Protein 5KE1 (pdb70)

Nearest PDB structures (foldseek):
  5ke1-assembly2_B  TM=1.000E+00  e=8.499E-54  Shigella flexneri
  3ml3-assembly1_A  TM=9.482E-01  e=6.327E-22  Shigella flexneri
  3h09-assembly2_B  TM=4.670E-01  e=1.092E-01  Haemophilus influenzae
  5ke1-assembly2_B  TM=1.003E+00  e=2.029E-57  Shigella flexneri
  3ml3-assembly1_A  TM=9.476E-01  e=1.056E-21  Shigella flexneri

Radius of gyration: 32.43 Å; Cα contacts (8 Å, |Δi|>4): 1983; chains: 2; bounding box: 46×62×135 Å

InterPro domains:
  IPR005546 Autotransporter beta-domain [PF03797] (821-1080)
  IPR005546 Autotransporter beta-domain [PS51208] (814-1102)
  IPR005546 Autotransporter beta-domain [SM00869] (818-1091)
  IPR006315 Outer membrane autotransporter barrel domain [TIGR01414] (629-1102)
  IPR011050 Pectin lyase fold/virulence factor [SSF51126] (155-737)
  IPR012332 Autotransporter, pectate lyase C-like domain superfamily [G3DSA:2.160.20.20] (433-740)
  IPR013425 Autotransporter-associated beta strand repeat [PF12951] (527-554)
  IPR013425 Autotransporter-associated beta strand repeat [TIGR02601] (526-557)
  IPR036709 Autotransporter beta-domain superfamily [G3DSA:2.40.128.130] (777-1102)
  IPR036709 Autotransporter beta-domain superfamily [SSF103515] (784-1102)
  IPR043990 Autochaperone domain type 1 [PF18883] (619-720)
  IPR043990 Autochaperone domain type 1 [cd01344] (558-742)
  IPR050909 Bacterial Autotransporter Virulence Factors [PTHR12338] (643-1099)
  IPR054553 VirG, insertion domain [PF22364] (422-484)

Structure (mmCIF, N/CA/C/O backbone):
data_5KE1
#
_entry.id   5KE1
#
_cell.length_a   35.870
_cell.length_b   84.670
_cell.length_c   114.270
_cell.angle_alpha   90.000
_cell.angle_beta   98.460
_cell.angle_gamma   90.000
#
_symmetry.space_group_name_H-M   'P 1 21 1'
#
loop_
_entity.id
_entity.type
_entity.pdbx_description
1 polymer 'Outer membrane protein IcsA autotransporter'
2 non-polymer 'NICKEL (II) ION'
3 water water
#
loop_
_atom_site.group_PDB
_atom_site.id
_atom_site.type_symbol
_atom_site.label_atom_id
_atom_site.label_alt_id
_atom_site.label_comp_id
_atom_site.label_asym_id
_atom_site.label_entity_id
_atom_site.label_seq_id
_atom_site.pdbx_PDB_ins_code
_atom_site.Cartn_x
_atom_site.Cartn_y
_atom_site.Cartn_z
_atom_site.occupancy
_atom_site.B_iso_or_equiv
_atom_site.auth_seq_id
_atom_site.auth_comp_id
_atom_site.auth_asym_id
_atom_site.auth_atom_id
_atom_site.pdbx_PDB_model_num
ATOM 1 N N . PHE A 1 2 ? -16.524 22.315 -21.477 1.00 86.34 419 PHE A N 1
ATOM 2 C CA . PHE A 1 2 ? -16.688 23.548 -22.242 1.00 82.48 419 PHE A CA 1
ATOM 3 C C . PHE A 1 2 ? -17.101 24.719 -21.351 1.00 100.48 419 PHE A C 1
ATOM 4 O O . PHE A 1 2 ? -17.442 25.797 -21.848 1.00 113.85 419 PHE A O 1
ATOM 7 N N . GLY A 1 3 ? -17.083 24.504 -20.038 1.00 92.12 420 GLY A N 1
ATOM 8 C CA . GLY A 1 3 ? -17.366 25.580 -19.115 1.00 100.26 420 GLY A CA 1
ATOM 9 C C . GLY A 1 3 ? -16.299 26.656 -19.148 1.00 105.08 420 GLY A C 1
ATOM 10 O O . GLY A 1 3 ? -15.162 26.443 -19.574 1.00 104.51 420 GLY A O 1
ATOM 14 N N . ASN A 1 4 ? -16.685 27.847 -18.685 1.00 106.97 421 ASN A N 1
ATOM 15 C CA . ASN A 1 4 ? -15.737 28.955 -18.615 1.00 100.98 421 ASN A CA 1
ATOM 16 C C . ASN A 1 4 ? -14.583 28.619 -17.678 1.00 93.06 421 ASN A C 1
ATOM 17 O O . ASN A 1 4 ? -13.409 28.787 -18.031 1.00 91.36 421 ASN A O 1
ATOM 21 N N . ASN A 1 5 ? -14.898 28.126 -16.485 1.00 89.17 422 ASN A N 1
ATOM 22 C CA . ASN A 1 5 ? -13.896 27.747 -15.494 1.00 86.48 422 ASN A CA 1
ATOM 23 C C . ASN A 1 5 ? -14.033 26.239 -15.302 1.00 84.75 422 ASN A C 1
ATOM 24 O O . ASN A 1 5 ? -14.860 25.776 -14.513 1.00 91.41 422 ASN A O 1
ATOM 35 N N . VAL A 1 6 ? -13.233 25.477 -16.041 1.00 67.88 423 VAL A N 1
ATOM 36 C CA . VAL A 1 6 ? -13.269 24.021 -15.982 1.00 56.91 423 VAL A CA 1
ATOM 37 C C . VAL A 1 6 ? -12.359 23.578 -14.841 1.00 61.69 423 VAL A C 1
ATOM 38 O O . VAL A 1 6 ? -11.134 23.677 -14.937 1.00 68.83 423 VAL A O 1
ATOM 51 N N . LYS A 1 7 ? -12.959 23.095 -13.757 1.00 62.74 424 LYS A N 1
ATOM 52 C CA . LYS A 1 7 ? -12.216 22.610 -12.603 1.00 70.19 424 LYS A CA 1
ATOM 53 C C . LYS A 1 7 ? -12.196 21.090 -12.620 1.00 66.88 424 LYS A C 1
ATOM 54 O O . LYS A 1 7 ? -13.241 20.448 -12.773 1.00 73.35 424 LYS A O 1
ATOM 73 N N . VAL A 1 8 ? -11.007 20.524 -12.466 1.00 57.87 425 VAL A N 1
ATOM 74 C CA . VAL A 1 8 ? -10.797 19.085 -12.468 1.00 46.17 425 VAL A CA 1
ATOM 75 C C . VAL A 1 8 ? -10.150 18.708 -11.145 1.00 43.49 425 VAL A C 1
ATOM 76 O O . VAL A 1 8 ? -9.181 19.346 -10.724 1.00 42.54 425 VAL A O 1
ATOM 89 N N . GLU A 1 9 ? -10.698 17.692 -10.488 1.00 51.86 426 GLU A N 1
ATOM 90 C CA . GLU A 1 9 ? -10.089 17.108 -9.301 1.00 42.91 426 GLU A CA 1
ATOM 91 C C . GLU A 1 9 ? -9.146 16.002 -9.760 1.00 55.71 426 GLU A C 1
ATOM 92 O O . GLU A 1 9 ? -9.565 15.083 -10.474 1.00 61.24 426 GLU A O 1
ATOM 104 N N . ALA A 1 10 ? -7.873 16.107 -9.384 1.00 43.84 427 ALA A N 1
ATOM 105 C CA . ALA A 1 10 ? -6.862 15.126 -9.757 1.00 44.76 427 ALA A CA 1
ATOM 106 C C . ALA A 1 10 ? -6.475 14.315 -8.527 1.00 49.18 427 ALA A C 1
ATOM 107 O O . ALA A 1 10 ? -5.904 14.858 -7.571 1.00 44.19 427 ALA A O 1
ATOM 114 N N . ILE A 1 11 ? -6.769 13.021 -8.559 1.00 44.69 428 ILE A N 1
ATOM 115 C CA . ILE A 1 11 ? -6.497 12.131 -7.436 1.00 51.33 428 ILE A CA 1
ATOM 116 C C . ILE A 1 11 ? -5.251 11.315 -7.764 1.00 38.84 428 ILE A C 1
ATOM 117 O O . ILE A 1 11 ? -5.269 10.455 -8.654 1.00 45.76 428 ILE A O 1
ATOM 133 N N . ILE A 1 12 ? -4.163 11.599 -7.053 1.00 37.56 429 ILE A N 1
ATOM 134 C CA . ILE A 1 12 ? -2.924 10.830 -7.139 1.00 37.39 429 ILE A CA 1
ATOM 135 C C . ILE A 1 12 ? -2.502 10.521 -5.706 1.00 49.20 429 ILE A C 1
ATOM 136 O O . ILE A 1 12 ? -1.865 11.351 -5.047 1.00 36.43 429 ILE A O 1
ATOM 152 N N . ASN A 1 13 ? -2.851 9.329 -5.221 1.00 37.60 430 ASN A N 1
ATOM 153 C CA . ASN A 1 13 ? -2.466 8.902 -3.880 1.00 37.06 430 ASN A CA 1
ATOM 154 C C . ASN A 1 13 ? -1.054 8.339 -3.834 1.00 36.88 430 ASN A C 1
ATOM 155 O O . ASN A 1 13 ? -0.443 8.316 -2.758 1.00 38.43 430 ASN A O 1
ATOM 166 N N . ASN A 1 14 ? -0.518 7.888 -4.966 1.00 37.91 431 ASN A N 1
ATOM 167 C CA . ASN A 1 14 ? 0.854 7.394 -5.038 1.00 38.29 431 ASN A CA 1
ATOM 168 C C . ASN A 1 14 ? 1.537 8.046 -6.234 1.00 38.46 431 ASN A C 1
ATOM 169 O O . ASN A 1 14 ? 1.370 7.599 -7.376 1.00 40.55 431 ASN A O 1
ATOM 180 N N . TRP A 1 15 ? 2.310 9.096 -5.967 1.00 37.29 432 TRP A N 1
ATOM 181 C CA . TRP A 1 15 ? 3.007 9.836 -7.019 1.00 39.20 432 TRP A CA 1
ATOM 182 C C . TRP A 1 15 ? 4.218 9.017 -7.450 1.00 39.33 432 TRP A C 1
ATOM 183 O O . TRP A 1 15 ? 5.254 9.010 -6.780 1.00 42.54 432 TRP A O 1
ATOM 204 N N . ALA A 1 16 ? 4.091 8.319 -8.579 1.00 41.01 433 ALA A N 1
ATOM 205 C CA . ALA A 1 16 ? 5.071 7.321 -8.980 1.00 43.20 433 ALA A CA 1
ATOM 206 C C . ALA A 1 16 ? 5.788 7.653 -10.283 1.00 44.72 433 ALA A C 1
ATOM 207 O O . ALA A 1 16 ? 6.614 6.854 -10.736 1.00 61.76 433 ALA A O 1
ATOM 214 N N . GLN A 1 17 ? 5.488 8.793 -10.900 1.00 49.81 434 GLN A N 1
ATOM 215 C CA . GLN A 1 17 ? 6.173 9.287 -12.085 1.00 49.00 434 GLN A CA 1
ATOM 216 C C . GLN A 1 17 ? 6.650 10.696 -11.774 1.00 52.63 434 GLN A C 1
ATOM 217 O O . GLN A 1 17 ? 6.170 11.327 -10.831 1.00 53.58 434 GLN A O 1
ATOM 231 N N . LYS A 1 18 ? 7.582 11.207 -12.582 1.00 49.38 435 LYS A N 1
ATOM 232 C CA . LYS A 1 18 ? 7.967 12.610 -12.447 1.00 46.57 435 LYS A CA 1
ATOM 233 C C . LYS A 1 18 ? 6.760 13.523 -12.629 1.00 50.33 435 LYS A C 1
ATOM 234 O O . LYS A 1 18 ? 6.458 14.360 -11.773 1.00 48.78 435 LYS A O 1
ATOM 253 N N . ASP A 1 19 ? 6.067 13.395 -13.754 1.00 56.62 436 ASP A N 1
ATOM 254 C CA . ASP A 1 19 ? 4.855 14.171 -13.958 1.00 53.22 436 ASP A CA 1
ATOM 255 C C . ASP A 1 19 ? 3.864 13.338 -14.757 1.00 46.32 436 ASP A C 1
ATOM 256 O O . ASP A 1 19 ? 4.215 12.319 -15.359 1.00 45.94 436 ASP A O 1
ATOM 265 N N . TYR A 1 20 ? 2.610 13.786 -14.733 1.00 41.96 437 TYR A N 1
ATOM 266 C CA . TYR A 1 20 ? 1.484 13.076 -15.322 1.00 41.45 437 TYR A CA 1
ATOM 267 C C . TYR A 1 20 ? 0.800 13.948 -16.366 1.00 54.24 437 TYR A C 1
ATOM 268 O O . TYR A 1 20 ? 0.555 15.139 -16.136 1.00 40.80 437 TYR A O 1
ATOM 286 N N . LYS A 1 21 ? 0.472 13.343 -17.503 1.00 43.72 438 LYS A N 1
ATOM 287 C CA . LYS A 1 21 ? -0.361 13.994 -18.508 1.00 42.47 438 LYS A CA 1
ATOM 288 C C . LYS A 1 21 ? -1.822 13.796 -18.129 1.00 41.82 438 LYS A C 1
ATOM 289 O O . LYS A 1 21 ? -2.309 12.661 -18.096 1.00 49.24 438 LYS A O 1
ATOM 308 N N . LEU A 1 22 ? -2.520 14.895 -17.850 1.00 41.92 439 LEU A N 1
ATOM 309 C CA . LEU A 1 22 ? -3.900 14.835 -17.376 1.00 41.47 439 LEU A CA 1
ATOM 310 C C . LEU A 1 22 ? -4.937 15.069 -18.469 1.00 41.46 439 LEU A C 1
ATOM 311 O O . LEU A 1 22 ? -5.885 14.290 -18.584 1.00 45.28 439 LEU A O 1
ATOM 327 N N . LEU A 1 23 ? -4.789 16.148 -19.240 1.00 41.51 440 LEU A N 1
ATOM 328 C CA . LEU A 1 23 ? -5.772 16.584 -20.230 1.00 42.07 440 LEU A CA 1
ATOM 329 C C . LEU A 1 23 ? -5.054 17.033 -21.493 1.00 42.47 440 LEU A C 1
ATOM 330 O O . LEU A 1 23 ? -3.952 17.582 -21.429 1.00 42.43 440 LEU A O 1
ATOM 346 N N . SER A 1 24 ? -5.699 16.826 -22.642 1.00 47.08 441 SER A N 1
ATOM 347 C CA . SER A 1 24 ? -5.210 17.375 -23.902 1.00 48.80 441 SER A CA 1
ATOM 348 C C . SER A 1 24 ? -6.382 17.558 -24.860 1.00 44.05 441 SER A C 1
ATOM 349 O O . SER A 1 24 ? -7.422 16.907 -24.735 1.00 44.29 441 SER A O 1
ATOM 357 N N . ALA A 1 25 ? -6.194 18.444 -25.833 1.00 44.43 442 ALA A N 1
ATOM 358 C CA . ALA A 1 25 ? -7.248 18.716 -26.802 1.00 44.91 442 ALA A CA 1
ATOM 359 C C . ALA A 1 25 ? -6.678 19.523 -27.958 1.00 48.46 442 ALA A C 1
ATOM 360 O O . ALA A 1 25 ? -5.669 20.222 -27.816 1.00 45.60 442 ALA A O 1
ATOM 367 N N . ASP A 1 26 ? -7.344 19.420 -29.107 1.00 45.89 443 ASP A N 1
ATOM 368 C CA . ASP A 1 26 ? -7.016 20.248 -30.263 1.00 46.50 443 ASP A CA 1
ATOM 369 C C . ASP A 1 26 ? -7.789 21.553 -30.114 1.00 52.56 443 ASP A C 1
ATOM 370 O O . ASP A 1 26 ? -8.998 21.609 -30.359 1.00 47.00 443 ASP A O 1
ATOM 379 N N . LYS A 1 27 ? -7.083 22.609 -29.710 1.00 47.17 444 LYS A N 1
ATOM 380 C CA . LYS A 1 27 ? -7.737 23.880 -29.419 1.00 77.44 444 LYS A CA 1
ATOM 381 C C . LYS A 1 27 ? -8.376 24.480 -30.670 1.00 48.75 444 LYS A C 1
ATOM 382 O O . LYS A 1 27 ? -9.490 25.012 -30.610 1.00 49.34 444 LYS A O 1
ATOM 401 N N . GLY A 1 28 ? -7.690 24.413 -31.810 1.00 49.06 445 GLY A N 1
ATOM 402 C CA . GLY A 1 28 ? -8.231 25.019 -33.020 1.00 49.88 445 GLY A CA 1
ATOM 403 C C . GLY A 1 28 ? -9.559 24.415 -33.443 1.00 49.50 445 GLY A C 1
ATOM 404 O O . GLY A 1 28 ? -10.468 25.129 -33.878 1.00 50.29 445 GLY A O 1
ATOM 408 N N . ILE A 1 29 ? -9.692 23.096 -33.317 1.00 48.63 446 ILE A N 1
ATOM 409 C CA . ILE A 1 29 ? -10.899 22.419 -33.781 1.00 48.67 446 ILE A CA 1
ATOM 410 C C . ILE A 1 29 ? -12.028 22.580 -32.775 1.00 48.97 446 ILE A C 1
ATOM 411 O O . ILE A 1 29 ? -13.174 22.853 -33.149 1.00 49.80 446 ILE A O 1
ATOM 427 N N . THR A 1 30 ? -11.727 22.412 -31.491 1.00 48.53 447 THR A N 1
ATOM 428 C CA . THR A 1 30 ? -12.748 22.315 -30.457 1.00 62.23 447 THR A CA 1
ATOM 429 C C . THR A 1 30 ? -12.916 23.587 -29.637 1.00 53.16 447 THR A C 1
ATOM 430 O O . THR A 1 30 ? -13.915 23.709 -28.925 1.00 51.99 447 THR A O 1
ATOM 441 N N . GLY A 1 31 ? -11.983 24.53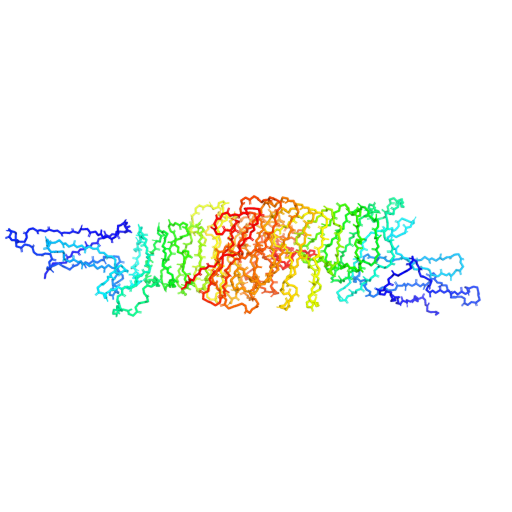1 -29.715 1.00 49.82 448 GLY A N 1
ATOM 442 C CA . GLY A 1 31 ? -12.032 25.679 -28.829 1.00 50.87 448 GLY A CA 1
ATOM 443 C C . GLY A 1 31 ? -11.914 25.325 -27.362 1.00 50.37 448 GLY A C 1
ATOM 444 O O . GLY A 1 31 ? -12.251 26.146 -26.507 1.00 51.50 448 GLY A O 1
ATOM 448 N N . PHE A 1 32 ? -11.446 24.118 -27.044 1.00 48.92 449 PHE A N 1
ATOM 449 C CA . PHE A 1 32 ? -11.265 23.678 -25.662 1.00 48.33 449 PHE A CA 1
ATOM 450 C C . PHE A 1 32 ? -9.799 23.876 -25.286 1.00 51.43 449 PHE A C 1
ATOM 451 O O . PHE A 1 32 ? -8.928 23.118 -25.725 1.00 47.01 449 PHE A O 1
ATOM 468 N N . SER A 1 33 ? -9.529 24.894 -24.475 1.00 54.95 450 SER A N 1
ATOM 469 C CA . SER A 1 33 ? -8.170 25.249 -24.083 1.00 54.62 450 SER A CA 1
ATOM 470 C C . SER A 1 33 ? -7.882 24.759 -22.668 1.00 50.12 450 SER A C 1
ATOM 471 O O . SER A 1 33 ? -8.664 25.018 -21.747 1.00 49.73 450 SER A O 1
ATOM 479 N N . VAL A 1 34 ? -6.758 24.056 -22.496 1.00 46.09 451 VAL A N 1
ATOM 480 C CA . VAL A 1 34 ? -6.368 23.604 -21.161 1.00 45.25 451 VAL A CA 1
ATOM 481 C C . VAL A 1 34 ? -5.871 24.751 -20.297 1.00 64.13 451 VAL A C 1
ATOM 482 O O . VAL A 1 34 ? -5.733 24.587 -19.080 1.00 50.96 451 VAL A O 1
ATOM 495 N N . SER A 1 35 ? -5.566 25.905 -20.892 1.00 54.11 452 SER A N 1
ATOM 496 C CA . SER A 1 35 ? -5.261 27.082 -20.087 1.00 69.67 452 SER A CA 1
ATOM 497 C C . SER A 1 35 ? -6.446 27.477 -19.215 1.00 59.36 452 SER A C 1
ATOM 498 O O . SER A 1 35 ? -6.261 28.061 -18.141 1.00 62.11 452 SER A O 1
ATOM 506 N N . ASN A 1 36 ? -7.669 27.162 -19.657 1.00 60.56 453 ASN A N 1
ATOM 507 C CA . ASN A 1 36 ? -8.887 27.482 -18.921 1.00 73.91 453 ASN A CA 1
ATOM 508 C C . ASN A 1 36 ? -9.251 26.415 -17.887 1.00 86.84 453 ASN A C 1
ATOM 509 O O . ASN A 1 36 ? -10.441 26.237 -17.583 1.00 85.11 453 ASN A O 1
ATOM 513 N N . ILE A 1 37 ? -8.261 25.711 -17.329 1.00 77.29 454 ILE A N 1
ATOM 514 C CA . ILE A 1 37 ? -8.491 24.589 -16.423 1.00 67.94 454 ILE A CA 1
ATOM 515 C C . ILE A 1 37 ? -7.753 24.844 -15.118 1.00 67.53 454 ILE A C 1
ATOM 516 O O . ILE A 1 37 ? -6.597 25.281 -15.123 1.00 63.22 454 ILE A O 1
ATOM 532 N N . SER A 1 38 ? -8.413 24.542 -14.001 1.00 54.36 455 SER A N 1
ATOM 533 C CA . SER A 1 38 ? -7.806 24.608 -12.679 1.00 49.37 455 SER A CA 1
ATOM 534 C C . SER A 1 38 ? -7.870 23.227 -12.042 1.00 44.27 455 SER A C 1
ATOM 535 O O . SER A 1 38 ? -8.933 22.601 -12.023 1.00 52.59 455 SER A O 1
ATOM 543 N N . ILE A 1 39 ? -6.740 22.747 -11.530 1.00 43.64 456 ILE A N 1
ATOM 544 C CA . ILE A 1 39 ? -6.648 21.397 -10.986 1.00 41.44 456 ILE A CA 1
ATOM 545 C C . ILE A 1 39 ? -6.781 21.470 -9.471 1.00 41.41 456 ILE A C 1
ATOM 546 O O . ILE A 1 39 ? -5.986 22.141 -8.801 1.00 41.30 456 ILE A O 1
ATOM 562 N N . ILE A 1 40 ? -7.766 20.752 -8.935 1.00 41.71 457 ILE A N 1
ATOM 563 C CA . ILE A 1 40 ? -8.053 20.729 -7.505 1.00 41.91 457 ILE A CA 1
ATOM 564 C C . ILE A 1 40 ? -7.384 19.509 -6.891 1.00 40.28 457 ILE A C 1
ATOM 565 O O . ILE A 1 40 ? -7.556 18.383 -7.375 1.00 39.96 457 ILE A O 1
ATOM 581 N N . ASN A 1 41 ? -6.653 19.728 -5.801 1.00 39.54 458 ASN A N 1
ATOM 582 C CA . ASN A 1 41 ? -5.914 18.672 -5.117 1.00 38.08 458 ASN A CA 1
ATOM 583 C C . ASN A 1 41 ? -6.631 18.308 -3.822 1.00 38.46 458 ASN A C 1
ATOM 584 O O . ASN A 1 41 ? -6.537 19.054 -2.835 1.00 38.67 458 ASN A O 1
ATOM 595 N N . PRO A 1 42 ? -7.346 17.176 -3.762 1.00 38.86 459 PRO A N 1
ATOM 596 C CA . PRO A 1 42 ? -8.169 16.886 -2.574 1.00 39.77 459 PRO A CA 1
ATOM 597 C C . PRO A 1 42 ? -7.362 16.488 -1.350 1.00 45.46 459 PRO A C 1
ATOM 598 O O . PRO A 1 42 ? -7.911 16.506 -0.242 1.00 39.59 459 PRO A O 1
ATOM 609 N N . LEU A 1 43 ? -6.095 16.107 -1.516 1.00 39.41 460 LEU A N 1
ATOM 610 C CA . LEU A 1 43 ? -5.242 15.742 -0.390 1.00 35.51 460 LEU A CA 1
ATOM 611 C C . LEU A 1 43 ? -4.639 16.955 0.301 1.00 40.83 460 LEU A C 1
ATOM 612 O O . LEU A 1 43 ? -4.069 16.816 1.395 1.00 35.85 460 LEU A O 1
ATOM 628 N N . LEU A 1 44 ? -4.766 18.131 -0.302 1.00 37.40 461 LEU A N 1
ATOM 629 C CA . LEU A 1 44 ? -4.122 19.335 0.192 1.00 41.81 461 LEU A CA 1
ATOM 630 C C . LEU A 1 44 ? -4.927 19.933 1.338 1.00 37.11 461 LEU A C 1
ATOM 631 O O . LEU A 1 44 ? -6.155 20.021 1.263 1.00 39.60 461 LEU A O 1
ATOM 647 N N . THR A 1 45 ? -4.239 20.312 2.415 1.00 37.99 462 THR A N 1
ATOM 648 C CA . THR A 1 45 ? -4.876 21.103 3.458 1.00 38.08 462 THR A CA 1
ATOM 649 C C . THR A 1 45 ? -5.472 22.362 2.844 1.00 40.33 462 THR A C 1
ATOM 650 O O . THR A 1 45 ? -4.801 23.074 2.091 1.00 40.49 462 THR A O 1
ATOM 661 N N . THR A 1 46 ? -6.735 22.632 3.165 1.00 50.37 463 THR A N 1
ATOM 662 C CA . THR A 1 46 ? -7.460 23.710 2.504 1.00 64.35 463 THR A CA 1
ATOM 663 C C . THR A 1 46 ? -6.719 25.030 2.674 1.00 49.18 463 THR A C 1
ATOM 664 O O . THR A 1 46 ? -6.374 25.426 3.792 1.00 58.57 463 THR A O 1
ATOM 675 N N . GLY A 1 47 ? -6.452 25.696 1.552 1.00 48.58 464 GLY A N 1
ATOM 676 C CA . GLY A 1 47 ? -5.797 26.988 1.561 1.00 57.86 464 GLY A CA 1
ATOM 677 C C . GLY A 1 47 ? -4.296 26.961 1.752 1.00 58.91 464 GLY A C 1
ATOM 678 O O . GLY A 1 47 ? -3.701 28.022 1.970 1.00 60.50 464 GLY A O 1
ATOM 682 N N . ALA A 1 48 ? -3.663 25.796 1.675 1.00 54.34 465 ALA A N 1
ATOM 683 C CA . ALA A 1 48 ? -2.225 25.692 1.867 1.00 47.22 465 ALA A CA 1
ATOM 684 C C . ALA A 1 48 ? -1.496 25.813 0.534 1.00 42.29 465 ALA A C 1
ATOM 685 O O . ALA A 1 48 ? -2.088 25.706 -0.543 1.00 45.12 465 ALA A O 1
ATOM 692 N N . ILE A 1 49 ? -0.188 26.055 0.621 1.00 44.63 466 ILE A N 1
ATOM 693 C CA . ILE A 1 49 ? 0.648 26.045 -0.573 1.00 45.03 466 ILE A CA 1
ATOM 694 C C . ILE A 1 49 ? 0.583 24.659 -1.189 1.00 39.98 466 ILE A C 1
ATOM 695 O O . ILE A 1 49 ? 0.686 23.648 -0.487 1.00 45.80 466 ILE A O 1
ATOM 711 N N . ASP A 1 50 ? 0.395 24.602 -2.501 1.00 40.43 467 ASP A N 1
ATOM 712 C CA . ASP A 1 50 ? 0.169 23.338 -3.186 1.00 45.35 467 ASP A CA 1
ATOM 713 C C . ASP A 1 50 ? 1.507 22.707 -3.549 1.00 40.93 467 ASP A C 1
ATOM 714 O O . ASP A 1 50 ? 2.397 23.385 -4.072 1.00 39.51 467 ASP A O 1
ATOM 723 N N . TYR A 1 51 ? 1.645 21.411 -3.274 1.00 37.85 468 TYR A N 1
ATOM 724 C CA . TYR A 1 51 ? 2.861 20.698 -3.642 1.00 45.43 468 TYR A CA 1
ATOM 725 C C . TYR A 1 51 ? 2.869 20.252 -5.097 1.00 36.40 468 TYR A C 1
ATOM 726 O O . TYR A 1 51 ? 3.841 19.619 -5.522 1.00 39.54 468 TYR A O 1
ATOM 744 N N . THR A 1 52 ? 1.829 20.566 -5.868 1.00 39.70 469 THR A N 1
ATOM 745 C CA . THR A 1 52 ? 1.783 20.261 -7.291 1.00 45.10 469 THR A CA 1
ATOM 746 C C . THR A 1 52 ? 1.802 21.545 -8.108 1.00 47.49 469 THR A C 1
ATOM 747 O O . THR A 1 52 ? 1.516 22.639 -7.613 1.00 44.96 469 THR A O 1
ATOM 758 N N . LYS A 1 53 ? 2.117 21.387 -9.386 1.00 43.85 470 LYS A N 1
ATOM 759 C CA . LYS A 1 53 ? 2.116 22.499 -10.321 1.00 45.91 470 LYS A CA 1
ATOM 760 C C . LYS A 1 53 ? 1.703 21.946 -11.673 1.00 46.65 470 LYS A C 1
ATOM 761 O O . LYS A 1 53 ? 2.181 20.883 -12.080 1.00 51.06 470 LYS A O 1
ATOM 769 N N . SER A 1 54 ? 0.812 22.653 -12.357 1.00 47.79 471 SER A N 1
ATOM 770 C CA . SER A 1 54 ? 0.352 22.246 -13.672 1.00 54.00 471 SER A CA 1
ATOM 771 C C . SER A 1 54 ? 0.979 23.156 -14.719 1.00 60.54 471 SER A C 1
ATOM 772 O O . SER A 1 54 ? 0.994 24.381 -14.556 1.00 69.02 471 SER A O 1
ATOM 780 N N . TYR A 1 55 ? 1.511 22.555 -15.779 1.00 59.90 472 TYR A N 1
ATOM 781 C CA . TYR A 1 55 ? 2.155 23.284 -16.862 1.00 59.09 472 TYR A CA 1
ATOM 782 C C . TYR A 1 55 ? 1.359 23.097 -18.147 1.00 55.50 472 TYR A C 1
ATOM 783 O O . TYR A 1 55 ? 0.790 22.027 -18.382 1.00 54.54 472 TYR A O 1
ATOM 801 N N . ILE A 1 56 ? 1.326 24.137 -18.975 1.00 57.69 473 ILE A N 1
ATOM 802 C CA . ILE A 1 56 ? 0.628 24.110 -20.259 1.00 59.07 473 ILE A CA 1
ATOM 803 C C . ILE A 1 56 ? 1.687 24.021 -21.345 1.00 61.12 473 ILE A C 1
ATOM 804 O O . ILE A 1 56 ? 2.463 24.962 -21.546 1.00 75.12 473 ILE A O 1
ATOM 820 N N . SER A 1 57 ? 1.722 22.891 -22.043 1.00 61.04 474 SER A N 1
ATOM 821 C CA . SER A 1 57 ? 2.698 22.688 -23.101 1.00 77.25 474 SER A CA 1
ATOM 822 C C . SER A 1 57 ? 2.355 23.554 -24.313 1.00 82.72 474 SER A C 1
ATOM 823 O O . SER A 1 57 ? 1.338 24.254 -24.353 1.00 67.54 474 SER A O 1
ATOM 831 N N . ASP A 1 58 ? 3.226 23.487 -25.323 1.00 81.15 475 ASP A N 1
ATOM 832 C CA . ASP A 1 58 ? 3.033 24.236 -26.560 1.00 92.24 475 ASP A CA 1
ATOM 833 C C . ASP A 1 58 ? 1.815 23.769 -27.347 1.00 87.68 475 ASP A C 1
ATOM 834 O O . ASP A 1 58 ? 1.299 24.532 -28.172 1.00 72.30 475 ASP A O 1
ATOM 843 N N . GLN A 1 59 ? 1.349 22.542 -27.116 1.00 68.64 476 GLN A N 1
ATOM 844 C CA . GLN A 1 59 ? 0.305 21.932 -27.929 1.00 68.88 476 GLN A CA 1
ATOM 845 C C . GLN A 1 59 ? -0.965 21.668 -27.128 1.00 66.67 476 GLN A C 1
ATOM 846 O O . GLN A 1 59 ? -1.656 20.674 -27.358 1.00 66.12 476 GLN A O 1
ATOM 860 N N . ASN A 1 60 ? -1.284 22.548 -26.183 1.00 65.66 477 ASN A N 1
ATOM 861 C CA . ASN A 1 60 ? -2.542 22.464 -25.446 1.00 64.01 477 ASN A CA 1
ATOM 862 C C . ASN A 1 60 ? -2.650 21.148 -24.675 1.00 62.17 477 ASN A C 1
ATOM 863 O O . ASN A 1 60 ? -3.701 20.503 -24.654 1.00 61.24 477 ASN A O 1
ATOM 874 N N . LYS A 1 61 ? -1.548 20.744 -24.046 1.00 60.88 478 LYS A N 1
ATOM 875 C CA . LYS A 1 61 ? -1.507 19.583 -23.166 1.00 58.87 478 LYS A CA 1
ATOM 876 C C . LYS A 1 61 ? -1.221 20.062 -21.749 1.00 64.82 478 LYS A C 1
ATOM 877 O O . LYS A 1 61 ? -0.350 20.915 -21.545 1.00 57.65 478 LYS A O 1
ATOM 896 N N . LEU A 1 62 ? -1.960 19.526 -20.780 1.00 55.25 479 LEU A N 1
ATOM 897 C CA . LEU A 1 62 ? -1.824 19.912 -19.380 1.00 53.56 479 LEU A CA 1
ATOM 898 C C . LEU A 1 62 ? -1.025 18.844 -18.644 1.00 55.74 479 LEU A C 1
ATOM 899 O O . LEU A 1 62 ? -1.484 17.705 -18.505 1.00 54.90 479 LEU A O 1
ATOM 915 N N . ILE A 1 63 ? 0.158 19.215 -18.162 1.00 53.64 480 ILE A N 1
ATOM 916 C CA . ILE A 1 63 ? 1.041 18.304 -17.445 1.00 50.83 480 ILE A CA 1
ATOM 917 C C . ILE A 1 63 ? 1.021 18.684 -15.970 1.00 49.07 480 ILE A C 1
ATOM 918 O O . ILE A 1 63 ? 0.945 19.869 -15.625 1.00 50.32 480 ILE A O 1
ATOM 934 N N . TYR A 1 64 ? 1.080 17.674 -15.104 1.00 47.48 481 TYR A N 1
ATOM 935 C CA . TYR A 1 64 ? 0.983 17.834 -13.654 1.00 45.73 481 TYR A CA 1
ATOM 936 C C . TYR A 1 64 ? 2.290 17.379 -13.024 1.00 45.20 481 TYR A C 1
ATOM 937 O O . TYR A 1 64 ? 2.666 16.209 -13.155 1.00 45.04 481 TYR A O 1
ATOM 955 N N . GLY A 1 65 ? 2.965 18.294 -12.316 1.00 46.59 482 GLY A N 1
ATOM 956 C CA . GLY A 1 65 ? 4.267 18.014 -11.749 1.00 44.95 482 GLY A CA 1
ATOM 957 C C . GLY A 1 65 ? 4.330 18.369 -10.276 1.00 43.48 482 GLY A C 1
ATOM 958 O O . GLY A 1 65 ? 3.399 18.952 -9.705 1.00 42.75 482 GLY A O 1
ATOM 962 N N . LEU A 1 66 ? 5.449 17.992 -9.657 1.00 43.22 483 LEU A N 1
ATOM 963 C CA . LEU A 1 66 ? 5.699 18.313 -8.259 1.00 42.03 483 LEU A CA 1
ATOM 964 C C . LEU A 1 66 ? 6.367 19.676 -8.158 1.00 46.08 483 LEU A C 1
ATOM 965 O O . LEU A 1 66 ? 7.333 19.962 -8.880 1.00 45.19 483 LEU A O 1
ATOM 981 N N . SER A 1 67 ? 5.848 20.512 -7.258 1.00 42.79 484 SER A N 1
ATOM 982 C CA . SER A 1 67 ? 6.496 21.786 -6.975 1.00 44.22 484 SER A CA 1
ATOM 983 C C . SER A 1 67 ? 7.964 21.586 -6.610 1.00 44.83 484 SER A C 1
ATOM 984 O O . SER A 1 67 ? 8.813 22.414 -6.964 1.00 46.92 484 SER A O 1
ATOM 992 N N . TRP A 1 68 ? 8.282 20.483 -5.928 1.00 43.30 485 TRP A N 1
ATOM 993 C CA . TRP A 1 68 ? 9.670 20.180 -5.590 1.00 43.98 485 TRP A CA 1
ATOM 994 C C . TRP A 1 68 ? 10.576 20.313 -6.807 1.00 48.19 485 TRP A C 1
ATOM 995 O O . TRP A 1 68 ? 11.707 20.805 -6.705 1.00 48.13 485 TRP A O 1
ATOM 1016 N N . ASN A 1 69 ? 10.092 19.891 -7.969 1.00 52.73 486 ASN A N 1
ATOM 1017 C CA . ASN A 1 69 ? 10.914 19.800 -9.164 1.00 57.25 486 ASN A CA 1
ATOM 1018 C C . ASN A 1 69 ? 10.779 20.995 -10.100 1.00 53.10 486 ASN A C 1
ATOM 1019 O O . ASN A 1 69 ? 11.404 20.997 -11.163 1.00 53.36 486 ASN A O 1
ATOM 1030 N N . ASP A 1 70 ? 10.015 22.017 -9.725 1.00 50.89 487 ASP A N 1
ATOM 1031 C CA . ASP A 1 70 ? 9.792 23.142 -10.622 1.00 60.50 487 ASP A CA 1
ATOM 1032 C C . ASP A 1 70 ? 11.100 23.875 -10.897 1.00 72.59 487 ASP A C 1
ATOM 1033 O O . ASP A 1 70 ? 11.908 24.108 -9.993 1.00 56.21 487 ASP A O 1
ATOM 1042 N N . THR A 1 71 ? 11.300 24.245 -12.160 1.00 63.23 488 THR A N 1
ATOM 1043 C CA . THR A 1 71 ? 12.492 24.965 -12.585 1.00 76.72 488 THR A CA 1
ATOM 1044 C C . THR A 1 71 ? 12.173 26.379 -13.058 1.00 82.86 488 THR A C 1
ATOM 1045 O O . THR A 1 71 ? 13.049 27.048 -13.618 1.00 67.05 488 THR A O 1
ATOM 1056 N N . ASP A 1 72 ? 10.945 26.853 -12.843 1.00 68.71 489 ASP A N 1
ATOM 1057 C CA . ASP A 1 72 ? 10.522 28.169 -13.308 1.00 64.69 489 ASP A CA 1
ATOM 1058 C C . ASP A 1 72 ? 10.336 29.159 -12.162 1.00 79.19 489 ASP A C 1
ATOM 1059 O O . ASP A 1 72 ? 9.626 30.158 -12.319 1.00 65.88 489 ASP A O 1
ATOM 1068 N N . GLY A 1 73 ? 10.956 28.899 -11.013 1.00 83.55 490 GLY A N 1
ATOM 1069 C CA . GLY A 1 73 ? 10.940 29.824 -9.897 1.00 75.07 490 GLY A CA 1
ATOM 1070 C C . GLY A 1 73 ? 9.798 29.654 -8.922 1.00 70.05 490 GLY A C 1
ATOM 1071 O O . GLY A 1 73 ? 9.614 30.519 -8.055 1.00 67.36 490 GLY A O 1
A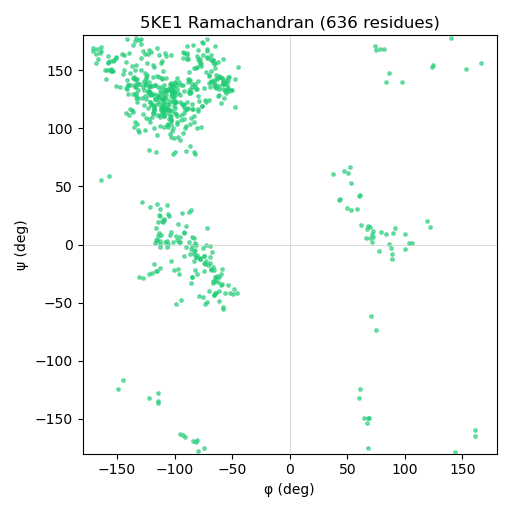TOM 1075 N N . ASP A 1 74 ? 9.025 28.572 -9.027 1.00 58.43 491 ASP A N 1
ATOM 1076 C CA . ASP A 1 74 ? 7.902 28.319 -8.131 1.00 55.82 491 ASP A CA 1
ATOM 1077 C C . ASP A 1 74 ? 8.122 27.089 -7.258 1.00 53.07 491 ASP A C 1
ATOM 1078 O O . ASP A 1 74 ? 7.161 26.546 -6.703 1.00 64.10 491 ASP A O 1
ATOM 1087 N N . SER A 1 75 ? 9.367 26.653 -7.097 1.00 53.51 492 SER A N 1
ATOM 1088 C CA . SER A 1 75 ? 9.617 25.426 -6.364 1.00 51.13 492 SER A CA 1
ATOM 1089 C C . SER A 1 75 ? 9.541 25.664 -4.856 1.00 51.20 492 SER A C 1
ATOM 1090 O O . SER A 1 75 ? 9.675 26.788 -4.364 1.00 51.40 492 SER A O 1
ATOM 1098 N N . HIS A 1 76 ? 9.303 24.576 -4.126 1.00 47.38 493 HIS A N 1
ATOM 1099 C CA . HIS A 1 76 ? 9.323 24.556 -2.670 1.00 46.06 493 HIS A CA 1
ATOM 1100 C C . HIS A 1 76 ? 9.291 23.097 -2.243 1.00 56.78 493 HIS A C 1
ATOM 1101 O O . HIS A 1 76 ? 8.974 22.211 -3.044 1.00 42.99 493 HIS A O 1
ATOM 1115 N N . GLY A 1 77 ? 9.637 22.851 -0.978 1.00 46.71 494 GLY A N 1
ATOM 1116 C CA . GLY A 1 77 ? 9.776 21.489 -0.501 1.00 42.59 494 GLY A CA 1
ATOM 1117 C C . GLY A 1 77 ? 8.712 21.050 0.484 1.00 42.61 494 GLY A C 1
ATOM 1118 O O . GLY A 1 77 ? 8.914 20.080 1.224 1.00 37.08 494 GLY A O 1
ATOM 1122 N N . GLU A 1 78 ? 7.576 21.742 0.506 1.00 38.41 495 GLU A N 1
ATOM 1123 C CA . GLU A 1 78 ? 6.564 21.523 1.529 1.00 38.91 495 GLU A CA 1
ATOM 1124 C C . GLU A 1 78 ? 5.427 20.656 1.003 1.00 40.09 495 GLU A C 1
ATOM 1125 O O . GLU A 1 78 ? 4.953 20.845 -0.121 1.00 38.04 495 GLU A O 1
ATOM 1137 N N . PHE A 1 79 ? 5.000 19.705 1.831 1.00 34.52 496 PHE A N 1
ATOM 1138 C CA . PHE A 1 79 ? 3.835 18.863 1.575 1.00 36.77 496 PHE A CA 1
ATOM 1139 C C . PHE A 1 79 ? 2.873 19.083 2.734 1.00 40.27 496 PHE A C 1
ATOM 1140 O O . PHE A 1 79 ? 3.111 18.596 3.845 1.00 31.45 496 PHE A O 1
ATOM 1157 N N . ASN A 1 80 ? 1.799 19.827 2.487 1.00 37.82 497 ASN A N 1
ATOM 1158 C CA . ASN A 1 80 ? 0.812 20.138 3.520 1.00 32.89 497 ASN A CA 1
ATOM 1159 C C . ASN A 1 80 ? -0.428 19.302 3.235 1.00 44.13 497 ASN A C 1
ATOM 1160 O O . ASN A 1 80 ? -1.217 19.627 2.342 1.00 40.33 497 ASN A O 1
ATOM 1171 N N . LEU A 1 81 ? -0.597 18.225 3.995 1.00 31.38 498 LEU A N 1
ATOM 1172 C CA . LEU A 1 81 ? -1.614 17.223 3.712 1.00 31.19 498 LEU A CA 1
ATOM 1173 C C . LEU A 1 81 ? -2.724 17.309 4.753 1.00 35.22 498 LEU A C 1
ATOM 1174 O O . LEU A 1 81 ? -2.450 17.412 5.954 1.00 30.80 498 LEU A O 1
ATOM 1190 N N . LYS A 1 82 ? -3.971 17.288 4.289 1.00 32.18 499 LYS A N 1
ATOM 1191 C CA . LYS A 1 82 ? -5.104 17.461 5.186 1.00 33.96 499 LYS A CA 1
ATOM 1192 C C . LYS A 1 82 ? -5.296 16.222 6.060 1.00 35.69 499 LYS A C 1
ATOM 1193 O O . LYS A 1 82 ? -4.746 15.147 5.806 1.00 32.18 499 LYS A O 1
ATOM 1212 N N 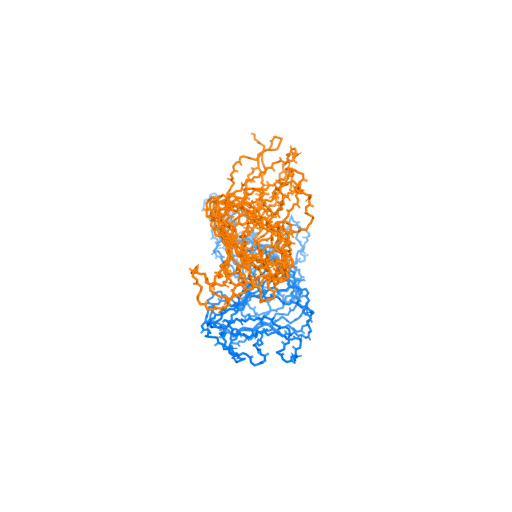. GLU A 1 83 ? -6.113 16.375 7.098 1.00 39.94 500 GLU A N 1
ATOM 1213 C CA . GLU A 1 83 ? -6.340 15.268 8.014 1.00 41.20 500 GLU A CA 1
ATOM 1214 C C . GLU A 1 83 ? -6.891 14.071 7.248 1.00 41.20 500 GLU A C 1
ATOM 1215 O O . GLU A 1 83 ? -7.691 14.218 6.321 1.00 37.55 500 GLU A O 1
ATOM 1227 N N . ASN A 1 84 ? -6.417 12.883 7.614 1.00 44.71 501 ASN A N 1
ATOM 1228 C CA . ASN A 1 84 ? -6.827 11.600 7.052 1.00 41.11 501 ASN A CA 1
ATOM 1229 C C . ASN A 1 84 ? -6.433 11.422 5.592 1.00 39.69 501 ASN A C 1
ATOM 1230 O O . ASN A 1 84 ? -6.808 10.407 4.988 1.00 48.94 501 ASN A O 1
ATOM 1241 N N . ALA A 1 85 ? -5.680 12.351 5.005 1.00 43.86 502 ALA A N 1
ATOM 1242 C CA . ALA A 1 85 ? -5.115 12.161 3.676 1.00 44.66 502 ALA A CA 1
ATOM 1243 C C . ALA A 1 85 ? -3.770 11.456 3.793 1.00 37.76 502 ALA A C 1
ATOM 1244 O O . ALA A 1 85 ? -3.043 11.628 4.776 1.00 36.70 502 ALA A O 1
ATOM 1251 N N . GLU A 1 86 ? -3.441 10.650 2.785 1.00 31.62 503 GLU A N 1
ATOM 1252 C CA . GLU A 1 86 ? -2.215 9.853 2.808 1.00 37.90 503 GLU A CA 1
ATOM 1253 C C . GLU A 1 86 ? -1.574 9.872 1.429 1.00 39.33 503 GLU A C 1
ATOM 1254 O O . GLU A 1 86 ? -2.107 9.270 0.492 1.00 36.11 503 GLU A O 1
ATOM 1266 N N . LEU A 1 87 ? -0.420 10.523 1.311 1.00 31.25 504 LEU A N 1
ATOM 1267 C CA . LEU A 1 87 ? 0.312 10.602 0.054 1.00 31.35 504 LEU A CA 1
ATOM 1268 C C . LEU A 1 87 ? 1.573 9.759 0.139 1.00 37.19 504 LEU A C 1
ATOM 1269 O O . LEU A 1 87 ? 2.383 9.931 1.060 1.00 30.51 504 LEU A O 1
ATOM 1285 N N . THR A 1 88 ? 1.737 8.865 -0.830 1.00 33.25 505 THR A N 1
ATOM 1286 C CA . THR A 1 88 ? 2.974 8.123 -1.017 1.00 32.66 505 THR A CA 1
ATOM 1287 C C . THR A 1 88 ? 3.748 8.724 -2.181 1.00 38.45 505 THR A C 1
ATOM 1288 O O . THR A 1 88 ? 3.200 8.893 -3.277 1.00 35.99 505 THR A O 1
ATOM 1299 N N . VAL A 1 89 ? 5.012 9.048 -1.941 1.00 34.87 506 VAL A N 1
ATOM 1300 C CA . VAL A 1 89 ? 5.896 9.585 -2.967 1.00 44.79 506 VAL A CA 1
ATOM 1301 C C . VAL A 1 89 ? 6.830 8.459 -3.377 1.00 54.57 506 VAL A C 1
ATOM 1302 O O . VAL A 1 89 ? 7.675 8.018 -2.590 1.00 42.63 506 VAL A O 1
ATOM 1315 N N . SER A 1 90 ? 6.642 7.973 -4.603 1.00 49.34 507 SER A N 1
ATOM 1316 C CA . SER A 1 90 ? 7.458 6.914 -5.180 1.00 42.98 507 SER A CA 1
ATOM 1317 C C . SER A 1 90 ? 8.299 7.440 -6.335 1.00 43.09 507 SER A C 1
ATOM 1318 O O . SER A 1 90 ? 8.578 6.717 -7.292 1.00 43.80 507 SER A O 1
ATOM 1326 N N . THR A 1 91 ? 8.680 8.711 -6.262 1.00 47.19 508 THR A N 1
ATOM 1327 C CA . THR A 1 91 ? 9.665 9.303 -7.152 1.00 56.02 508 THR A CA 1
ATOM 1328 C C . THR A 1 91 ? 10.760 9.930 -6.293 1.00 49.70 508 THR A C 1
ATOM 1329 O O . THR A 1 91 ? 10.516 10.375 -5.165 1.00 40.11 508 THR A O 1
ATOM 1340 N N . ILE A 1 92 ? 11.986 9.908 -6.809 1.00 53.91 509 ILE A N 1
ATOM 1341 C CA . ILE A 1 92 ? 13.146 10.321 -6.029 1.00 44.03 509 ILE A CA 1
ATOM 1342 C C . ILE A 1 92 ? 13.132 11.836 -5.871 1.00 51.64 509 ILE A C 1
ATOM 1343 O O . ILE A 1 92 ? 13.119 12.579 -6.860 1.00 47.55 509 ILE A O 1
ATOM 1359 N N . LEU A 1 93 ? 13.138 12.301 -4.620 1.00 44.18 510 LEU A N 1
ATOM 1360 C CA . LEU A 1 93 ? 13.262 13.724 -4.321 1.00 42.58 510 LEU A CA 1
ATOM 1361 C C . LEU A 1 93 ? 14.743 14.041 -4.147 1.00 47.12 510 LEU A C 1
ATOM 1362 O O . LEU A 1 93 ? 15.390 13.533 -3.224 1.00 44.14 510 LEU A O 1
ATOM 1378 N N . ALA A 1 94 ? 15.280 14.870 -5.038 1.00 46.66 511 ALA A N 1
ATOM 1379 C CA . ALA A 1 94 ? 16.684 15.245 -5.017 1.00 55.60 511 ALA A CA 1
ATOM 1380 C C . ALA A 1 94 ? 16.807 16.762 -4.936 1.00 53.16 511 ALA A C 1
ATOM 1381 O O . ALA A 1 94 ? 15.848 17.495 -5.185 1.00 49.32 511 ALA A O 1
ATOM 1388 N N . ASP A 1 95 ? 17.998 17.231 -4.571 1.00 52.02 512 ASP A N 1
ATOM 1389 C CA . ASP A 1 95 ? 18.231 18.667 -4.462 1.00 53.52 512 ASP A CA 1
ATOM 1390 C C . ASP A 1 95 ? 17.881 19.356 -5.777 1.00 55.14 512 ASP A C 1
ATOM 1391 O O . ASP A 1 95 ? 18.294 18.915 -6.853 1.00 56.87 512 ASP A O 1
ATOM 1400 N N . ASN A 1 96 ? 17.129 20.449 -5.679 1.00 54.78 513 ASN A N 1
ATOM 1401 C CA . ASN A 1 96 ? 16.700 21.229 -6.834 1.00 56.31 513 ASN A CA 1
ATOM 1402 C C . ASN A 1 96 ? 17.609 22.445 -6.963 1.00 83.02 513 ASN A C 1
ATOM 1403 O O . ASN A 1 96 ? 17.575 23.348 -6.121 1.00 71.50 513 ASN A O 1
ATOM 1414 N N . LEU A 1 97 ? 18.401 22.475 -8.028 1.00 87.59 514 LEU A N 1
ATOM 1415 C CA . LEU A 1 97 ? 19.327 23.570 -8.278 1.00 83.80 514 LEU A CA 1
ATOM 1416 C C . LEU A 1 97 ? 18.684 24.779 -8.956 1.00 96.08 514 LEU A C 1
ATOM 1417 O O . LEU A 1 97 ? 19.405 25.719 -9.303 1.00 96.33 514 LEU A O 1
ATOM 1421 N N . SER A 1 98 ? 17.366 24.796 -9.150 1.00 103.34 515 SER A N 1
ATOM 1422 C CA . SER A 1 98 ? 16.718 25.929 -9.806 1.00 108.20 515 SER A CA 1
ATOM 1423 C C . SER A 1 98 ? 16.997 27.227 -9.044 1.00 104.20 515 SER A C 1
ATOM 1424 O O . SER A 1 98 ? 17.342 27.225 -7.856 1.00 114.84 515 SER A O 1
ATOM 1428 N N . HIS A 1 99 ? 16.829 28.347 -9.744 1.00 84.70 516 HIS A N 1
ATOM 1429 C CA . HIS A 1 99 ? 17.203 29.649 -9.207 1.00 85.79 516 HIS A CA 1
ATOM 1430 C C . HIS A 1 99 ? 16.316 30.039 -8.024 1.00 106.86 516 HIS A C 1
ATOM 1431 O O . HIS A 1 99 ? 15.198 29.540 -7.855 1.00 110.12 516 HIS A O 1
ATOM 1435 N N . HIS A 1 100 ? 16.838 30.954 -7.201 1.00 117.34 517 HIS A N 1
ATOM 1436 C CA . HIS A 1 100 ? 16.099 31.458 -6.047 1.00 104.87 517 HIS A CA 1
ATOM 1437 C C . HIS A 1 100 ? 14.682 31.834 -6.460 1.00 99.94 517 HIS A C 1
ATOM 1438 O O . HIS A 1 100 ? 14.456 32.362 -7.552 1.00 114.92 517 HIS A O 1
ATOM 1442 N N . ASN A 1 101 ? 13.728 31.570 -5.574 1.00 90.37 518 ASN A N 1
ATOM 1443 C CA . ASN A 1 101 ? 12.331 31.477 -5.963 1.00 81.85 518 ASN A CA 1
ATOM 1444 C C . ASN A 1 101 ? 11.450 32.336 -5.066 1.00 96.51 518 ASN A C 1
ATOM 1445 O O . ASN A 1 101 ? 11.908 32.963 -4.105 1.00 111.35 518 ASN A O 1
ATOM 1456 N N . ILE A 1 102 ? 10.160 32.348 -5.412 1.00 93.14 519 ILE A N 1
ATOM 1457 C CA . ILE A 1 102 ? 9.163 33.139 -4.695 1.00 91.24 519 ILE A CA 1
ATOM 1458 C C . ILE A 1 102 ? 8.968 32.619 -3.276 1.00 96.22 519 ILE A C 1
ATOM 1459 O O . ILE A 1 102 ? 8.656 33.391 -2.360 1.00 109.89 519 ILE A O 1
ATOM 1475 N N . ASN A 1 103 ? 9.139 31.313 -3.066 1.00 99.66 520 ASN A N 1
ATOM 1476 C CA . ASN A 1 103 ? 8.946 30.695 -1.760 1.00 84.43 520 ASN A CA 1
ATOM 1477 C C . ASN A 1 103 ? 10.231 30.626 -0.936 1.00 92.75 520 ASN A C 1
ATOM 1478 O O . ASN A 1 103 ? 10.247 29.950 0.102 1.00 96.63 520 ASN A O 1
ATOM 1482 N N . SER A 1 104 ? 11.292 31.310 -1.370 1.00 89.91 521 SER A N 1
ATOM 1483 C CA . SER A 1 104 ? 12.589 31.342 -0.686 1.00 88.61 521 SER A CA 1
ATOM 1484 C C . SER A 1 104 ? 12.930 29.982 -0.077 1.00 83.75 521 SER A C 1
ATOM 1485 O O . SER A 1 104 ? 13.119 29.830 1.132 1.00 82.91 521 SER A O 1
ATOM 1493 N N . TRP A 1 105 ? 13.021 28.988 -0.956 1.00 63.13 522 TRP A N 1
ATOM 1494 C CA . TRP A 1 105 ? 13.320 27.619 -0.569 1.00 56.65 522 TRP A CA 1
ATOM 1495 C C . TRP A 1 105 ? 14.781 27.312 -0.864 1.00 55.82 522 TRP A C 1
ATOM 1496 O O . TRP A 1 105 ? 15.294 27.660 -1.932 1.00 59.30 522 TRP A O 1
ATOM 1517 N N . ASP A 1 106 ? 15.456 26.670 0.093 1.00 54.86 523 ASP A N 1
ATOM 1518 C CA . ASP A 1 106 ? 16.857 26.320 -0.116 1.00 56.72 523 ASP A CA 1
ATOM 1519 C C . ASP A 1 106 ? 17.036 25.269 -1.203 1.00 56.33 523 ASP A C 1
ATOM 1520 O O . ASP A 1 106 ? 18.176 24.983 -1.579 1.00 58.23 523 ASP A O 1
ATOM 1529 N N . GLY A 1 107 ? 15.951 24.708 -1.733 1.00 54.06 524 GLY A N 1
ATOM 1530 C CA . GLY A 1 107 ? 16.063 23.670 -2.734 1.00 60.05 524 GLY A CA 1
ATOM 1531 C C . GLY A 1 107 ? 16.529 22.335 -2.207 1.00 84.49 524 GLY A C 1
ATOM 1532 O O . GLY A 1 107 ? 16.752 21.416 -3.006 1.00 52.16 524 GLY A O 1
ATOM 1536 N N . LYS A 1 108 ? 16.658 22.200 -0.882 1.00 50.78 525 LYS A N 1
ATOM 1537 C CA . LYS A 1 108 ? 17.298 21.051 -0.256 1.00 49.78 525 LYS A CA 1
ATOM 1538 C C . LYS A 1 108 ? 16.425 20.395 0.809 1.00 46.57 525 LYS A C 1
ATOM 1539 O O . LYS A 1 108 ? 16.542 19.188 1.039 1.00 45.29 525 LYS A O 1
ATOM 1558 N N . SER A 1 109 ? 15.557 21.169 1.463 1.00 48.27 526 SER A N 1
ATOM 1559 C CA . SER A 1 109 ? 14.887 20.747 2.688 1.00 46.10 526 SER A CA 1
ATOM 1560 C C . SER A 1 109 ? 13.430 20.368 2.439 1.00 40.97 526 SER A C 1
ATOM 1561 O O . SER A 1 109 ? 12.702 21.073 1.731 1.00 41.47 526 SER A O 1
ATOM 1569 N N . LEU A 1 110 ? 12.999 19.277 3.072 1.00 38.81 527 LEU A N 1
ATOM 1570 C CA . LEU A 1 110 ? 11.624 18.797 2.986 1.00 39.37 527 LEU A CA 1
ATOM 1571 C C . LEU A 1 110 ? 10.863 19.208 4.238 1.00 39.17 527 LEU A C 1
ATOM 1572 O O . LEU A 1 110 ? 11.331 18.977 5.358 1.00 38.21 527 LEU A O 1
ATOM 1588 N N . THR A 1 111 ? 9.677 19.779 4.051 1.00 35.38 528 THR A N 1
ATOM 1589 C CA . THR A 1 111 ? 8.817 20.175 5.160 1.00 34.46 528 THR A CA 1
ATOM 1590 C C . THR A 1 111 ? 7.505 19.412 5.060 1.00 32.95 528 THR A C 1
ATOM 1591 O O . THR A 1 111 ? 6.792 19.518 4.054 1.00 33.26 528 THR A O 1
ATOM 1602 N N . LYS A 1 112 ? 7.192 18.649 6.099 1.00 31.52 529 LYS A N 1
ATOM 1603 C CA . LYS A 1 112 ? 5.917 17.956 6.214 1.00 31.20 529 LYS A CA 1
ATOM 1604 C C . LYS A 1 112 ? 5.003 18.758 7.131 1.00 30.32 529 LYS A C 1
ATOM 1605 O O . LYS A 1 112 ? 5.349 19.009 8.292 1.00 31.93 529 LYS A O 1
ATOM 1624 N N . SER A 1 113 ? 3.831 19.138 6.622 1.00 30.66 530 SER A N 1
ATOM 1625 C CA . SER A 1 113 ? 2.887 19.945 7.379 1.00 35.16 530 SER A CA 1
ATOM 1626 C C . SER A 1 113 ? 1.494 19.344 7.234 1.00 33.37 530 SER A C 1
ATOM 1627 O O . SER A 1 113 ? 1.294 18.344 6.537 1.00 33.17 530 SER A O 1
ATOM 1635 N N . GLY A 1 114 ? 0.525 19.954 7.912 1.00 33.45 531 GLY A N 1
ATOM 1636 C CA . GLY A 1 114 ? -0.827 19.439 7.894 1.00 34.36 531 GLY A CA 1
ATOM 1637 C C . GLY A 1 114 ? -0.969 18.189 8.737 1.00 36.27 531 GLY A C 1
ATOM 1638 O O . GLY A 1 114 ? 0.036 17.620 9.185 1.00 29.22 531 GLY A O 1
ATOM 1642 N N . GLU A 1 115 ? -2.212 17.745 8.948 1.00 31.53 532 GLU A N 1
ATOM 1643 C CA . GLU A 1 115 ? -2.499 16.631 9.844 1.00 36.79 532 GLU A CA 1
ATOM 1644 C C . GLU A 1 115 ? -2.412 15.269 9.170 1.00 36.07 532 GLU A C 1
ATOM 1645 O O . GLU A 1 115 ? -2.471 14.250 9.867 1.00 36.21 532 GLU A O 1
ATOM 1657 N N . GLY A 1 116 ? -2.261 15.225 7.848 1.00 29.49 533 GLY A N 1
ATOM 1658 C CA . GLY A 1 116 ? -2.223 13.973 7.123 1.00 35.01 533 GLY A CA 1
ATOM 1659 C C . GLY A 1 116 ? -0.859 13.299 7.163 1.00 29.50 533 GLY A C 1
ATOM 1660 O O . GLY A 1 116 ? 0.057 13.703 7.878 1.00 30.44 533 GLY A O 1
ATOM 1664 N N . THR A 1 117 ? -0.732 12.258 6.339 1.00 30.52 534 THR A N 1
ATOM 1665 C CA . THR A 1 117 ? 0.407 11.348 6.348 1.00 31.32 534 THR A CA 1
ATOM 1666 C C . THR A 1 117 ? 1.142 11.415 5.018 1.00 29.47 534 THR A C 1
ATOM 1667 O O . THR A 1 117 ? 0.524 11.289 3.956 1.00 31.54 534 THR A O 1
ATOM 1678 N N . LEU A 1 118 ? 2.457 11.591 5.078 1.00 27.85 535 LEU A N 1
ATOM 1679 C CA . LEU A 1 118 ? 3.318 11.530 3.902 1.00 28.51 535 LEU A CA 1
ATOM 1680 C C . LEU A 1 118 ? 4.188 10.287 4.007 1.00 34.82 535 LEU A C 1
ATOM 1681 O O . LEU A 1 118 ? 4.885 10.104 5.009 1.00 28.18 535 LEU A O 1
ATOM 1697 N N . ILE A 1 119 ? 4.156 9.443 2.980 1.00 34.14 536 ILE A N 1
ATOM 1698 C CA . ILE A 1 119 ? 4.950 8.219 2.947 1.00 31.79 536 ILE A CA 1
ATOM 1699 C C . ILE A 1 119 ? 6.053 8.372 1.907 1.00 35.13 536 ILE A C 1
ATOM 1700 O O . ILE A 1 119 ? 5.771 8.534 0.709 1.00 33.42 536 ILE A O 1
ATOM 1716 N N . LEU A 1 120 ? 7.305 8.279 2.359 1.00 31.64 537 LEU A N 1
ATOM 1717 C CA . LEU A 1 120 ? 8.467 8.322 1.473 1.00 37.90 537 LEU A CA 1
ATOM 1718 C C . LEU A 1 120 ? 8.827 6.897 1.063 1.00 37.77 537 LEU A C 1
ATOM 1719 O O . LEU A 1 120 ? 9.348 6.120 1.870 1.00 33.18 537 LEU A O 1
ATOM 1735 N N . ALA A 1 121 ? 8.560 6.558 -0.196 1.00 39.33 538 ALA A N 1
ATOM 1736 C CA . ALA A 1 121 ? 8.766 5.209 -0.705 1.00 42.88 538 ALA A CA 1
ATOM 1737 C C . ALA A 1 121 ? 9.950 5.094 -1.655 1.00 48.90 538 ALA A C 1
ATOM 1738 O O . ALA A 1 121 ? 10.185 4.008 -2.195 1.00 44.70 538 ALA A O 1
ATOM 1745 N N . GLU A 1 122 ? 10.689 6.168 -1.891 1.00 37.82 539 GLU A N 1
ATOM 1746 C CA . GLU A 1 122 ? 11.896 6.095 -2.697 1.00 45.28 539 GLU A CA 1
ATOM 1747 C C . GLU A 1 122 ? 13.118 6.420 -1.851 1.00 46.78 539 GLU A C 1
ATOM 1748 O O . GLU A 1 122 ? 13.025 6.875 -0.707 1.00 39.51 539 GLU A O 1
ATOM 1760 N N . LYS A 1 123 ? 14.282 6.162 -2.440 1.00 45.69 540 LYS A N 1
ATOM 1761 C CA . LYS A 1 123 ? 15.554 6.458 -1.796 1.00 53.04 540 LYS A CA 1
ATOM 1762 C C . LYS A 1 123 ? 15.964 7.876 -2.181 1.00 47.28 540 LYS A C 1
ATOM 1763 O O . LYS A 1 123 ? 16.796 8.115 -3.059 1.00 45.65 540 LYS A O 1
ATOM 1782 N N . ASN A 1 124 ? 15.364 8.837 -1.485 1.00 41.62 541 ASN A N 1
ATOM 1783 C CA . ASN A 1 124 ? 15.575 10.241 -1.797 1.00 50.07 541 ASN A CA 1
ATOM 1784 C C . ASN A 1 124 ? 17.004 10.665 -1.475 1.00 60.89 541 ASN A C 1
ATOM 1785 O O . ASN A 1 124 ? 17.646 10.134 -0.560 1.00 48.59 541 ASN A O 1
ATOM 1796 N N . THR A 1 125 ? 17.501 11.637 -2.242 1.00 45.72 542 THR A N 1
ATOM 1797 C CA . THR A 1 125 ? 18.875 12.106 -2.123 1.00 48.00 542 THR A CA 1
ATOM 1798 C C . THR A 1 125 ? 18.976 13.549 -1.646 1.00 48.10 542 THR A C 1
ATOM 1799 O O . THR A 1 125 ? 20.081 14.109 -1.642 1.00 50.38 542 THR A O 1
ATOM 1810 N N . TYR A 1 126 ? 17.870 14.174 -1.248 1.00 46.02 543 TYR A N 1
ATOM 1811 C CA . TYR A 1 126 ? 17.954 15.567 -0.834 1.00 46.47 543 TYR A CA 1
ATOM 1812 C C . TYR A 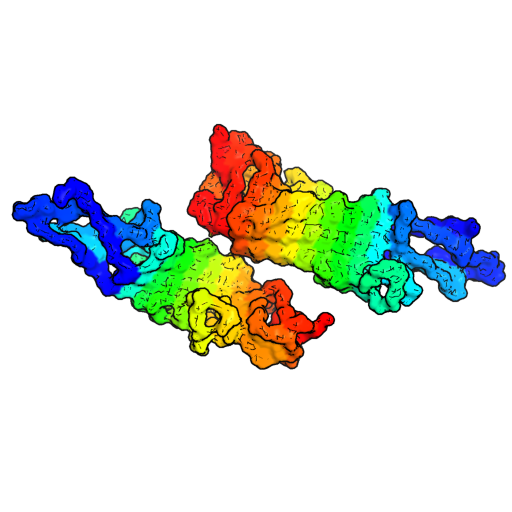1 126 ? 18.832 15.679 0.407 1.00 47.09 543 TYR A C 1
ATOM 1813 O O . TYR A 1 126 ? 18.876 14.773 1.244 1.00 45.80 543 TYR A O 1
ATOM 1831 N N . SER A 1 127 ? 19.561 16.790 0.506 1.00 49.54 544 SER A N 1
ATOM 1832 C CA . SER A 1 127 ? 20.608 16.944 1.506 1.00 49.76 544 SER A CA 1
ATOM 1833 C C . SER A 1 127 ? 20.282 17.995 2.554 1.00 51.80 544 SER A C 1
ATOM 1834 O O . SER A 1 127 ? 21.098 18.227 3.453 1.00 49.95 544 SER A O 1
ATOM 1842 N N . GLY A 1 128 ? 19.122 18.636 2.467 1.00 48.82 545 GLY A N 1
ATOM 1843 C CA . GLY A 1 128 ? 18.692 19.563 3.488 1.00 46.92 545 GLY A CA 1
ATOM 1844 C C . GLY A 1 128 ? 18.012 18.848 4.640 1.00 44.03 545 GLY A C 1
ATOM 1845 O O . GLY A 1 128 ? 18.011 17.621 4.746 1.00 42.75 545 GLY A O 1
ATOM 1849 N N . PHE A 1 129 ? 17.386 19.647 5.498 1.00 43.21 546 PHE A N 1
ATOM 1850 C CA . PHE A 1 129 ? 16.712 19.129 6.678 1.00 41.90 546 PHE A CA 1
ATOM 1851 C C . PHE A 1 129 ? 15.363 18.505 6.329 1.00 38.52 546 PHE A C 1
ATOM 1852 O O . PHE A 1 129 ? 14.731 18.825 5.319 1.00 38.75 546 PHE A O 1
ATOM 1869 N N . THR A 1 130 ? 14.921 17.614 7.198 1.00 35.27 547 THR A N 1
ATOM 1870 C CA . THR A 1 130 ? 13.581 17.037 7.130 1.00 30.89 547 THR A CA 1
ATOM 1871 C C . THR A 1 130 ? 12.782 17.601 8.293 1.00 28.67 547 THR A C 1
ATOM 1872 O O . THR A 1 130 ? 12.912 17.139 9.429 1.00 28.56 547 THR A O 1
ATOM 1883 N N . ASN A 1 131 ? 11.947 18.586 7.995 1.00 29.87 548 ASN A N 1
ATOM 1884 C CA . ASN A 1 131 ? 11.154 19.286 8.997 1.00 30.02 548 ASN A CA 1
ATOM 1885 C C . ASN A 1 131 ? 9.781 18.630 9.084 1.00 35.78 548 ASN A C 1
ATOM 1886 O O . ASN A 1 131 ? 8.955 18.775 8.175 1.00 34.78 548 ASN A O 1
ATOM 1897 N N . ILE A 1 132 ? 9.542 17.894 10.159 1.00 33.80 549 ILE A N 1
ATOM 1898 C CA . ILE A 1 132 ? 8.254 17.242 10.382 1.00 29.66 549 ILE A CA 1
ATOM 1899 C C . ILE A 1 132 ? 7.505 18.124 11.379 1.00 30.14 549 ILE A C 1
ATOM 1900 O O . ILE A 1 132 ? 7.614 17.965 12.597 1.00 26.11 549 ILE A O 1
ATOM 1916 N N . ASN A 1 133 ? 6.728 19.066 10.848 1.00 33.67 550 ASN A N 1
ATOM 1917 C CA . ASN A 1 133 ? 6.035 20.067 11.653 1.00 34.48 550 ASN A CA 1
ATOM 1918 C C . ASN A 1 133 ? 4.686 19.589 12.174 1.00 34.77 550 ASN A C 1
ATOM 1919 O O . ASN A 1 133 ? 4.274 19.989 13.268 1.00 34.45 550 ASN A O 1
ATOM 1930 N N . ALA A 1 134 ? 3.984 18.752 11.421 1.00 33.44 551 ALA A N 1
ATOM 1931 C CA . ALA A 1 134 ? 2.672 18.279 11.835 1.00 31.41 551 ALA A CA 1
ATOM 1932 C C . ALA A 1 134 ? 2.369 16.979 11.111 1.00 28.98 551 ALA A C 1
ATOM 1933 O O . ALA A 1 134 ? 2.976 16.661 10.086 1.00 30.29 551 ALA A O 1
ATOM 1940 N N . GLY A 1 135 ? 1.403 16.242 11.648 1.00 30.05 552 GLY A N 1
ATOM 1941 C CA . GLY A 1 135 ? 1.024 14.993 11.032 1.00 34.74 552 GLY A CA 1
ATOM 1942 C C . GLY A 1 135 ? 2.121 13.950 11.138 1.00 30.99 552 GLY A C 1
ATOM 1943 O O . GLY A 1 135 ? 2.920 13.931 12.078 1.00 31.01 552 GLY A O 1
ATOM 1947 N N . ILE A 1 136 ? 2.171 13.075 10.138 1.00 31.94 553 ILE A N 1
ATOM 1948 C CA . ILE A 1 136 ? 2.994 11.876 10.197 1.00 31.91 553 ILE A CA 1
ATOM 1949 C C . ILE A 1 136 ? 3.862 11.809 8.951 1.00 23.72 553 ILE A C 1
ATOM 1950 O O . ILE A 1 136 ? 3.355 11.889 7.827 1.00 26.70 553 ILE A O 1
ATOM 1966 N N . LEU A 1 137 ? 5.169 11.682 9.154 1.00 26.81 554 LEU A N 1
ATOM 1967 C CA . LEU A 1 137 ? 6.085 11.258 8.106 1.00 27.81 554 LEU A CA 1
ATOM 1968 C C . LEU A 1 137 ? 6.361 9.778 8.325 1.00 26.95 554 LEU A C 1
ATOM 1969 O O . LEU A 1 137 ? 6.919 9.392 9.358 1.00 30.60 554 LEU A O 1
ATOM 1985 N N . LYS A 1 138 ? 5.975 8.962 7.357 1.00 30.54 555 LYS A N 1
ATOM 1986 C CA . LYS A 1 138 ? 6.021 7.513 7.470 1.00 31.06 555 LYS A CA 1
ATOM 1987 C C . LYS A 1 138 ? 6.989 6.959 6.431 1.00 30.64 555 LYS A C 1
ATOM 1988 O O . LYS A 1 138 ? 7.008 7.413 5.283 1.00 31.05 555 LYS A O 1
ATOM 2007 N N . MET A 1 139 ? 7.809 5.993 6.836 1.00 30.63 556 MET A N 1
ATOM 2008 C CA . MET A 1 139 ? 8.800 5.422 5.933 1.00 29.33 556 MET A CA 1
ATOM 2009 C C . MET A 1 139 ? 8.165 4.301 5.115 1.00 36.32 556 MET A C 1
ATOM 2010 O O . MET A 1 139 ? 7.491 3.427 5.664 1.00 35.72 556 MET A O 1
ATOM 2024 N N . GLY A 1 140 ? 8.371 4.335 3.797 1.00 32.80 557 GLY A N 1
ATOM 2025 C CA . GLY A 1 140 ? 7.849 3.305 2.915 1.00 34.75 557 GLY A CA 1
ATOM 2026 C C . GLY A 1 140 ? 8.946 2.473 2.288 1.00 40.80 557 GLY A C 1
ATOM 2027 O O . GLY A 1 140 ? 8.679 1.536 1.530 1.00 48.23 557 GLY A O 1
ATOM 2031 N N . THR A 1 141 ? 10.193 2.822 2.593 1.00 38.63 558 THR A N 1
ATOM 2032 C CA . THR A 1 141 ? 11.342 2.062 2.138 1.00 38.13 558 THR A CA 1
ATOM 2033 C C . THR A 1 141 ? 12.454 2.225 3.160 1.00 42.00 558 THR A C 1
ATOM 2034 O O . THR A 1 141 ? 12.444 3.147 3.978 1.00 40.97 558 THR A O 1
ATOM 2045 N N . VAL A 1 142 ? 13.416 1.308 3.103 1.00 45.69 559 VAL A N 1
ATOM 2046 C CA . VAL A 1 142 ? 14.632 1.451 3.887 1.00 42.95 559 VAL A CA 1
ATOM 2047 C C . VAL A 1 142 ? 15.490 2.548 3.269 1.00 42.18 559 VAL A C 1
ATOM 2048 O O . VAL A 1 142 ? 15.465 2.779 2.052 1.00 46.59 559 VAL A O 1
ATOM 2061 N N . GLU A 1 143 ? 16.235 3.253 4.119 1.00 37.65 560 GLU A N 1
ATOM 2062 C CA . GLU A 1 143 ? 17.136 4.321 3.688 1.00 38.90 560 GLU A CA 1
ATOM 2063 C C . GLU A 1 143 ? 16.432 5.255 2.702 1.00 37.93 560 GLU A C 1
ATOM 2064 O O . GLU A 1 143 ? 16.805 5.385 1.533 1.00 46.71 560 GLU A O 1
ATOM 2076 N N . ALA A 1 144 ? 15.389 5.909 3.207 1.00 35.26 561 ALA A N 1
ATOM 2077 C CA . ALA A 1 144 ? 14.599 6.832 2.407 1.00 41.48 561 ALA A CA 1
ATOM 2078 C C . ALA A 1 144 ? 15.203 8.228 2.322 1.00 39.82 561 ALA A C 1
ATOM 2079 O O . ALA A 1 144 ? 14.771 9.014 1.477 1.00 37.06 561 ALA A O 1
ATOM 2086 N N . MET A 1 145 ? 16.180 8.567 3.165 1.00 35.80 562 MET A N 1
ATOM 2087 C CA . MET A 1 145 ? 16.704 9.925 3.154 1.00 34.52 562 MET A CA 1
ATOM 2088 C C . MET A 1 145 ? 18.114 9.985 3.733 1.00 36.37 562 MET A C 1
ATOM 2089 O O . MET A 1 145 ? 18.359 10.700 4.711 1.00 36.18 562 MET A O 1
ATOM 2103 N N . THR A 1 146 ? 19.051 9.244 3.132 1.00 38.09 563 THR A N 1
ATOM 2104 C CA . THR A 1 146 ? 20.354 9.044 3.761 1.00 41.04 563 THR A CA 1
ATOM 2105 C C . THR A 1 146 ? 21.185 10.317 3.808 1.00 43.81 563 THR A C 1
ATOM 2106 O O . THR A 1 146 ? 22.121 10.403 4.610 1.00 42.29 563 THR A O 1
ATOM 2117 N N . ARG A 1 147 ? 20.897 11.292 2.951 1.00 39.68 564 ARG A N 1
ATOM 2118 C CA . ARG A 1 147 ? 21.715 12.495 2.868 1.00 44.82 564 ARG A CA 1
ATOM 2119 C C . ARG A 1 147 ? 21.150 13.649 3.683 1.00 39.00 564 ARG A C 1
ATOM 2120 O O . ARG A 1 147 ? 21.737 14.736 3.670 1.00 40.24 564 ARG A O 1
ATOM 2141 N N . THR A 1 148 ? 20.044 13.443 4.395 1.00 36.20 565 THR A N 1
ATOM 2142 C CA . THR A 1 148 ? 19.402 14.551 5.091 1.00 35.19 565 THR A CA 1
ATOM 2143 C C . THR A 1 148 ? 20.363 15.202 6.078 1.00 34.51 565 THR A C 1
ATOM 2144 O O . THR A 1 148 ? 21.116 14.526 6.782 1.00 34.09 565 THR A O 1
ATOM 2155 N N . ALA A 1 149 ? 20.337 16.536 6.110 1.00 47.65 566 ALA A N 1
ATOM 2156 C CA . ALA A 1 149 ? 21.134 17.274 7.081 1.00 48.71 566 ALA A CA 1
ATOM 2157 C C . ALA A 1 149 ? 20.695 16.964 8.502 1.00 46.63 566 ALA A C 1
ATOM 2158 O O . ALA A 1 149 ? 21.498 17.058 9.437 1.00 39.41 566 ALA A O 1
ATOM 2165 N N . GLY A 1 150 ? 19.436 16.586 8.684 1.00 30.57 567 GLY A N 1
ATOM 2166 C CA . GLY A 1 150 ? 18.934 16.266 9.998 1.00 34.64 567 GLY A CA 1
ATOM 2167 C C . GLY A 1 150 ? 17.427 16.206 9.982 1.00 32.57 567 GLY A C 1
ATOM 2168 O O . GLY A 1 150 ? 16.789 16.811 9.113 1.00 34.09 567 GLY A O 1
ATOM 2172 N N . VAL A 1 151 ? 16.850 15.467 10.924 1.00 30.44 568 VAL A N 1
ATOM 2173 C CA . VAL A 1 151 ? 15.407 15.292 11.032 1.00 30.60 568 VAL A CA 1
ATOM 2174 C C . VAL A 1 151 ? 14.941 16.009 12.292 1.00 34.86 568 VAL A C 1
ATOM 2175 O O . VAL A 1 151 ? 15.493 15.790 13.379 1.00 28.31 568 VAL A O 1
ATOM 2188 N N . ILE A 1 152 ? 13.944 16.878 12.144 1.00 31.00 569 ILE A N 1
ATOM 2189 C CA . ILE A 1 152 ? 13.375 17.637 13.254 1.00 27.36 569 ILE A CA 1
ATOM 2190 C C . ILE A 1 152 ? 11.917 17.222 13.395 1.00 24.32 569 ILE A C 1
ATOM 2191 O O . ILE A 1 152 ? 11.160 17.278 12.421 1.00 29.58 569 ILE A O 1
ATOM 2207 N N . VAL A 1 153 ? 11.527 16.794 14.594 1.00 26.69 570 VAL A N 1
ATOM 2208 C CA . VAL A 1 153 ? 10.162 16.344 14.870 1.00 27.90 570 VAL A CA 1
ATOM 2209 C C . VAL A 1 153 ? 9.541 17.308 15.876 1.00 33.65 570 VAL A C 1
ATOM 2210 O O . VAL A 1 153 ? 9.933 17.322 17.051 1.00 26.70 570 VAL A O 1
ATOM 2223 N N . ASN A 1 154 ? 8.549 18.081 15.437 1.00 29.97 571 ASN A N 1
ATOM 2224 C CA . ASN A 1 154 ? 7.866 19.003 16.337 1.00 28.60 571 ASN A CA 1
ATOM 2225 C C . ASN A 1 154 ? 6.886 18.256 17.231 1.00 32.05 571 ASN A C 1
ATOM 2226 O O . ASN A 1 154 ? 6.362 17.198 16.872 1.00 25.89 571 ASN A O 1
ATOM 2237 N N . LYS A 1 155 ? 6.631 18.829 18.404 1.00 33.14 572 LYS A N 1
ATOM 2238 C CA . LYS A 1 155 ? 5.591 18.301 19.274 1.00 29.76 572 LYS A CA 1
ATOM 2239 C C . LYS A 1 155 ? 4.284 18.206 18.501 1.00 25.13 572 LYS A C 1
ATOM 2240 O O . LYS A 1 155 ? 3.907 19.130 17.774 1.00 36.05 572 LYS A O 1
ATOM 2259 N N . GLY A 1 156 ? 3.598 17.071 18.645 1.00 26.77 573 GLY A N 1
ATOM 2260 C CA . GLY A 1 156 ? 2.351 16.836 17.943 1.00 27.37 573 GLY A CA 1
ATOM 2261 C C . GLY A 1 156 ? 2.514 16.197 16.577 1.00 27.26 573 GLY A C 1
ATOM 2262 O O . GLY A 1 156 ? 1.507 15.829 15.959 1.00 36.47 573 GLY A O 1
ATOM 2266 N N . ALA A 1 157 ? 3.743 16.073 16.083 1.00 28.41 574 ALA A N 1
ATOM 2267 C CA . ALA A 1 157 ? 4.058 15.396 14.833 1.00 31.88 574 ALA A CA 1
ATOM 2268 C C . ALA A 1 157 ? 4.735 14.057 15.111 1.00 29.44 574 ALA A C 1
ATOM 2269 O O . ALA A 1 157 ? 5.273 13.825 16.196 1.00 24.33 574 ALA A O 1
ATOM 2276 N N . THR A 1 158 ? 4.734 13.182 14.100 1.00 28.81 575 THR A N 1
ATOM 2277 C CA . THR A 1 158 ? 5.216 11.815 14.260 1.00 24.65 575 THR A CA 1
ATOM 2278 C C . THR A 1 158 ? 6.151 11.409 13.126 1.00 28.62 575 THR A C 1
ATOM 2279 O O . THR A 1 158 ? 5.859 11.635 11.946 1.00 29.77 575 THR A O 1
ATOM 2290 N N . LEU A 1 159 ? 7.256 10.764 13.495 1.00 24.97 576 LEU A N 1
ATOM 2291 C CA . LEU A 1 159 ? 8.109 10.048 12.554 1.00 27.90 576 LEU A CA 1
ATOM 2292 C C . LEU A 1 159 ? 7.898 8.564 12.798 1.00 25.84 576 LEU A C 1
ATOM 2293 O O . LEU A 1 159 ? 8.181 8.067 13.892 1.00 28.48 576 LEU A O 1
ATOM 2309 N N . ASN A 1 160 ? 7.378 7.865 11.798 1.00 29.18 577 ASN A N 1
ATOM 2310 C CA . ASN A 1 160 ? 7.066 6.448 11.912 1.00 28.91 577 ASN A CA 1
ATOM 2311 C C . ASN A 1 160 ? 8.038 5.688 11.017 1.00 29.40 577 ASN A C 1
ATOM 2312 O O . ASN A 1 160 ? 7.984 5.815 9.790 1.00 28.35 577 ASN A O 1
ATOM 2323 N N . PHE A 1 161 ? 8.925 4.902 11.627 1.00 26.64 578 PHE A N 1
ATOM 2324 C CA . PHE A 1 161 ? 9.902 4.146 10.849 1.00 32.23 578 PHE A CA 1
ATOM 2325 C C . PHE A 1 161 ? 9.305 2.936 10.137 1.00 32.31 578 PHE A C 1
ATOM 2326 O O . PHE A 1 161 ? 9.995 2.323 9.315 1.00 34.64 578 PHE A O 1
ATOM 2343 N N . SER A 1 162 ? 8.060 2.571 10.440 1.00 31.17 579 SER A N 1
ATOM 2344 C CA . SER A 1 162 ? 7.400 1.428 9.815 1.00 31.40 579 SER A CA 1
ATOM 2345 C C . SER A 1 162 ? 8.234 0.156 9.934 1.00 35.25 579 SER A C 1
ATOM 2346 O O . SER A 1 162 ? 8.171 -0.723 9.071 1.00 37.15 579 SER A O 1
ATOM 2354 N N . GLY A 1 163 ? 9.025 0.051 10.999 1.00 36.62 580 GLY A N 1
ATOM 2355 C CA . GLY A 1 163 ? 9.874 -1.107 11.203 1.00 32.21 580 GLY A CA 1
ATOM 2356 C C . GLY A 1 163 ? 11.081 -1.207 10.290 1.00 39.53 580 GLY A C 1
ATOM 2357 O O . GLY A 1 163 ? 11.729 -2.257 10.268 1.00 43.62 580 GLY A O 1
ATOM 2361 N N . MET A 1 164 ? 11.414 -0.152 9.544 1.00 40.43 581 MET A N 1
ATOM 2362 C CA . MET A 1 164 ? 12.429 -0.208 8.497 1.00 44.01 581 MET A CA 1
ATOM 2363 C C . MET A 1 164 ? 13.646 0.620 8.889 1.00 39.40 581 MET A C 1
ATOM 2364 O O . MET A 1 164 ? 13.509 1.755 9.358 1.00 36.30 581 MET A O 1
ATOM 2378 N N . ASN A 1 165 ? 14.835 0.059 8.669 1.00 38.36 582 ASN A N 1
ATOM 2379 C CA . ASN A 1 165 ? 16.063 0.764 9.016 1.00 35.37 582 ASN A CA 1
ATOM 2380 C C . ASN A 1 165 ? 16.159 2.075 8.250 1.00 33.51 582 ASN A C 1
ATOM 2381 O O . ASN A 1 165 ? 15.745 2.168 7.096 1.00 37.10 582 ASN A O 1
ATOM 2392 N N . GLN A 1 166 ? 16.714 3.093 8.903 1.00 34.73 583 GLN A N 1
ATOM 2393 C CA . GLN A 1 166 ? 16.843 4.417 8.312 1.00 34.54 583 GLN A CA 1
ATOM 2394 C C . GLN A 1 166 ? 18.140 5.065 8.763 1.00 41.18 583 GLN A C 1
ATOM 2395 O O . GLN A 1 166 ? 18.613 4.833 9.876 1.00 40.84 583 GLN A O 1
ATOM 2409 N N . THR A 1 167 ? 18.682 5.916 7.905 1.00 35.82 584 THR A N 1
ATOM 2410 C CA . THR A 1 167 ? 19.737 6.845 8.287 1.00 34.17 584 THR A CA 1
ATOM 24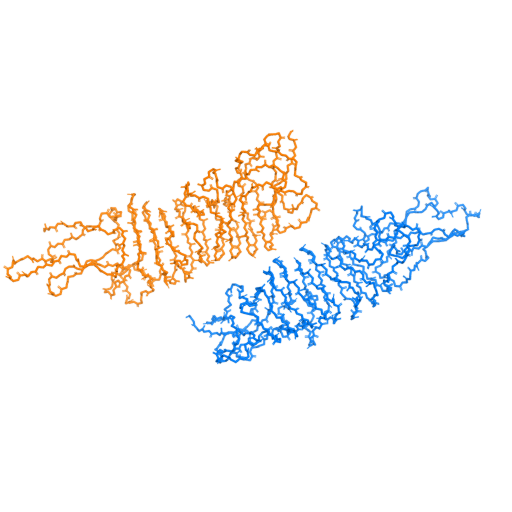11 C C . THR A 1 167 ? 19.091 8.209 8.497 1.00 40.06 584 THR A C 1
ATOM 2412 O O . THR A 1 167 ? 18.424 8.731 7.595 1.00 39.45 584 THR A O 1
ATOM 2423 N N . VAL A 1 168 ? 19.252 8.765 9.693 1.00 34.38 585 VAL A N 1
ATOM 2424 C CA . VAL A 1 168 ? 18.722 10.086 10.000 1.00 34.16 585 VAL A CA 1
ATOM 2425 C C . VAL A 1 168 ? 19.827 11.109 10.232 1.00 34.83 585 VAL A C 1
ATOM 2426 O O . VAL A 1 168 ? 19.556 12.316 10.133 1.00 33.47 585 VAL A O 1
ATOM 2439 N N . ASN A 1 169 ? 21.052 10.668 10.540 1.00 36.17 586 ASN A N 1
ATOM 2440 C CA . ASN A 1 169 ? 22.217 11.524 10.760 1.00 49.24 586 ASN A CA 1
ATOM 2441 C C . ASN A 1 169 ? 22.110 12.310 12.061 1.00 42.51 586 ASN A C 1
ATOM 2442 O O . ASN A 1 169 ? 22.943 12.148 12.964 1.00 35.76 586 ASN A O 1
ATOM 2453 N N . THR A 1 170 ? 21.094 13.161 12.163 1.00 30.08 587 THR A N 1
ATOM 2454 C CA . THR A 1 170 ? 20.767 13.858 13.399 1.00 29.45 587 THR A CA 1
ATOM 2455 C C . THR A 1 170 ? 19.257 13.887 13.533 1.00 26.95 587 THR A C 1
ATOM 2456 O O . THR A 1 170 ? 18.564 14.275 12.590 1.00 32.52 587 THR A O 1
ATOM 2467 N N . LEU A 1 171 ? 18.754 13.484 14.694 1.00 24.79 588 LEU A N 1
ATOM 2468 C CA . LEU A 1 171 ? 17.321 13.413 14.948 1.00 28.37 588 LEU A CA 1
ATOM 2469 C C . LEU A 1 171 ? 17.008 14.230 16.196 1.00 27.24 588 LEU A C 1
ATOM 2470 O O . LEU A 1 171 ? 17.355 13.828 17.314 1.00 29.53 588 LEU A O 1
ATOM 2486 N N . LEU A 1 172 ? 16.355 15.375 16.004 1.00 25.78 589 LEU A N 1
ATOM 2487 C CA . LEU A 1 172 ? 15.951 16.270 17.090 1.00 23.34 589 LEU A CA 1
ATOM 2488 C C . LEU A 1 172 ? 14.462 16.072 17.359 1.00 20.12 589 LEU A C 1
ATOM 2489 O O . LEU A 1 172 ? 13.616 16.662 16.681 1.00 33.07 589 LEU A O 1
ATOM 2505 N N . ASN A 1 173 ? 14.140 15.269 18.374 1.00 24.18 590 ASN A N 1
ATOM 2506 C CA . ASN A 1 173 ? 12.780 14.791 18.592 1.00 23.26 590 ASN A CA 1
ATOM 2507 C C . ASN A 1 173 ? 12.099 15.544 19.729 1.00 21.56 590 ASN A C 1
ATOM 2508 O O . ASN A 1 173 ? 12.422 15.339 20.907 1.00 30.42 590 ASN A O 1
ATOM 2519 N N . SER A 1 174 ? 11.156 16.413 19.369 1.00 25.00 591 SER A N 1
ATOM 2520 C CA . SER A 1 174 ? 10.224 17.023 20.306 1.00 24.76 591 SER A CA 1
ATOM 2521 C C . SER A 1 174 ? 8.822 16.436 20.200 1.00 28.38 591 SER A C 1
ATOM 2522 O O . SER A 1 174 ? 7.924 16.872 20.929 1.00 29.25 591 SER A O 1
ATOM 2530 N N . GLY A 1 175 ? 8.613 15.464 19.311 1.00 28.21 592 GLY A N 1
ATOM 2531 C CA . GLY A 1 175 ? 7.314 14.848 19.105 1.00 31.45 592 GLY A CA 1
ATOM 2532 C C . GLY A 1 175 ? 7.370 13.351 19.333 1.00 24.86 592 GLY A C 1
ATOM 2533 O O . GLY A 1 175 ? 7.929 12.899 20.328 1.00 25.88 592 GLY A O 1
ATOM 2537 N N . THR A 1 176 ? 6.815 12.559 18.422 1.00 28.15 593 THR A N 1
ATOM 2538 C CA . THR A 1 176 ? 6.778 11.116 18.600 1.00 22.66 593 THR A CA 1
ATOM 2539 C C . THR A 1 176 ? 7.600 10.417 17.529 1.00 25.00 593 THR A C 1
ATOM 2540 O O . THR A 1 176 ? 7.411 10.655 16.332 1.00 29.31 593 THR A O 1
ATOM 2551 N N . VAL A 1 177 ? 8.488 9.539 17.975 1.00 25.92 594 VAL A N 1
ATOM 2552 C CA . VAL A 1 177 ? 9.220 8.615 17.121 1.00 26.16 594 VAL A CA 1
ATOM 2553 C C . VAL A 1 177 ? 8.646 7.237 17.402 1.00 21.10 594 VAL A C 1
ATOM 2554 O O . VAL A 1 177 ? 8.714 6.748 18.535 1.00 29.67 594 VAL A O 1
ATOM 2567 N N . LEU A 1 178 ? 8.048 6.634 16.384 1.00 21.66 595 LEU A N 1
ATOM 2568 C CA . LEU A 1 178 ? 7.369 5.355 16.501 1.00 23.66 595 LEU A CA 1
ATOM 2569 C C . LEU A 1 178 ? 8.192 4.285 15.810 1.00 26.34 595 LEU A C 1
ATOM 2570 O O . LEU A 1 178 ? 8.611 4.470 14.663 1.00 31.87 595 LEU A O 1
ATOM 2586 N N . ILE A 1 179 ? 8.399 3.156 16.489 1.00 24.75 596 ILE A N 1
ATOM 2587 C CA . ILE A 1 179 ? 9.180 2.082 15.884 1.00 26.98 596 ILE A CA 1
ATOM 2588 C C . ILE A 1 179 ? 8.460 1.525 14.656 1.00 28.33 596 ILE A C 1
ATOM 2589 O O . ILE A 1 179 ? 9.106 1.108 13.686 1.00 27.29 596 ILE A O 1
ATOM 2605 N N . ASN A 1 180 ? 7.127 1.539 14.663 1.00 30.47 597 ASN A N 1
ATOM 2606 C CA . ASN A 1 180 ? 6.293 0.947 13.622 1.00 29.65 597 ASN A CA 1
ATOM 2607 C C . ASN A 1 180 ? 4.856 1.377 13.904 1.00 33.12 597 ASN A C 1
ATOM 2608 O O . ASN A 1 180 ? 4.559 1.924 14.969 1.00 31.59 597 ASN A O 1
ATOM 2619 N N . ASN A 1 181 ? 3.964 1.126 12.939 1.00 29.26 598 ASN A N 1
ATOM 2620 C CA . ASN A 1 181 ? 2.569 1.542 13.070 1.00 40.55 598 ASN A CA 1
ATOM 2621 C C . ASN A 1 181 ? 1.935 1.001 14.344 1.00 38.30 598 ASN A C 1
ATOM 2622 O O . ASN A 1 181 ? 2.161 -0.148 14.730 1.00 34.99 598 ASN A O 1
ATOM 2633 N N . ILE A 1 182 ? 1.103 1.833 14.976 1.00 36.87 599 ILE A N 1
ATOM 2634 C CA . ILE A 1 182 ? 0.314 1.369 16.109 1.00 39.92 599 ILE A CA 1
ATOM 2635 C C . ILE A 1 182 ? -0.441 0.123 15.694 1.00 45.11 599 ILE A C 1
ATOM 2636 O O . ILE A 1 182 ? -1.051 0.075 14.621 1.00 39.37 599 ILE A O 1
ATOM 2652 N N . ASN A 1 183 ? -0.376 -0.906 16.535 1.00 37.38 600 ASN A N 1
ATOM 2653 C CA . ASN A 1 183 ? -1.091 -2.166 16.361 1.00 49.25 600 ASN A CA 1
ATOM 2654 C C . ASN A 1 183 ? -0.616 -2.978 15.163 1.00 49.14 600 ASN A C 1
ATOM 2655 O O . ASN A 1 183 ? -1.295 -3.932 14.768 1.00 46.71 600 ASN A O 1
ATOM 2666 N N . ALA A 1 184 ? 0.522 -2.637 14.570 1.00 45.62 601 ALA A N 1
ATOM 2667 C CA . ALA A 1 184 ? 1.094 -3.484 13.540 1.00 49.34 601 ALA A CA 1
ATOM 2668 C C . ALA A 1 184 ? 1.610 -4.783 14.155 1.00 55.81 601 ALA A C 1
ATOM 2669 O O . ALA A 1 184 ? 1.878 -4.851 15.359 1.00 50.97 601 ALA A O 1
ATOM 2676 N N . PRO A 1 185 ? 1.780 -5.826 13.343 1.00 51.73 602 PRO A N 1
ATOM 2677 C CA . PRO A 1 185 ? 2.307 -7.090 13.873 1.00 51.07 602 PRO A CA 1
ATOM 2678 C C . PRO A 1 185 ? 3.715 -6.938 14.433 1.00 43.15 602 PRO A C 1
ATOM 2679 O O . PRO A 1 185 ? 4.474 -6.042 14.059 1.00 40.85 602 PRO A O 1
ATOM 2690 N N . PHE A 1 186 ? 4.055 -7.860 15.335 1.00 46.89 603 PHE A N 1
ATOM 2691 C CA . PHE A 1 186 ? 5.353 -7.878 16.006 1.00 47.69 603 PHE A CA 1
ATOM 2692 C C . PHE A 1 186 ? 6.508 -7.845 15.010 1.00 52.06 603 PHE A C 1
ATOM 2693 O O . PHE A 1 186 ? 6.436 -8.432 13.928 1.00 54.67 603 PHE A O 1
ATOM 2710 N N . LEU A 1 187 ? 7.583 -7.145 15.386 1.00 45.69 604 LEU A N 1
ATOM 2711 C CA . LEU A 1 187 ? 8.778 -7.034 14.554 1.00 36.84 604 LEU A CA 1
ATOM 2712 C C . LEU A 1 187 ? 9.880 -7.919 15.108 1.00 52.06 604 LEU A C 1
ATOM 2713 O O . LEU A 1 187 ? 10.377 -7.638 16.208 1.00 43.06 604 LEU A O 1
ATOM 2729 N N . PRO A 1 188 ? 10.333 -8.951 14.391 1.00 64.43 605 PRO A N 1
ATOM 2730 C CA . PRO A 1 188 ? 11.385 -9.808 14.951 1.00 61.55 605 PRO A CA 1
ATOM 2731 C C . PRO A 1 188 ? 12.775 -9.211 14.801 1.00 59.14 605 PRO A C 1
ATOM 2732 O O . PRO A 1 188 ? 13.686 -9.535 15.569 1.00 70.56 605 PRO A O 1
ATOM 2743 N N . ASP A 1 189 ? 12.950 -8.344 13.809 1.00 54.11 606 ASP A N 1
ATOM 2744 C CA . ASP A 1 189 ? 14.269 -7.802 13.518 1.00 49.19 606 ASP A CA 1
ATOM 2745 C C . ASP A 1 189 ? 14.447 -6.449 14.192 1.00 39.75 606 ASP A C 1
ATOM 2746 O O . ASP A 1 189 ? 13.514 -5.645 14.225 1.00 38.01 606 ASP A O 1
ATOM 2755 N N . PRO A 1 190 ? 15.621 -6.161 14.745 1.00 40.23 607 PRO A N 1
ATOM 2756 C CA . PRO A 1 190 ? 15.846 -4.824 15.298 1.00 32.66 607 PRO A CA 1
ATOM 2757 C C . PRO A 1 190 ? 15.737 -3.756 14.219 1.00 30.68 607 PRO A C 1
ATOM 2758 O O . PRO A 1 190 ? 16.111 -3.975 13.066 1.00 36.35 607 PRO A O 1
ATOM 2769 N N . VAL A 1 191 ? 15.208 -2.599 14.607 1.00 30.99 608 VAL A N 1
ATOM 2770 C CA . VAL A 1 191 ? 15.163 -1.427 13.739 1.00 32.34 608 VAL A CA 1
ATOM 2771 C C . VAL A 1 191 ? 16.396 -0.579 14.028 1.00 30.61 608 VAL A C 1
ATOM 2772 O O . VAL A 1 191 ? 16.607 -0.138 15.165 1.00 30.84 608 VAL A O 1
ATOM 2785 N N . ILE A 1 192 ? 17.217 -0.362 13.003 1.00 31.68 609 ILE A N 1
ATOM 2786 C CA . ILE A 1 192 ? 18.503 0.311 13.142 1.00 28.77 609 ILE A CA 1
ATOM 2787 C C . ILE A 1 192 ? 18.374 1.721 12.592 1.00 31.35 609 ILE A C 1
ATOM 2788 O O . ILE A 1 192 ? 18.160 1.910 11.387 1.00 30.28 609 ILE A O 1
ATOM 2804 N N . VAL A 1 193 ? 18.530 2.705 13.469 1.00 25.05 610 VAL A N 1
ATOM 2805 C CA . VAL A 1 193 ? 18.452 4.115 13.115 1.00 28.02 610 VAL A CA 1
ATOM 2806 C C . VAL A 1 193 ? 19.858 4.685 13.217 1.00 30.43 610 VAL A C 1
ATOM 2807 O O . VAL A 1 193 ? 20.407 4.806 14.319 1.00 29.58 610 VAL A O 1
ATOM 2820 N N . THR A 1 194 ? 20.450 5.035 12.077 1.00 34.29 611 THR A N 1
ATOM 2821 C CA . THR A 1 194 ? 21.823 5.525 12.044 1.00 38.56 611 THR A CA 1
ATOM 2822 C C . THR A 1 194 ? 21.828 7.045 12.143 1.00 33.76 611 THR A C 1
ATOM 2823 O O . THR A 1 194 ? 21.260 7.732 11.286 1.00 33.41 611 THR A O 1
ATOM 2834 N N . GLY A 1 195 ? 22.495 7.559 13.175 1.00 30.53 612 GLY A N 1
ATOM 2835 C CA . GLY A 1 195 ? 22.497 8.973 13.479 1.00 32.17 612 GLY A CA 1
ATOM 2836 C C . GLY A 1 195 ? 22.422 9.218 14.972 1.00 32.80 612 GLY A C 1
ATOM 2837 O O . GLY A 1 195 ? 22.283 8.276 15.760 1.00 28.81 612 GLY A O 1
ATOM 2841 N N . ASN A 1 196 ? 22.467 10.488 15.365 1.00 27.67 613 ASN A N 1
ATOM 2842 C CA . ASN A 1 196 ? 22.479 10.888 16.764 1.00 27.16 613 ASN A CA 1
ATOM 2843 C C . ASN A 1 196 ? 21.090 11.368 17.187 1.00 26.67 613 ASN A C 1
ATOM 2844 O O . ASN A 1 196 ? 20.449 12.142 16.466 1.00 29.99 613 ASN A O 1
ATOM 2855 N N . MET A 1 197 ? 20.636 10.900 18.350 1.00 25.37 614 MET A N 1
ATOM 2856 C CA . MET A 1 197 ? 19.336 11.245 18.911 1.00 22.23 614 MET A CA 1
ATOM 2857 C C . MET A 1 197 ? 19.488 12.358 19.942 1.00 24.88 614 MET A C 1
ATOM 2858 O O . MET A 1 197 ? 20.376 12.303 20.798 1.00 20.99 614 MET A O 1
ATOM 2872 N N . THR A 1 198 ? 18.616 13.362 19.855 1.00 24.38 615 THR A N 1
ATOM 2873 C CA . THR A 1 198 ? 18.381 14.311 20.934 1.00 22.99 615 THR A CA 1
ATOM 2874 C C . THR A 1 198 ? 16.897 14.252 21.259 1.00 24.00 615 THR A C 1
ATOM 2875 O O . THR A 1 198 ? 16.059 14.552 20.400 1.00 25.97 615 THR A O 1
ATOM 2886 N N . LEU A 1 199 ? 16.579 13.849 22.488 1.00 22.43 616 LEU A N 1
ATOM 2887 C CA . LEU A 1 199 ? 15.208 13.618 22.940 1.00 24.70 616 LEU A CA 1
ATOM 2888 C C . LEU A 1 199 ? 14.774 14.757 23.864 1.00 23.66 616 LEU A C 1
ATOM 2889 O O . LEU A 1 199 ? 15.137 14.788 25.046 1.00 26.92 616 LEU A O 1
ATOM 2905 N N . GLU A 1 200 ? 13.992 15.688 23.325 1.00 25.68 617 GLU A N 1
ATOM 2906 C CA . GLU A 1 200 ? 13.592 16.884 24.054 1.00 27.74 617 GLU A CA 1
ATOM 2907 C C . GLU A 1 200 ? 12.428 16.590 25.003 1.00 30.36 617 GLU A C 1
ATOM 2908 O O . GLU A 1 200 ? 11.717 15.588 24.878 1.00 25.21 617 GLU A O 1
ATOM 2920 N N . LYS A 1 201 ? 12.239 17.490 25.968 1.00 28.03 618 LYS A N 1
ATOM 2921 C CA . LYS A 1 201 ? 11.162 17.310 26.926 1.00 29.21 618 LYS A CA 1
ATOM 2922 C C . LYS A 1 201 ? 9.823 17.230 26.199 1.00 22.98 618 LYS A C 1
ATOM 2923 O O . LYS A 1 201 ? 9.576 17.953 25.229 1.00 27.47 618 LYS A O 1
ATOM 2942 N N . ASN A 1 202 ? 8.959 16.335 26.674 1.00 27.25 619 ASN A N 1
ATOM 2943 C CA . ASN A 1 202 ? 7.653 16.044 26.084 1.00 26.13 619 ASN A CA 1
ATOM 2944 C C . ASN A 1 202 ? 7.763 15.323 24.744 1.00 31.08 619 ASN A C 1
ATOM 2945 O O . ASN A 1 202 ? 6.738 15.078 24.090 1.00 28.93 619 ASN A O 1
ATOM 2956 N N . GLY A 1 203 ? 8.975 14.952 24.328 1.00 26.21 620 GLY A N 1
ATOM 2957 C CA . GLY A 1 203 ? 9.157 14.071 23.199 1.00 24.96 620 GLY A CA 1
ATOM 2958 C C . GLY A 1 203 ? 9.144 12.618 23.617 1.00 25.68 620 GLY A C 1
ATOM 2959 O O . GLY A 1 203 ? 9.359 12.276 24.775 1.00 27.45 620 GLY A O 1
ATOM 2963 N N . HIS A 1 204 ? 8.880 11.750 22.649 1.00 26.49 621 HIS A N 1
ATOM 2964 C CA . HIS A 1 204 ? 8.637 10.345 22.924 1.00 19.68 621 HIS A CA 1
ATOM 2965 C C . HIS A 1 204 ? 9.296 9.476 21.872 1.00 24.50 621 HIS A C 1
ATOM 2966 O O . HIS A 1 204 ? 9.189 9.749 20.673 1.00 26.19 621 HIS A O 1
ATOM 2980 N N . VAL A 1 205 ? 9.922 8.403 22.339 1.00 23.02 622 VAL A N 1
ATOM 2981 C CA . VAL A 1 205 ? 10.374 7.302 21.502 1.00 22.05 622 VAL A CA 1
ATOM 2982 C C . VAL A 1 205 ? 9.610 6.070 21.967 1.00 25.60 622 VAL A C 1
ATOM 2983 O O . VAL A 1 205 ? 9.732 5.658 23.131 1.00 26.73 622 VAL A O 1
ATOM 2996 N N . ILE A 1 206 ? 8.799 5.509 21.080 1.00 23.16 623 ILE A N 1
ATOM 2997 C CA . ILE A 1 206 ? 7.854 4.450 21.423 1.00 23.31 623 ILE A CA 1
ATOM 2998 C C . ILE A 1 206 ? 8.341 3.150 20.804 1.00 22.22 623 ILE A C 1
ATOM 2999 O O . ILE A 1 206 ? 8.411 3.027 19.576 1.00 27.65 623 ILE A O 1
ATOM 3015 N N . LEU A 1 207 ? 8.650 2.171 21.650 1.00 24.67 624 LEU A N 1
ATOM 3016 C CA . LEU A 1 207 ? 8.941 0.825 21.183 1.00 26.82 624 LEU A CA 1
ATOM 3017 C C . LEU A 1 207 ? 7.760 -0.121 21.337 1.00 31.38 624 LEU A C 1
ATOM 3018 O O . LEU A 1 207 ? 7.707 -1.138 20.632 1.00 24.60 624 LEU A O 1
ATOM 3034 N N . ASN A 1 208 ? 6.813 0.189 22.229 1.00 27.42 625 ASN A N 1
ATOM 3035 C CA . ASN A 1 208 ? 5.651 -0.669 22.457 1.00 31.70 625 ASN A CA 1
ATOM 3036 C C . ASN A 1 208 ? 4.460 -0.101 21.686 1.00 30.48 625 ASN A C 1
ATOM 3037 O O . ASN A 1 208 ? 3.566 0.553 22.237 1.00 27.41 625 ASN A O 1
ATOM 3048 N N . ASN A 1 209 ? 4.447 -0.396 20.383 1.00 31.18 626 ASN A N 1
ATOM 3049 C CA . ASN A 1 209 ? 3.407 0.086 19.477 1.00 35.38 626 ASN A CA 1
ATOM 3050 C C . ASN A 1 209 ? 2.139 -0.753 19.534 1.00 31.59 626 ASN A C 1
ATOM 3051 O O . ASN A 1 209 ? 1.193 -0.453 18.800 1.00 36.83 626 ASN A O 1
ATOM 3062 N N . SER A 1 210 ? 2.111 -1.802 20.355 1.00 35.24 627 SER A N 1
ATOM 3063 C CA . SER A 1 210 ? 0.885 -2.509 20.706 1.00 41.58 627 SER A CA 1
ATOM 3064 C C . SER A 1 210 ? 1.175 -3.348 21.941 1.00 37.44 627 SER A C 1
ATOM 3065 O O . SER A 1 210 ? 2.331 -3.548 22.319 1.00 44.66 627 SER A O 1
ATOM 3073 N N . SER A 1 211 ? 0.108 -3.851 22.566 1.00 41.37 628 SER A N 1
ATOM 3074 C CA . SER A 1 211 ? 0.262 -4.601 23.806 1.00 48.44 628 SER A CA 1
ATOM 3075 C C . SER A 1 211 ? 0.740 -6.032 23.583 1.00 55.10 628 SER A C 1
ATOM 3076 O O . SER A 1 211 ? 1.149 -6.682 24.553 1.00 48.08 628 SER A O 1
ATOM 3084 N N . SER A 1 212 ? 0.723 -6.527 22.343 1.00 43.52 629 SER A N 1
ATOM 3085 C CA . SER A 1 212 ? 1.128 -7.896 22.047 1.00 42.96 629 SER A CA 1
ATOM 3086 C C . SER A 1 212 ? 2.520 -7.986 21.426 1.00 41.57 629 SER A C 1
ATOM 3087 O O . SER A 1 212 ? 2.906 -9.064 20.963 1.00 52.95 629 SER A O 1
ATOM 3095 N N . ASN A 1 213 ? 3.292 -6.895 21.429 1.00 41.11 630 ASN A N 1
ATOM 3096 C CA . ASN A 1 213 ? 4.543 -6.819 20.681 1.00 36.54 630 ASN A CA 1
ATOM 3097 C C . ASN A 1 213 ? 5.775 -6.726 21.579 1.00 35.95 630 ASN A C 1
ATOM 3098 O O . ASN A 1 213 ? 6.816 -6.224 21.149 1.00 33.99 630 ASN A O 1
ATOM 3109 N N . VAL A 1 214 ? 5.684 -7.221 22.816 1.00 35.85 631 VAL A N 1
ATOM 3110 C CA . VAL A 1 214 ? 6.827 -7.159 23.721 1.00 34.53 631 VAL A CA 1
ATOM 3111 C C . VAL A 1 214 ? 7.982 -7.953 23.130 1.00 37.96 631 VAL A C 1
ATOM 3112 O O . VAL A 1 214 ? 7.825 -9.119 22.744 1.00 42.06 631 VAL A O 1
ATOM 3125 N N . GLY A 1 215 ? 9.152 -7.326 23.055 1.00 39.86 632 GLY A N 1
ATOM 3126 C CA . GLY A 1 215 ? 10.353 -8.013 22.621 1.00 33.54 632 GLY A CA 1
ATOM 3127 C C . GLY A 1 215 ? 10.972 -7.415 21.376 1.00 37.10 632 GLY A C 1
ATOM 3128 O O . GLY A 1 215 ? 11.752 -8.078 20.685 1.00 36.31 632 GLY A O 1
ATOM 3132 N N . GLN A 1 216 ? 10.642 -6.162 21.085 1.00 30.39 633 GLN A N 1
ATOM 3133 C CA . GLN A 1 216 ? 11.202 -5.469 19.939 1.00 29.84 633 GLN A CA 1
ATOM 3134 C C . GLN A 1 216 ? 12.449 -4.696 20.358 1.00 31.51 633 GLN A C 1
ATOM 3135 O O . GLN A 1 216 ? 12.678 -4.428 21.540 1.00 30.14 633 GLN A O 1
ATOM 3149 N N . THR A 1 217 ? 13.274 -4.362 19.372 1.00 30.83 634 THR A N 1
ATOM 3150 C CA . 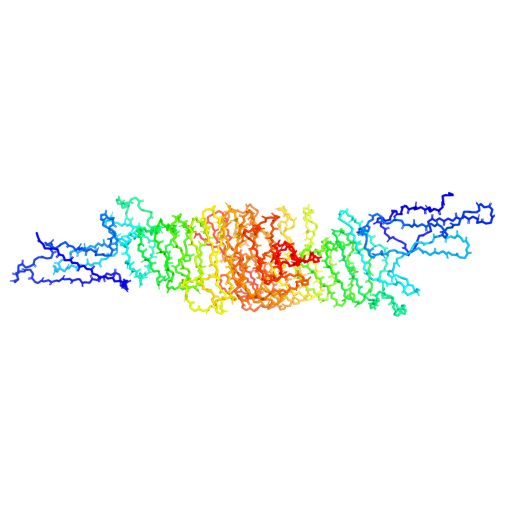THR A 1 217 ? 14.566 -3.736 19.623 1.00 32.85 634 THR A CA 1
ATOM 3151 C C . THR A 1 217 ? 14.728 -2.530 18.718 1.00 30.76 634 THR A C 1
ATOM 3152 O O . THR A 1 217 ? 14.571 -2.635 17.496 1.00 31.40 634 THR A O 1
ATOM 3163 N N . TYR A 1 218 ? 15.027 -1.393 19.328 1.00 26.81 635 TYR A N 1
ATOM 3164 C CA . TYR A 1 218 ? 15.380 -0.168 18.629 1.00 26.87 635 TYR A CA 1
ATOM 3165 C C . TYR A 1 218 ? 16.864 0.077 18.857 1.00 32.18 635 TYR A C 1
ATOM 3166 O O . TYR A 1 218 ? 17.320 0.079 20.006 1.00 27.42 635 TYR A O 1
ATOM 3184 N N . VAL A 1 219 ? 17.612 0.253 17.771 1.00 29.66 636 VAL A N 1
ATOM 3185 C CA . VAL A 1 219 ? 19.045 0.524 17.819 1.00 28.31 636 VAL A CA 1
ATOM 3186 C C . VAL A 1 219 ? 19.271 1.947 17.339 1.00 28.10 636 VAL A C 1
ATOM 3187 O O . VAL A 1 219 ? 18.990 2.270 16.176 1.00 30.49 636 VAL A O 1
ATOM 3200 N N . GLN A 1 220 ? 19.766 2.804 18.224 1.00 24.12 637 GLN A N 1
ATOM 3201 C CA . GLN A 1 220 ? 20.277 4.108 17.806 1.00 24.85 637 GLN A CA 1
ATOM 3202 C C . GLN A 1 220 ? 21.759 3.920 17.510 1.00 33.08 637 GLN A C 1
ATOM 3203 O O . GLN A 1 220 ? 22.583 3.827 18.426 1.00 29.76 637 GLN A O 1
ATOM 3217 N N . LYS A 1 221 ? 22.100 3.823 16.221 1.00 30.87 638 LYS A N 1
ATOM 3218 C CA . LYS A 1 221 ? 23.489 3.659 15.794 1.00 29.13 638 LYS A CA 1
ATOM 3219 C C . LYS A 1 221 ? 24.125 5.048 15.761 1.00 28.87 638 LYS A C 1
ATOM 3220 O O . LYS A 1 221 ? 24.288 5.684 14.716 1.00 30.22 638 LYS A O 1
ATOM 3239 N N . GLY A 1 222 ? 24.490 5.506 16.952 1.00 31.51 639 GLY A N 1
ATOM 3240 C CA . GLY A 1 222 ? 24.980 6.852 17.186 1.00 26.70 639 GLY A CA 1
ATOM 3241 C C . GLY A 1 222 ? 24.841 7.171 18.671 1.00 28.10 639 GLY A C 1
ATOM 3242 O O . GLY A 1 222 ? 24.646 6.277 19.489 1.00 29.72 639 GLY A O 1
ATOM 3246 N N . ASN A 1 223 ? 24.948 8.453 18.995 1.00 28.45 640 ASN A N 1
ATOM 3247 C CA . ASN A 1 223 ? 24.857 8.868 20.387 1.00 28.05 640 ASN A CA 1
ATOM 3248 C C . ASN A 1 223 ? 23.402 9.156 20.745 1.00 25.36 640 ASN A C 1
ATOM 3249 O O . ASN A 1 223 ? 22.511 9.162 19.891 1.00 25.96 640 ASN A O 1
ATOM 3260 N N . TRP A 1 224 ? 23.160 9.357 22.042 1.00 20.25 641 TRP A N 1
ATOM 3261 C CA . TRP A 1 224 ? 21.815 9.565 22.574 1.00 21.05 641 TRP A CA 1
ATOM 3262 C C . TRP A 1 224 ? 21.926 10.608 23.677 1.00 22.13 641 TRP A C 1
ATOM 3263 O O . TRP A 1 224 ? 22.572 10.362 24.702 1.00 24.84 641 TRP A O 1
ATOM 3284 N N . HIS A 1 225 ? 21.343 11.783 23.445 1.00 25.51 642 HIS A N 1
ATOM 3285 C CA . HIS A 1 225 ? 21.381 12.887 24.395 1.00 22.27 642 HIS A CA 1
ATOM 3286 C C . HIS A 1 225 ? 19.960 13.213 24.824 1.00 23.80 642 HIS A C 1
ATOM 3287 O O . HIS A 1 225 ? 19.135 13.631 24.004 1.00 27.68 642 HIS A O 1
ATOM 3301 N N . GLY A 1 226 ? 19.682 13.026 26.108 1.00 26.28 643 GLY A N 1
ATOM 3302 C CA . GLY A 1 226 ? 18.356 13.235 26.653 1.00 21.68 643 GLY A CA 1
ATOM 3303 C C . GLY A 1 226 ? 18.225 14.643 27.231 1.00 21.21 643 GLY A C 1
ATOM 3304 O O . GLY A 1 226 ? 19.128 15.132 27.907 1.00 24.04 643 GLY A O 1
ATOM 3308 N N . LYS A 1 227 ? 17.090 15.263 26.951 1.00 24.02 644 LYS A N 1
ATOM 3309 C CA . LYS A 1 227 ? 16.765 16.557 27.521 1.00 25.52 644 LYS A CA 1
ATOM 3310 C C . LYS A 1 227 ? 15.380 16.519 28.155 1.00 25.04 644 LYS A C 1
ATOM 3311 O O . LYS A 1 227 ? 14.629 17.491 28.109 1.00 29.25 644 LYS A O 1
ATOM 3330 N N . GLY A 1 228 ? 15.033 15.388 28.772 1.00 26.04 645 GLY A N 1
ATOM 3331 C CA . GLY A 1 228 ? 13.815 15.259 29.542 1.00 30.10 645 GLY A CA 1
ATOM 3332 C C . GLY A 1 228 ? 12.683 14.507 28.866 1.00 27.77 645 GLY A C 1
ATOM 3333 O O . GLY A 1 228 ? 11.609 14.381 29.466 1.00 24.84 645 GLY A O 1
ATOM 3337 N N . GLY A 1 229 ? 12.883 14.000 27.651 1.00 23.30 646 GLY A N 1
ATOM 3338 C CA . GLY A 1 229 ? 11.841 13.271 26.956 1.00 25.48 646 GLY A CA 1
ATOM 3339 C C . GLY A 1 229 ? 11.734 11.840 27.445 1.00 26.16 646 GLY A C 1
ATOM 3340 O O . GLY A 1 229 ? 12.463 11.401 28.335 1.00 26.82 646 GLY A O 1
ATOM 3344 N N . ILE A 1 230 ? 10.831 11.084 26.819 1.00 24.67 647 ILE A N 1
ATOM 3345 C CA . ILE A 1 230 ? 10.366 9.818 27.375 1.00 18.88 647 ILE A CA 1
ATOM 3346 C C . ILE A 1 230 ? 10.632 8.670 26.409 1.00 23.75 647 ILE A C 1
ATOM 3347 O O . ILE A 1 230 ? 10.291 8.746 25.222 1.00 26.90 647 ILE A O 1
ATOM 3363 N N . LEU A 1 231 ? 11.217 7.599 26.936 1.00 22.53 648 LEU A N 1
ATOM 3364 C CA . LEU A 1 231 ? 11.359 6.328 26.237 1.00 23.43 648 LEU A CA 1
ATOM 3365 C C . LEU A 1 231 ? 10.305 5.374 26.773 1.00 22.15 648 LEU A C 1
ATOM 3366 O O . LEU A 1 231 ? 10.258 5.128 27.981 1.00 26.26 648 LEU A O 1
ATOM 3382 N N . SER A 1 232 ? 9.462 4.837 25.889 1.00 27.05 649 SER A N 1
ATOM 3383 C CA A SER A 1 232 ? 8.379 3.951 26.290 0.52 25.08 649 SER A CA 1
ATOM 3384 C CA B SER A 1 232 ? 8.377 3.948 26.293 0.48 25.16 649 SER A CA 1
ATOM 3385 C C . SER A 1 232 ? 8.706 2.521 25.876 1.00 27.73 649 SER A C 1
ATOM 3386 O O . SER A 1 232 ? 8.976 2.258 24.698 1.00 26.92 649 SER A O 1
ATOM 3401 N N . LEU A 1 233 ? 8.668 1.602 26.847 1.00 27.93 650 LEU A N 1
ATOM 3402 C CA . LEU A 1 233 ? 8.984 0.196 26.647 1.00 28.66 650 LEU A CA 1
ATOM 3403 C C . LEU A 1 233 ? 7.872 -0.666 27.218 1.00 25.23 650 LEU A C 1
ATOM 3404 O O . LEU A 1 233 ? 7.225 -0.300 28.203 1.00 27.45 650 LEU A O 1
ATOM 3420 N N . GLY A 1 234 ? 7.690 -1.839 26.616 1.00 27.94 651 GLY A N 1
ATOM 3421 C CA . GLY A 1 234 ? 6.796 -2.860 27.134 1.00 32.75 651 GLY A CA 1
ATOM 3422 C C . GLY A 1 234 ? 7.597 -4.042 27.652 1.00 37.43 651 GLY A C 1
ATOM 3423 O O . GLY A 1 234 ? 8.692 -4.330 27.158 1.00 30.30 651 GLY A O 1
ATOM 3427 N N . ALA A 1 235 ? 7.058 -4.718 28.666 1.00 32.08 652 ALA A N 1
ATOM 3428 C CA . ALA A 1 235 ? 7.754 -5.841 29.272 1.00 32.22 652 ALA A CA 1
ATOM 3429 C C . ALA A 1 235 ? 6.753 -6.776 29.930 1.00 39.77 652 ALA A C 1
ATOM 3430 O O . ALA A 1 235 ? 5.683 -6.353 30.374 1.00 44.35 652 ALA A O 1
ATOM 3437 N N . VAL A 1 236 ? 7.116 -8.053 29.988 1.00 32.89 653 VAL A N 1
ATOM 3438 C CA . VAL A 1 236 ? 6.357 -9.055 30.736 1.00 42.40 653 VAL A CA 1
ATOM 3439 C C . VAL A 1 236 ? 7.169 -9.268 32.008 1.00 35.86 653 VAL A C 1
ATOM 3440 O O . VAL A 1 236 ? 8.106 -10.071 32.057 1.00 39.87 653 VAL A O 1
ATOM 3453 N N . LEU A 1 237 ? 6.827 -8.510 33.047 1.00 35.80 654 LEU A N 1
ATOM 3454 C CA . LEU A 1 237 ? 7.720 -8.362 34.194 1.00 34.49 654 LEU A CA 1
ATOM 3455 C C . LEU A 1 237 ? 7.694 -9.601 35.075 1.00 36.56 654 LEU A C 1
ATOM 3456 O O . LEU A 1 237 ? 6.649 -9.967 35.629 1.00 38.46 654 LEU A O 1
ATOM 3472 N N . GLY A 1 238 ? 8.864 -10.228 35.210 1.00 32.94 655 GLY A N 1
ATOM 3473 C CA . GLY A 1 238 ? 9.072 -11.392 36.041 1.00 34.21 655 GLY A CA 1
ATOM 3474 C C . GLY A 1 238 ? 10.495 -11.395 36.575 1.00 35.71 655 GLY A C 1
ATOM 3475 O O . GLY A 1 238 ? 10.929 -10.415 37.187 1.00 30.84 655 GLY A O 1
ATOM 3479 N N . ASN A 1 239 ? 11.239 -12.471 36.325 1.00 31.23 656 ASN A N 1
ATOM 3480 C CA . ASN A 1 239 ? 12.606 -12.607 36.813 1.00 35.60 656 ASN A CA 1
ATOM 3481 C C . ASN A 1 239 ? 13.567 -12.084 35.741 1.00 32.76 656 ASN A C 1
ATOM 3482 O O . ASN A 1 239 ? 13.150 -11.387 34.812 1.00 34.51 656 ASN A O 1
ATOM 3493 N N . ASP A 1 240 ? 14.859 -12.412 35.849 1.00 29.16 657 ASP A N 1
ATOM 3494 C CA . ASP A 1 240 ? 15.841 -11.904 34.893 1.00 29.62 657 ASP A CA 1
ATOM 3495 C C . ASP A 1 240 ? 15.529 -12.311 33.452 1.00 34.34 657 ASP A C 1
ATOM 3496 O O . ASP A 1 240 ? 16.037 -11.672 32.524 1.00 34.04 657 ASP A O 1
ATOM 3505 N N . ASN A 1 241 ? 14.737 -13.372 33.244 1.00 34.57 658 ASN A N 1
ATOM 3506 C CA . ASN A 1 241 ? 14.401 -13.856 31.906 1.00 38.63 658 ASN A CA 1
ATOM 3507 C C . ASN A 1 241 ? 13.211 -13.129 31.295 1.00 33.22 658 ASN A C 1
ATOM 3508 O O . ASN A 1 241 ? 12.751 -13.523 30.216 1.00 36.91 658 ASN A O 1
ATOM 3519 N N . SER A 1 242 ? 12.716 -12.087 31.959 1.00 31.95 659 SER A N 1
ATOM 3520 C CA . SER A 1 242 ? 11.536 -11.365 31.505 1.00 34.98 659 SER A CA 1
ATOM 3521 C C . SER A 1 242 ? 11.674 -10.952 30.045 1.00 31.97 659 SER A C 1
ATOM 3522 O O . SER A 1 242 ? 12.703 -10.411 29.631 1.00 31.91 659 SER A O 1
ATOM 3530 N N . LYS A 1 243 ? 10.628 -11.195 29.266 1.00 33.27 660 LYS A N 1
ATOM 3531 C CA . LYS A 1 243 ? 10.574 -10.632 27.925 1.00 36.46 660 LYS A CA 1
ATOM 3532 C C . LYS A 1 243 ? 10.386 -9.123 28.007 1.00 31.34 660 LYS A C 1
ATOM 3533 O O . LYS A 1 243 ? 9.573 -8.622 28.789 1.00 33.32 660 LYS A O 1
ATOM 3552 N N . THR A 1 244 ? 11.150 -8.394 27.197 1.00 34.50 661 THR A N 1
ATOM 3553 C CA . THR A 1 244 ? 11.130 -6.940 27.253 1.00 31.19 661 THR A CA 1
ATOM 3554 C C . THR A 1 244 ? 11.555 -6.356 25.914 1.00 30.57 661 THR A C 1
ATOM 3555 O O . THR A 1 244 ? 12.364 -6.941 25.190 1.00 31.68 661 THR A O 1
ATOM 3566 N N . ASP A 1 245 ? 11.007 -5.185 25.609 1.00 32.84 662 ASP A N 1
ATOM 3567 C CA . ASP A 1 245 ? 11.598 -4.331 24.591 1.00 32.79 662 ASP A CA 1
ATOM 3568 C C . ASP A 1 245 ? 12.970 -3.853 25.065 1.00 29.30 662 ASP A C 1
ATOM 3569 O O . ASP A 1 245 ? 13.245 -3.766 26.268 1.00 31.01 662 ASP A O 1
ATOM 3578 N N . ARG A 1 246 ? 13.825 -3.507 24.106 1.00 29.63 663 ARG A N 1
ATOM 3579 C CA . ARG A 1 246 ? 15.193 -3.113 24.409 1.00 32.82 663 ARG A CA 1
ATOM 3580 C C . ARG A 1 246 ? 15.628 -1.957 23.525 1.00 32.59 663 ARG A C 1
ATOM 3581 O O . ARG A 1 246 ? 15.360 -1.947 22.320 1.00 28.05 663 ARG A O 1
ATOM 3602 N N . LEU A 1 247 ? 16.303 -0.990 24.145 1.00 31.26 664 LEU A N 1
ATOM 3603 C CA 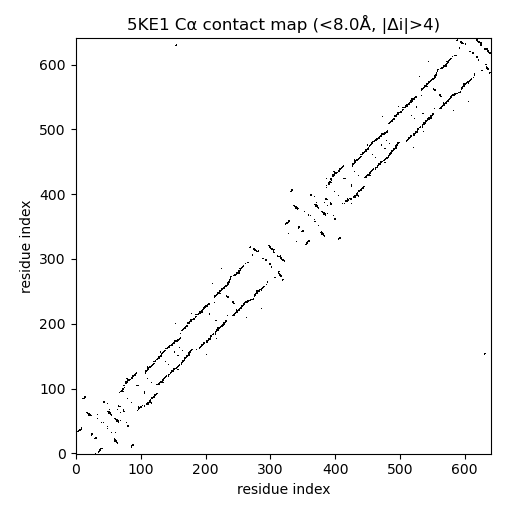. LEU A 1 247 ? 16.999 0.080 23.446 1.00 25.17 664 LEU A CA 1
ATOM 3604 C C . LEU A 1 247 ? 18.485 -0.243 23.427 1.00 30.60 664 LEU A C 1
ATOM 3605 O O . LEU A 1 247 ? 19.061 -0.601 24.461 1.00 24.89 664 LEU A O 1
ATOM 3621 N N . GLU A 1 248 ? 19.095 -0.134 22.254 1.00 23.50 665 GLU A N 1
ATOM 3622 C CA . GLU A 1 248 ? 20.530 -0.336 22.095 1.00 31.92 665 GLU A CA 1
ATOM 3623 C C . GLU A 1 248 ? 21.115 0.942 21.507 1.00 28.55 665 GLU A C 1
ATOM 3624 O O . GLU A 1 248 ? 20.662 1.413 20.457 1.00 28.02 665 GLU A O 1
ATOM 3635 N N . ILE A 1 249 ? 22.073 1.532 22.214 1.00 27.29 666 ILE A N 1
ATOM 3636 C CA . ILE A 1 249 ? 22.752 2.749 21.781 1.00 20.47 666 ILE A CA 1
ATOM 3637 C C . ILE A 1 249 ? 24.203 2.389 21.493 1.00 27.90 666 ILE A C 1
ATOM 3638 O O . ILE A 1 249 ? 24.925 1.929 22.387 1.00 25.65 666 ILE A O 1
ATOM 3654 N N . ALA A 1 250 ? 24.638 2.614 20.253 1.00 25.17 667 ALA A N 1
ATOM 3655 C CA . ALA A 1 250 ? 25.993 2.251 19.858 1.00 29.84 667 ALA A CA 1
ATOM 3656 C C . ALA A 1 250 ? 27.038 3.200 20.423 1.00 28.84 667 ALA A C 1
ATOM 3657 O O . ALA A 1 250 ? 28.206 2.809 20.554 1.00 34.09 667 ALA A O 1
ATOM 3664 N N . GLY A 1 251 ? 26.648 4.423 20.771 1.00 29.81 668 GLY A N 1
ATOM 3665 C CA . GLY A 1 251 ? 27.581 5.408 21.280 1.00 27.24 668 GLY A CA 1
ATOM 3666 C C . GLY A 1 251 ? 27.333 5.794 22.724 1.00 27.33 668 GLY A C 1
ATOM 3667 O O . GLY A 1 251 ? 27.058 4.941 23.573 1.00 27.51 668 GLY A O 1
ATOM 3671 N N . HIS A 1 252 ? 27.406 7.090 23.005 1.00 26.17 669 HIS A N 1
ATOM 3672 C CA . HIS A 1 252 ? 27.388 7.603 24.367 1.00 20.27 669 HIS A CA 1
ATOM 3673 C C . HIS A 1 252 ? 25.991 8.113 24.708 1.00 19.19 669 HIS A C 1
ATOM 3674 O O . HIS A 1 252 ? 25.386 8.860 23.927 1.00 24.34 669 HIS A O 1
ATOM 3689 N N . ALA A 1 253 ? 25.491 7.701 25.872 1.00 28.06 670 ALA A N 1
ATOM 3690 C CA . ALA A 1 253 ? 24.218 8.163 26.417 1.00 25.01 670 ALA A CA 1
ATOM 3691 C C . ALA A 1 253 ? 24.484 9.234 27.474 1.00 21.88 670 ALA A C 1
ATOM 3692 O O . ALA A 1 253 ? 25.142 8.963 28.491 1.00 24.24 670 ALA A O 1
ATOM 3699 N N . SER A 1 254 ? 23.971 10.446 27.235 1.00 24.39 671 SER A N 1
ATOM 3700 C CA . SER A 1 254 ? 24.195 11.610 28.090 1.00 23.44 671 SER A CA 1
ATOM 3701 C C . SER A 1 254 ? 22.857 12.278 28.399 1.00 22.99 671 SER A C 1
ATOM 3702 O O . SER A 1 254 ? 21.817 11.891 27.870 1.00 25.32 671 SER A O 1
ATOM 3710 N N . GLY A 1 255 ? 22.887 13.313 29.239 1.00 24.77 672 GLY A N 1
ATOM 3711 C CA . GLY A 1 255 ? 21.667 14.008 29.621 1.00 23.57 672 GLY A CA 1
ATOM 3712 C C . GLY A 1 255 ? 20.721 13.111 30.398 1.00 23.32 672 GLY A C 1
ATOM 3713 O O . GLY A 1 255 ? 21.139 12.199 31.114 1.00 25.98 672 GLY A O 1
ATOM 3717 N N . ILE A 1 256 ? 19.416 13.367 30.252 1.00 22.64 673 ILE A N 1
ATOM 3718 C CA . ILE A 1 256 ? 18.386 12.666 31.014 1.00 20.36 673 ILE A CA 1
ATOM 3719 C C . ILE A 1 256 ? 17.276 12.233 30.066 1.00 24.28 673 ILE A C 1
ATOM 3720 O O . ILE A 1 256 ? 16.770 13.044 29.282 1.00 26.64 673 ILE A O 1
ATOM 3736 N N . THR A 1 257 ? 16.927 10.950 30.126 1.00 21.68 674 THR A N 1
ATOM 3737 C CA . THR A 1 257 ? 15.797 10.363 29.422 1.00 20.49 674 THR A CA 1
ATOM 3738 C C . THR A 1 257 ? 14.948 9.652 30.462 1.00 24.72 674 THR A C 1
ATOM 3739 O O . THR A 1 257 ? 15.474 8.843 31.233 1.00 24.59 674 THR A O 1
ATOM 3750 N N . TYR A 1 258 ? 13.654 9.945 30.494 1.00 25.49 675 TYR A N 1
ATOM 3751 C CA . TYR A 1 258 ? 12.747 9.219 31.373 1.00 22.16 675 TYR A CA 1
ATOM 3752 C C . TYR A 1 258 ? 12.241 7.959 30.680 1.00 22.22 675 TYR A C 1
ATOM 3753 O O . TYR A 1 258 ? 11.999 7.947 29.467 1.00 27.11 675 TYR A O 1
ATOM 3771 N N . VAL A 1 259 ? 12.110 6.890 31.458 1.00 25.63 676 VAL A N 1
ATOM 3772 C CA . VAL A 1 259 ? 11.796 5.562 30.948 1.00 22.56 676 VAL A CA 1
ATOM 3773 C C . VAL A 1 259 ? 10.462 5.127 31.535 1.00 25.53 676 VAL A C 1
ATOM 3774 O O . VAL A 1 259 ? 10.334 4.959 32.758 1.00 25.74 676 VAL A O 1
ATOM 3787 N N . ALA A 1 260 ? 9.477 4.941 30.662 1.00 27.71 677 ALA A N 1
ATOM 3788 C CA . ALA A 1 260 ? 8.144 4.488 31.031 1.00 25.81 677 ALA A CA 1
ATOM 3789 C C . ALA A 1 260 ? 7.990 3.036 30.604 1.00 29.28 677 ALA A C 1
ATOM 3790 O O . ALA A 1 260 ? 8.040 2.730 29.409 1.00 32.19 677 ALA A O 1
ATOM 3797 N N . VAL A 1 261 ? 7.780 2.150 31.568 1.00 26.14 678 VAL A N 1
ATOM 3798 C CA . VAL A 1 261 ? 7.664 0.721 31.308 1.00 29.30 678 VAL A CA 1
ATOM 3799 C C . VAL A 1 261 ? 6.215 0.305 31.516 1.00 34.86 678 VAL A C 1
ATOM 3800 O O . VAL A 1 261 ? 5.610 0.629 32.546 1.00 35.19 678 VAL A O 1
ATOM 3813 N N . THR A 1 262 ? 5.665 -0.423 30.550 1.00 31.56 679 THR A N 1
ATOM 3814 C CA . THR A 1 262 ? 4.319 -0.970 30.649 1.00 31.27 679 THR A CA 1
ATOM 3815 C C . THR A 1 262 ? 4.426 -2.478 30.828 1.00 37.52 679 THR A C 1
ATOM 3816 O O . THR A 1 262 ? 5.029 -3.163 29.995 1.00 36.65 679 THR A O 1
ATOM 3827 N N . ASN A 1 263 ? 3.853 -2.986 31.917 1.00 32.31 680 ASN A N 1
ATOM 3828 C CA . ASN A 1 263 ? 3.788 -4.421 32.138 1.00 39.97 680 ASN A CA 1
ATOM 3829 C C . ASN A 1 263 ? 2.647 -5.017 31.325 1.00 50.50 680 ASN A C 1
ATOM 3830 O O . ASN A 1 263 ? 1.507 -4.544 31.406 1.00 43.60 680 ASN A O 1
ATOM 3841 N N . GLU A 1 264 ? 2.951 -6.055 30.541 1.00 35.42 681 GLU A N 1
ATOM 3842 C CA . GLU A 1 264 ? 1.958 -6.761 29.724 1.00 39.15 681 GLU A CA 1
ATOM 3843 C C . GLU A 1 264 ? 1.845 -8.198 30.225 1.00 41.40 681 GLU A C 1
ATOM 3844 O O . GLU A 1 264 ? 2.423 -9.115 29.642 1.00 46.40 681 GLU A O 1
ATOM 3856 N N . GLY A 1 265 ? 1.112 -8.393 31.318 1.00 47.23 682 GLY A N 1
ATOM 3857 C CA . GLY A 1 265 ? 0.809 -9.725 31.805 1.00 56.89 682 GLY A CA 1
ATOM 3858 C C . GLY A 1 265 ? 1.841 -10.361 32.720 1.00 53.67 682 GLY A C 1
ATOM 3859 O O . GLY A 1 265 ? 1.630 -11.501 33.152 1.00 47.42 682 GLY A O 1
ATOM 3863 N N . GLY A 1 266 ? 2.942 -9.680 33.027 1.00 41.14 683 GLY A N 1
ATOM 3864 C CA . GLY A 1 266 ? 3.895 -10.222 33.985 1.00 39.97 683 GLY A CA 1
ATOM 3865 C C . GLY A 1 266 ? 3.280 -10.316 35.374 1.00 37.81 683 GLY A C 1
ATOM 3866 O O . GLY A 1 266 ? 2.517 -9.447 35.800 1.00 38.13 683 GLY A O 1
ATOM 3870 N N . SER A 1 267 ? 3.611 -11.393 36.085 1.00 38.27 684 SER A N 1
ATOM 3871 C CA . SER A 1 267 ? 3.069 -11.627 37.418 1.00 46.67 684 SER A CA 1
ATOM 3872 C C . SER A 1 267 ? 4.051 -11.277 38.528 1.00 47.88 684 SER A C 1
ATOM 3873 O O . SER A 1 267 ? 3.731 -11.483 39.703 1.00 40.44 684 SER A O 1
ATOM 3881 N N . GLY A 1 268 ? 5.231 -10.767 38.189 1.00 38.52 685 GLY A N 1
ATOM 3882 C CA . GLY A 1 268 ? 6.203 -10.362 39.189 1.00 42.83 685 GLY A CA 1
ATOM 3883 C C . GLY A 1 268 ? 7.061 -11.497 39.718 1.00 36.25 685 GLY A C 1
ATOM 3884 O O . GLY A 1 268 ? 6.571 -12.604 39.954 1.00 42.29 685 GLY A O 1
ATOM 3888 N N . ASP A 1 269 ? 8.347 -11.233 39.913 1.00 37.20 686 ASP A N 1
ATOM 3889 C CA . ASP A 1 269 ? 9.272 -12.244 40.406 1.00 35.42 686 ASP A CA 1
ATOM 3890 C C . ASP A 1 269 ? 10.525 -11.526 40.880 1.00 34.19 686 ASP A C 1
ATOM 3891 O O . ASP A 1 269 ? 10.707 -10.330 40.640 1.00 32.76 686 ASP A O 1
ATOM 3900 N N . LYS A 1 270 ? 11.391 -12.269 41.559 1.00 34.91 687 LYS A N 1
ATOM 3901 C CA . LYS A 1 270 ? 12.658 -11.708 42.004 1.00 36.67 687 LYS A CA 1
ATOM 3902 C C . LYS A 1 270 ? 13.684 -11.740 40.875 1.00 36.43 687 LYS A C 1
ATOM 3903 O O . LYS A 1 270 ? 13.812 -12.736 40.157 1.00 41.63 687 LYS A O 1
ATOM 3922 N N . THR A 1 271 ? 14.397 -10.629 40.709 1.00 33.78 688 THR A N 1
ATOM 3923 C CA . THR A 1 271 ? 15.488 -10.513 39.749 1.00 29.56 688 THR A CA 1
ATOM 3924 C C . THR A 1 271 ? 16.809 -10.785 40.457 1.00 41.89 688 THR A C 1
ATOM 3925 O O . THR A 1 271 ? 17.147 -10.093 41.422 1.00 43.78 688 THR A O 1
ATOM 3936 N N . LEU A 1 272 ? 17.566 -11.770 39.973 1.00 35.84 689 LEU A N 1
ATOM 3937 C CA . LEU A 1 272 ? 18.852 -12.058 40.602 1.00 39.81 689 LEU A CA 1
ATOM 3938 C C . LEU A 1 272 ? 19.872 -10.972 40.286 1.00 37.90 689 LEU A C 1
ATOM 3939 O O . LEU A 1 272 ? 20.548 -10.461 41.186 1.00 32.52 689 LEU A O 1
ATOM 3955 N N . GLU A 1 273 ? 20.013 -10.625 39.007 1.00 32.14 690 GLU A N 1
ATOM 3956 C CA . GLU A 1 273 ? 20.914 -9.567 38.575 1.00 31.22 690 GLU A CA 1
ATOM 3957 C C . GLU A 1 273 ? 20.204 -8.379 37.936 1.00 35.26 690 GLU A C 1
ATOM 3958 O O . GLU A 1 273 ? 20.769 -7.280 37.924 1.00 31.32 690 GLU A O 1
ATOM 3970 N N . GLY A 1 274 ? 18.989 -8.563 37.418 1.00 34.51 691 GLY A N 1
ATOM 3971 C CA . GLY A 1 274 ? 18.255 -7.487 36.776 1.00 33.63 691 GLY A CA 1
ATOM 3972 C C . GLY A 1 274 ? 17.818 -7.808 35.358 1.00 29.32 691 GLY A C 1
ATOM 3973 O O . GLY A 1 274 ? 18.436 -8.637 34.686 1.00 31.22 691 GLY A O 1
ATOM 3977 N N . VAL A 1 275 ? 16.746 -7.163 34.900 1.00 31.91 692 VAL A N 1
ATOM 3978 C CA . VAL A 1 275 ? 16.250 -7.319 33.533 1.00 33.88 692 VAL A CA 1
ATOM 3979 C C . VAL A 1 275 ? 16.893 -6.239 32.669 1.00 33.28 692 VAL A C 1
ATOM 3980 O O . VAL A 1 275 ? 16.605 -5.052 32.835 1.00 30.38 692 VAL A O 1
ATOM 3993 N N . GLN A 1 276 ? 17.741 -6.646 31.726 1.00 30.95 693 GLN A N 1
ATOM 3994 C CA . GLN A 1 276 ? 18.396 -5.678 30.855 1.00 26.52 693 GLN A CA 1
ATOM 3995 C C . GLN A 1 276 ? 17.392 -5.052 29.899 1.00 26.50 693 GLN A C 1
ATOM 3996 O O . GLN A 1 276 ? 16.725 -5.757 29.136 1.00 29.67 693 GLN A O 1
ATOM 4010 N N . ILE A 1 277 ? 17.311 -3.723 29.918 1.00 23.27 694 ILE A N 1
ATOM 4011 C CA . ILE A 1 277 ? 16.426 -2.998 29.017 1.00 25.96 694 ILE A CA 1
ATOM 4012 C C . ILE A 1 277 ? 17.163 -2.028 28.104 1.00 23.18 694 ILE A C 1
ATOM 4013 O O . ILE A 1 277 ? 16.633 -1.700 27.032 1.00 24.72 694 ILE A O 1
ATOM 4029 N N . ILE A 1 278 ? 18.345 -1.540 28.468 1.00 28.85 695 ILE A N 1
ATOM 4030 C CA . ILE A 1 278 ? 19.074 -0.586 27.637 1.00 26.98 695 ILE A CA 1
ATOM 4031 C C . ILE A 1 278 ? 20.548 -0.949 27.644 1.00 18.78 695 ILE A C 1
ATOM 4032 O O . ILE A 1 278 ? 21.117 -1.252 28.696 1.00 25.91 695 ILE A O 1
ATOM 4048 N N . SER A 1 279 ? 21.178 -0.881 26.474 1.00 22.62 696 SER A N 1
ATOM 4049 C CA . SER A 1 279 ? 22.618 -1.047 26.369 1.00 24.93 696 SER A CA 1
ATOM 4050 C C . SER A 1 279 ? 23.217 0.177 25.691 1.00 26.20 696 SER A C 1
ATOM 4051 O O . SER A 1 279 ? 22.599 0.792 24.818 1.00 23.90 696 SER A O 1
ATOM 4059 N N . THR A 1 280 ? 24.429 0.529 26.107 1.00 23.38 697 THR A N 1
ATOM 4060 C CA . THR A 1 280 ? 25.136 1.686 25.577 1.00 21.45 697 THR A CA 1
ATOM 4061 C C . THR A 1 280 ? 26.609 1.328 25.470 1.00 28.80 697 THR A C 1
ATOM 4062 O O . THR A 1 280 ? 27.090 0.439 26.169 1.00 25.40 697 THR A O 1
ATOM 4073 N N . ASP A 1 281 ? 27.345 2.031 24.606 1.00 29.38 698 ASP A N 1
ATOM 4074 C CA . ASP A 1 281 ? 28.797 1.922 24.709 1.00 29.47 698 ASP A CA 1
ATOM 4075 C C . ASP A 1 281 ? 29.271 2.509 26.032 1.00 23.19 698 ASP A C 1
ATOM 4076 O O . ASP A 1 281 ? 30.121 1.926 26.711 1.00 28.80 698 ASP A O 1
ATOM 4085 N N . SER A 1 282 ? 28.724 3.658 26.409 1.00 27.07 699 SER A N 1
ATOM 4086 C CA . SER A 1 282 ? 28.986 4.264 27.704 1.00 33.37 699 SER A CA 1
ATOM 4087 C C . SER A 1 282 ? 27.792 5.130 28.069 1.00 26.56 699 SER A C 1
ATOM 4088 O O . SER A 1 282 ? 27.110 5.665 27.190 1.00 26.94 699 SER A O 1
ATOM 4096 N N . SER A 1 283 ? 27.537 5.243 29.378 1.00 25.54 700 SER A N 1
ATOM 4097 C CA . SER A 1 283 ? 26.444 6.052 29.909 1.00 19.93 700 SER A CA 1
ATOM 4098 C C . SER A 1 283 ? 26.922 6.939 31.051 1.00 22.58 700 SER A C 1
ATOM 4099 O O . SER A 1 283 ? 27.658 6.490 31.932 1.00 22.57 700 SER A O 1
ATOM 4107 N N . ASP A 1 284 ? 26.452 8.182 31.064 1.00 22.82 701 ASP A N 1
ATOM 4108 C CA . ASP A 1 284 ? 26.669 9.056 32.198 1.00 22.35 701 ASP A CA 1
ATOM 4109 C C . ASP A 1 284 ? 25.745 8.662 33.344 1.00 24.16 701 ASP A C 1
ATOM 4110 O O . ASP A 1 284 ? 24.745 7.954 33.156 1.00 23.67 701 ASP A O 1
ATOM 4119 N N . LYS A 1 285 ? 26.092 9.142 34.538 1.00 24.60 702 LYS A N 1
ATOM 4120 C CA . LYS A 1 285 ? 25.238 8.953 35.701 1.00 23.87 702 LYS A CA 1
ATOM 4121 C C . LYS A 1 285 ? 23.845 9.512 35.432 1.00 25.60 702 LYS A C 1
ATOM 4122 O O . LYS A 1 285 ? 23.688 10.581 34.837 1.00 24.74 702 LYS A O 1
ATOM 4141 N N . ASN A 1 286 ? 22.834 8.779 35.902 1.00 27.96 703 ASN A N 1
ATOM 4142 C CA . ASN A 1 286 ? 21.417 9.081 35.691 1.00 25.98 703 ASN A CA 1
ATOM 4143 C C . ASN A 1 286 ? 21.089 9.494 34.251 1.00 22.86 703 ASN A C 1
ATOM 4144 O O . ASN A 1 286 ? 20.224 10.350 34.032 1.00 23.13 703 ASN A O 1
ATOM 4155 N N . ALA A 1 287 ? 21.717 8.849 33.254 1.00 17.57 704 ALA A N 1
ATOM 4156 C CA . ALA A 1 287 ? 21.338 9.110 31.868 1.00 20.98 704 ALA A CA 1
ATOM 4157 C C . ALA A 1 287 ? 19.910 8.664 31.603 1.00 24.76 704 ALA A C 1
ATOM 4158 O O . ALA A 1 287 ? 19.235 9.220 30.725 1.00 23.33 704 ALA A O 1
ATOM 4165 N N . PHE A 1 288 ? 19.445 7.661 32.346 1.00 23.23 705 PHE A N 1
ATOM 4166 C CA . PHE A 1 288 ? 18.065 7.213 32.317 1.00 21.49 705 PHE A CA 1
ATOM 4167 C C . PHE A 1 288 ? 17.509 7.232 33.734 1.00 27.76 705 PHE A C 1
ATOM 4168 O O . PHE A 1 288 ? 18.206 6.882 34.694 1.00 26.12 705 PHE A O 1
ATOM 4185 N N . ILE A 1 289 ? 16.264 7.686 33.850 1.00 27.01 706 ILE A N 1
ATOM 4186 C CA . ILE A 1 289 ? 15.566 7.820 35.122 1.00 25.18 706 ILE A CA 1
ATOM 4187 C C . ILE A 1 289 ? 14.170 7.249 34.937 1.00 24.88 706 ILE A C 1
ATOM 4188 O O . ILE A 1 289 ? 13.502 7.541 33.941 1.00 25.06 706 ILE A O 1
ATOM 4204 N N . GLN A 1 290 ? 13.722 6.465 35.908 1.00 28.56 707 GLN A N 1
ATOM 4205 C CA . GLN A 1 290 ? 12.384 5.889 35.875 1.00 33.63 707 GLN A CA 1
ATOM 4206 C C . GLN A 1 290 ? 11.312 6.977 35.860 1.00 28.72 707 GLN A C 1
ATOM 4207 O O . GLN A 1 290 ? 11.394 7.952 36.608 1.00 28.45 707 GLN A O 1
ATOM 4221 N N . LYS A 1 291 ? 10.286 6.811 35.012 1.00 26.50 708 LYS A N 1
ATOM 4222 C CA . LYS A 1 291 ? 9.083 7.636 35.078 1.00 37.03 708 LYS A CA 1
ATOM 4223 C C . LYS A 1 291 ? 8.019 6.861 35.850 1.00 47.94 708 LYS A C 1
ATOM 4224 O O . LYS A 1 291 ? 7.488 5.861 35.356 1.00 70.83 708 LYS A O 1
ATOM 4243 N N . GLY A 1 292 ? 7.702 7.319 37.048 1.00 50.09 709 GLY A N 1
ATOM 4244 C CA . GLY A 1 292 ? 6.652 6.683 37.822 1.00 49.37 709 GLY A CA 1
ATOM 4245 C C . GLY A 1 292 ? 7.007 5.278 38.303 1.00 45.26 709 GLY A C 1
ATOM 4246 O O . GLY A 1 292 ? 8.111 4.765 38.108 1.00 44.36 709 GLY A O 1
ATOM 4250 N N . ARG A 1 293 ? 6.010 4.647 38.921 1.00 43.68 710 ARG A N 1
ATOM 4251 C CA . ARG A 1 293 ? 6.174 3.364 39.594 1.00 46.18 710 ARG A CA 1
ATOM 4252 C C . ARG A 1 293 ? 5.956 2.192 38.638 1.00 38.24 710 ARG A C 1
ATOM 4253 O O . ARG A 1 293 ? 5.071 2.234 37.779 1.00 41.13 710 ARG A O 1
ATOM 4274 N N . ILE A 1 294 ? 6.753 1.136 38.814 1.00 38.70 711 ILE A N 1
ATOM 4275 C CA . ILE A 1 294 ? 6.660 -0.090 38.017 1.00 46.70 711 ILE A CA 1
ATOM 4276 C C . ILE A 1 294 ? 6.339 -1.240 38.963 1.00 47.94 711 ILE A C 1
ATOM 4277 O O . ILE A 1 294 ? 7.180 -1.627 39.784 1.00 43.53 711 ILE A O 1
ATOM 4293 N N . VAL A 1 295 ? 5.148 -1.819 38.827 1.00 42.64 712 VAL A N 1
ATOM 4294 C CA . VAL A 1 295 ? 4.700 -2.889 39.708 1.00 43.07 712 VAL A CA 1
ATOM 4295 C C . VAL A 1 295 ? 4.142 -4.034 38.874 1.00 50.38 712 VAL A C 1
ATOM 4296 O O . VAL A 1 295 ? 3.429 -3.816 37.888 1.00 45.86 712 VAL A O 1
ATOM 4309 N N . ALA A 1 296 ? 4.482 -5.257 39.273 1.00 38.47 713 ALA A N 1
ATOM 4310 C CA . ALA A 1 296 ? 3.881 -6.469 38.731 1.00 39.20 713 ALA A CA 1
ATOM 4311 C C . ALA A 1 296 ? 3.602 -7.400 39.897 1.00 43.29 713 ALA A C 1
ATOM 4312 O O . ALA A 1 296 ? 4.537 -7.856 40.565 1.00 40.63 713 ALA A O 1
ATOM 4319 N N . GLY A 1 297 ? 2.332 -7.674 40.140 1.00 48.81 714 GLY A N 1
ATOM 4320 C CA . GLY A 1 297 ? 1.969 -8.525 41.257 1.00 52.82 714 GLY A CA 1
ATOM 4321 C C . GLY A 1 297 ? 2.419 -7.905 42.563 1.00 55.89 714 GLY A C 1
ATOM 4322 O O . GLY A 1 297 ? 2.077 -6.762 42.886 1.00 58.16 714 GLY A O 1
ATOM 4326 N N . SER A 1 298 ? 3.204 -8.659 43.331 1.00 46.85 715 SER A N 1
ATOM 4327 C CA . SER A 1 298 ? 3.678 -8.217 44.633 1.00 53.91 715 SER A CA 1
ATOM 4328 C C . SER A 1 298 ? 5.079 -7.617 44.577 1.00 47.87 715 SER A C 1
ATOM 4329 O O . SER A 1 298 ? 5.733 -7.494 45.617 1.00 56.79 715 SER A O 1
ATOM 4337 N N . TYR A 1 299 ? 5.553 -7.235 43.393 1.00 46.65 716 TYR A N 1
ATOM 4338 C CA . TYR A 1 299 ? 6.930 -6.793 43.212 1.00 43.77 716 TYR A CA 1
ATOM 4339 C C . TYR A 1 299 ? 6.970 -5.389 42.626 1.00 58.33 716 TYR A C 1
ATOM 4340 O O . TYR A 1 299 ? 6.280 -5.102 41.638 1.00 47.89 716 TYR A O 1
ATOM 4358 N N . ASP A 1 300 ? 7.786 -4.525 43.234 1.00 43.38 717 ASP A N 1
ATOM 4359 C CA . ASP A 1 300 ? 8.121 -3.218 42.686 1.00 42.38 717 ASP A CA 1
ATOM 4360 C C . ASP A 1 300 ? 9.464 -3.301 41.978 1.00 42.80 717 ASP A C 1
ATOM 4361 O O . ASP A 1 300 ? 10.414 -3.897 42.498 1.00 49.23 717 ASP A O 1
ATOM 4370 N N . TYR A 1 301 ? 9.537 -2.680 40.804 1.00 40.98 718 TYR A N 1
ATOM 4371 C CA . TYR A 1 301 ? 10.724 -2.682 39.964 1.00 32.95 718 TYR A CA 1
ATOM 4372 C C . TYR A 1 301 ? 11.326 -1.286 39.932 1.00 32.92 718 TYR A C 1
ATOM 4373 O O . TYR A 1 301 ? 10.600 -0.287 39.920 1.00 36.13 718 TYR A O 1
ATOM 4391 N N . ARG A 1 302 ? 12.656 -1.216 39.927 1.00 31.30 719 ARG A N 1
ATOM 4392 C CA . ARG A 1 302 ? 13.354 0.058 39.890 1.00 31.35 719 ARG A CA 1
ATOM 4393 C C . ARG A 1 302 ? 14.452 0.007 38.842 1.00 34.06 719 ARG A C 1
ATOM 4394 O O . ARG A 1 302 ? 15.112 -1.020 38.657 1.00 28.72 719 ARG A O 1
ATOM 4415 N N . LEU A 1 303 ? 14.625 1.122 38.151 1.00 28.19 720 LEU A N 1
ATOM 4416 C CA . LEU A 1 303 ? 15.668 1.234 37.150 1.00 26.13 720 LEU A CA 1
ATOM 4417 C C . LEU A 1 303 ? 17.033 1.376 37.823 1.00 29.25 720 LEU A C 1
ATOM 4418 O O . LEU A 1 303 ? 17.189 2.141 38.775 1.00 35.07 720 LEU A O 1
ATOM 4434 N N . LYS A 1 304 ? 18.023 0.631 37.334 1.00 26.46 721 LYS A N 1
ATOM 4435 C CA . LYS A 1 304 ? 19.366 0.692 37.896 1.00 34.23 721 LYS A CA 1
ATOM 4436 C C . LYS A 1 304 ? 20.405 0.737 36.785 1.00 27.72 721 LYS A C 1
ATOM 4437 O O . LYS A 1 304 ? 20.241 0.092 35.743 1.00 29.65 721 LYS A O 1
ATOM 4456 N N . GLN A 1 305 ? 21.475 1.497 37.022 1.00 23.56 722 GLN A N 1
ATOM 4457 C CA . GLN A 1 305 ? 22.654 1.463 36.161 1.00 23.45 722 GLN A CA 1
ATOM 4458 C C . GLN A 1 305 ? 23.555 0.316 36.602 1.00 24.18 722 GLN A C 1
ATOM 4459 O O . GLN A 1 305 ? 24.075 0.325 37.726 1.00 32.93 722 GLN A O 1
ATOM 4473 N N . GLY A 1 306 ? 23.745 -0.666 35.727 1.00 25.20 723 GLY A N 1
ATOM 4474 C CA . GLY A 1 306 ? 24.472 -1.869 36.076 1.00 30.47 723 GLY A CA 1
ATOM 4475 C C . GLY A 1 306 ? 23.590 -2.863 36.816 1.00 29.45 723 GLY A C 1
ATOM 4476 O O . GLY A 1 306 ? 22.479 -2.558 37.251 1.00 31.24 723 GLY A O 1
ATOM 4480 N N . THR A 1 307 ? 24.104 -4.090 36.952 1.00 28.84 724 THR A N 1
ATOM 4481 C CA . THR A 1 307 ? 23.360 -5.179 37.575 1.00 31.12 724 THR A CA 1
ATOM 4482 C C . THR A 1 307 ? 23.340 -5.024 39.097 1.00 33.77 724 THR A C 1
ATOM 4483 O O . THR A 1 307 ? 23.998 -4.151 39.669 1.00 35.38 724 THR A O 1
ATOM 4494 N N . VAL A 1 308 ? 22.581 -5.908 39.757 1.00 32.64 725 VAL A N 1
ATOM 4495 C CA . VAL A 1 308 ? 22.523 -5.912 41.223 1.00 37.46 725 VAL A CA 1
ATOM 4496 C C . VAL A 1 308 ? 23.921 -5.944 41.832 1.00 38.67 725 VAL A C 1
ATOM 4497 O O . VAL A 1 308 ? 24.187 -5.283 42.847 1.00 39.02 725 VAL A O 1
ATOM 4510 N N . SER A 1 309 ? 24.819 -6.753 41.269 1.00 41.42 726 SER A N 1
ATOM 4511 C CA . SER A 1 309 ? 26.167 -6.893 41.815 1.00 36.07 726 SER A CA 1
ATOM 4512 C C . SER A 1 309 ? 27.159 -5.924 41.187 1.00 38.81 726 SER A C 1
ATOM 4513 O O . SER A 1 309 ? 28.363 -6.059 41.418 1.00 42.96 726 SER A O 1
ATOM 4521 N N . GLY A 1 310 ? 26.688 -4.962 40.401 1.00 32.67 727 GLY A N 1
ATOM 4522 C CA . GLY A 1 310 ? 27.538 -3.898 39.907 1.00 39.86 727 GLY A CA 1
ATOM 4523 C C . GLY A 1 310 ? 28.202 -4.129 38.568 1.00 39.34 727 GLY A C 1
ATOM 4524 O O . GLY A 1 310 ? 29.132 -3.391 38.229 1.00 39.27 727 GLY A O 1
ATOM 4528 N N . LEU A 1 311 ? 27.765 -5.116 37.794 1.00 35.08 728 LEU A N 1
ATOM 4529 C CA . LEU A 1 311 ? 28.392 -5.411 36.517 1.00 33.49 728 LEU A CA 1
ATOM 4530 C C . LEU A 1 311 ? 27.734 -4.597 35.404 1.00 29.76 728 LEU A C 1
ATOM 4531 O O . LEU A 1 311 ? 26.615 -4.100 35.547 1.00 33.17 728 LEU A O 1
ATOM 4547 N N . ASN A 1 312 ? 28.461 -4.441 34.297 1.00 31.16 729 ASN A N 1
ATOM 4548 C CA . ASN A 1 312 ? 27.942 -3.814 33.075 1.00 34.61 729 ASN A CA 1
ATOM 4549 C C . ASN A 1 312 ? 27.273 -2.468 33.364 1.00 36.84 729 ASN A C 1
ATOM 4550 O O . ASN A 1 312 ? 26.084 -2.265 33.105 1.00 26.79 729 ASN A O 1
ATOM 4561 N N . THR A 1 313 ? 28.059 -1.531 33.895 1.00 29.90 730 THR A N 1
ATOM 4562 C CA . THR A 1 313 ? 27.513 -0.207 34.185 1.00 28.97 730 THR A CA 1
ATOM 4563 C C . THR A 1 313 ? 27.258 0.619 32.934 1.00 28.72 730 THR A C 1
ATOM 4564 O O . THR A 1 313 ? 26.796 1.762 33.059 1.00 32.29 730 THR A O 1
ATOM 4575 N N . ASN A 1 314 ? 27.551 0.087 31.749 1.00 23.98 731 ASN A N 1
ATOM 4576 C CA . ASN A 1 314 ? 27.117 0.690 30.495 1.00 27.23 731 ASN A CA 1
ATOM 4577 C C . ASN A 1 314 ? 25.734 0.211 30.069 1.00 24.53 731 ASN A C 1
ATOM 4578 O O . ASN A 1 314 ? 25.261 0.598 28.996 1.00 22.22 731 ASN A O 1
ATOM 4589 N N . LYS A 1 315 ? 25.088 -0.631 30.873 1.00 28.61 732 LYS A N 1
ATOM 4590 C CA . LYS A 1 315 ? 23.762 -1.159 30.592 1.00 23.61 732 LYS A CA 1
ATOM 4591 C C . LYS A 1 315 ? 22.833 -0.840 31.758 1.00 24.12 732 LYS A C 1
ATOM 4592 O O . LYS A 1 315 ? 23.277 -0.630 32.893 1.00 26.34 732 LYS A O 1
ATOM 4611 N N . TRP A 1 316 ? 21.534 -0.807 31.464 1.00 23.98 733 TRP A N 1
ATOM 4612 C CA . TRP A 1 316 ? 20.524 -0.395 32.428 1.00 26.82 733 TRP A CA 1
ATOM 4613 C C . TRP A 1 316 ? 19.507 -1.509 32.620 1.00 21.84 733 TRP A C 1
ATOM 4614 O O . TRP A 1 316 ? 19.091 -2.165 31.660 1.00 26.99 733 TRP A O 1
ATOM 4635 N N . TYR A 1 317 ? 19.105 -1.700 33.873 1.00 25.03 734 TYR A N 1
ATOM 4636 C CA . TYR A 1 317 ? 18.369 -2.879 34.292 1.00 22.63 734 TYR A CA 1
ATOM 4637 C C . TYR A 1 317 ? 17.175 -2.488 35.150 1.00 29.00 734 TYR A C 1
ATOM 4638 O O . TYR A 1 317 ? 17.173 -1.446 35.814 1.00 32.54 734 TYR A O 1
ATOM 4656 N N . LEU A 1 318 ? 16.170 -3.361 35.154 1.00 27.01 735 LEU A N 1
ATOM 4657 C CA . LEU A 1 318 ? 15.095 -3.322 36.138 1.00 32.82 735 LEU A CA 1
ATOM 4658 C C . LEU A 1 318 ? 15.346 -4.393 37.193 1.00 26.79 735 LEU A C 1
ATOM 4659 O O . LEU A 1 318 ? 15.553 -5.563 36.856 1.00 30.29 735 LEU A O 1
ATOM 4675 N N . THR A 1 319 ? 15.347 -3.991 38.461 1.00 31.40 736 THR A N 1
ATOM 4676 C CA . THR A 1 319 ? 15.488 -4.914 39.578 1.00 31.15 736 THR A CA 1
ATOM 4677 C C . THR A 1 319 ? 14.247 -4.831 40.450 1.00 31.84 736 THR A C 1
ATOM 4678 O O . THR A 1 319 ? 13.674 -3.752 40.630 1.00 31.30 736 THR A O 1
ATOM 4689 N N . SER A 1 320 ? 13.848 -5.970 41.003 1.00 36.70 737 SER A N 1
ATOM 4690 C CA . SER A 1 320 ? 12.617 -6.070 41.763 1.00 35.85 737 SER A CA 1
ATOM 4691 C C . SER A 1 320 ? 12.890 -6.300 43.242 1.00 37.81 737 SER A C 1
ATOM 4692 O O . SER A 1 320 ? 13.945 -6.800 43.647 1.00 41.04 737 SER A O 1
ATOM 4700 N N . GLN A 1 321 ? 11.894 -5.947 44.043 1.00 38.85 738 GLN A N 1
ATOM 4701 C CA . GLN A 1 321 ? 11.875 -6.319 45.447 1.00 42.40 738 GLN A CA 1
ATOM 4702 C C . GLN A 1 321 ? 10.423 -6.357 45.898 1.00 59.25 738 GLN A C 1
ATOM 4703 O O . GLN A 1 321 ? 9.572 -5.637 45.364 1.00 49.41 738 GLN A O 1
ATOM 4717 N N . MET A 1 322 ? 10.146 -7.227 46.862 1.00 63.79 739 MET A N 1
ATOM 4718 C CA . MET A 1 322 ? 8.795 -7.396 47.369 1.00 68.58 739 MET A CA 1
ATOM 4719 C C . MET A 1 322 ? 8.468 -6.296 48.373 1.00 88.91 739 MET A C 1
ATOM 4720 O O . MET A 1 322 ? 9.352 -5.743 49.034 1.00 90.37 739 MET A O 1
ATOM 4734 N N . ASP A 1 323 ? 7.180 -5.978 48.479 1.00 104.37 740 ASP A N 1
ATOM 4735 C CA . ASP A 1 323 ? 6.719 -4.934 49.392 1.00 96.08 740 ASP A CA 1
ATOM 4736 C C . ASP A 1 323 ? 5.277 -5.191 49.812 1.00 81.17 740 ASP A C 1
ATOM 4737 O O . ASP A 1 323 ? 5.021 -5.919 50.770 1.00 96.25 740 ASP A O 1
ATOM 4746 N N . ASN B 1 5 ? -6.032 15.536 92.673 1.00 112.17 422 ASN B N 1
ATOM 4747 C CA . ASN B 1 5 ? -4.593 15.488 92.426 1.00 108.58 422 ASN B CA 1
ATOM 4748 C C . ASN B 1 5 ? -4.100 16.843 91.891 1.00 105.30 422 ASN B C 1
ATOM 4749 O O . ASN B 1 5 ? -4.643 17.883 92.264 1.00 117.42 422 ASN B O 1
ATOM 4759 N N . VAL B 1 6 ? -3.089 16.840 91.020 1.00 95.92 423 VAL B N 1
ATOM 4760 C CA . VAL B 1 6 ? -2.439 18.068 90.570 1.00 83.43 423 VAL B CA 1
ATOM 4761 C C . VAL B 1 6 ? -2.281 18.043 89.052 1.00 70.99 423 VAL B C 1
ATOM 4762 O O . VAL B 1 6 ? -1.687 17.111 88.497 1.00 60.84 423 VAL B O 1
ATOM 4775 N N . LYS B 1 7 ? -2.782 19.084 88.393 1.00 58.26 424 LYS B N 1
ATOM 4776 C CA . LYS B 1 7 ? -2.656 19.235 86.951 1.00 61.13 424 LYS B CA 1
ATOM 4777 C C . LYS B 1 7 ? -1.364 19.962 86.601 1.00 54.23 424 LYS B C 1
ATOM 4778 O O . LYS B 1 7 ? -0.966 20.916 87.276 1.00 65.32 424 LYS B O 1
ATOM 4797 N N . VAL B 1 8 ? -0.707 19.499 85.546 1.00 46.03 425 VAL B N 1
ATOM 4798 C CA . VAL B 1 8 ? 0.515 20.116 85.050 1.00 47.16 425 VAL B CA 1
ATOM 4799 C C . VAL B 1 8 ? 0.391 20.252 83.539 1.00 48.28 425 VAL B C 1
ATOM 4800 O O . VAL B 1 8 ? 0.017 19.294 82.853 1.00 45.50 425 VAL B O 1
ATOM 4813 N N . GLU B 1 9 ? 0.681 21.447 83.028 1.00 52.31 426 GLU B N 1
ATOM 4814 C CA . GLU B 1 9 ? 0.677 21.698 81.594 1.00 47.74 426 GLU B CA 1
ATOM 4815 C C . GLU B 1 9 ? 2.073 21.462 81.037 1.00 44.16 426 GLU B C 1
ATOM 4816 O O . GLU B 1 9 ? 3.067 21.939 81.602 1.00 40.86 426 GLU B O 1
ATOM 4828 N N . ALA B 1 10 ? 2.146 20.710 79.941 1.00 35.61 427 ALA B N 1
ATOM 4829 C CA . ALA B 1 10 ? 3.410 20.383 79.287 1.00 45.76 427 ALA B CA 1
ATOM 4830 C C . ALA B 1 10 ? 3.353 20.946 77.877 1.00 31.41 427 ALA B C 1
ATOM 4831 O O . ALA B 1 10 ? 2.557 20.482 77.061 1.00 33.38 427 ALA B O 1
ATOM 4838 N N . ILE B 1 11 ? 4.191 21.936 77.597 1.00 35.76 428 ILE B N 1
ATOM 4839 C CA . ILE B 1 11 ? 4.193 22.653 76.326 1.00 38.41 428 ILE B CA 1
ATOM 4840 C C . ILE B 1 11 ? 5.430 22.225 75.548 1.00 35.99 428 ILE B C 1
ATOM 4841 O O . ILE B 1 11 ? 6.557 22.454 75.999 1.00 31.82 428 ILE B O 1
ATOM 4857 N N . ILE B 1 12 ? 5.229 21.612 74.381 1.00 33.33 429 ILE B N 1
ATOM 4858 C CA . ILE B 1 12 ? 6.326 21.227 73.498 1.00 32.98 429 ILE B CA 1
ATOM 4859 C C . ILE B 1 12 ? 5.914 21.638 72.088 1.00 30.27 429 ILE B C 1
ATOM 4860 O O . ILE B 1 12 ? 5.113 20.950 71.444 1.00 30.64 429 ILE B O 1
ATOM 4876 N N . ASN B 1 13 ? 6.455 22.765 71.608 1.00 30.39 430 ASN B N 1
ATOM 4877 C CA . ASN B 1 13 ? 6.077 23.308 70.305 1.00 33.38 430 ASN B CA 1
ATOM 4878 C C . ASN B 1 13 ? 6.870 22.664 69.176 1.00 31.87 430 ASN B C 1
ATOM 4879 O O . ASN B 1 13 ? 6.381 22.596 68.044 1.00 33.28 430 ASN B O 1
ATOM 4890 N N . ASN B 1 14 ? 8.087 22.204 69.462 1.00 38.60 431 ASN B N 1
ATOM 4891 C CA . ASN B 1 14 ? 8.935 21.514 68.492 1.00 35.07 431 ASN B CA 1
ATOM 4892 C C . ASN B 1 14 ? 9.346 20.183 69.109 1.00 35.74 431 ASN B C 1
ATOM 4893 O O . ASN B 1 14 ? 10.278 20.122 69.921 1.00 36.37 431 ASN B O 1
ATOM 4904 N N . TRP B 1 15 ? 8.647 19.118 68.731 1.00 35.18 432 TRP B N 1
ATOM 4905 C CA . TRP B 1 15 ? 8.917 17.790 69.276 1.00 44.67 432 TRP B CA 1
ATOM 4906 C C . TRP B 1 15 ? 10.119 17.190 68.553 1.00 38.40 432 TRP B C 1
ATOM 4907 O O . TRP B 1 15 ? 9.985 16.637 67.462 1.00 40.45 432 TRP B O 1
ATOM 4928 N N . ALA B 1 16 ? 11.299 17.241 69.183 1.00 38.67 433 ALA B N 1
ATOM 4929 C CA . ALA B 1 16 ? 12.545 16.913 68.496 1.00 48.65 433 ALA B CA 1
ATOM 4930 C C . ALA B 1 16 ? 13.258 15.690 69.071 1.00 48.69 433 ALA B C 1
ATOM 4931 O O . ALA B 1 16 ? 14.357 15.361 68.613 1.00 50.21 433 ALA B O 1
ATOM 4938 N N . GLN B 1 17 ? 12.667 15.008 70.050 1.00 45.42 434 GLN B N 1
ATOM 4939 C CA . GLN B 1 17 ? 13.181 13.753 70.580 1.00 49.85 434 GLN B CA 1
ATOM 4940 C C . GLN B 1 17 ? 12.062 12.722 70.545 1.00 46.44 434 GLN B C 1
ATOM 4941 O O . GLN B 1 17 ? 10.891 13.060 70.366 1.00 53.44 434 GLN B O 1
ATOM 4955 N N . LYS B 1 18 ? 12.422 11.451 70.734 1.00 47.13 435 LYS B N 1
ATOM 4956 C CA . LYS B 1 18 ? 11.397 10.425 70.897 1.00 47.98 435 LYS B CA 1
ATOM 4957 C C . LYS B 1 18 ? 10.499 10.761 72.076 1.00 43.35 435 LYS B C 1
ATOM 4958 O O . LYS B 1 18 ? 9.272 10.831 71.939 1.00 45.78 435 LYS B O 1
ATOM 4977 N N . ASP B 1 19 ? 11.097 10.988 73.244 1.00 46.45 436 ASP B N 1
ATOM 4978 C CA . ASP B 1 19 ? 10.336 11.302 74.441 1.00 47.66 436 ASP B CA 1
ATOM 4979 C C . ASP B 1 19 ? 11.091 12.308 75.294 1.00 43.23 436 ASP B C 1
ATOM 4980 O O . ASP B 1 19 ? 12.297 12.515 75.138 1.00 39.07 436 ASP B O 1
ATOM 4989 N N . TYR B 1 20 ? 10.352 12.919 76.214 1.00 43.51 437 TYR B N 1
ATOM 4990 C CA . TYR B 1 20 ? 10.863 13.972 77.076 1.00 45.83 437 TYR B CA 1
ATOM 4991 C C . TYR B 1 20 ? 10.669 13.595 78.537 1.00 39.99 437 TYR B C 1
ATOM 4992 O O . TYR B 1 20 ? 9.575 13.181 78.938 1.00 44.24 437 TYR B O 1
ATOM 5010 N N . LYS B 1 21 ? 11.732 13.737 79.325 1.00 37.17 438 LYS B N 1
ATOM 5011 C CA . LYS B 1 21 ? 11.648 13.570 80.770 1.00 33.35 438 LYS B CA 1
ATOM 5012 C C . LYS B 1 21 ? 11.072 14.845 81.371 1.00 33.87 438 LYS B C 1
ATOM 5013 O O . LYS B 1 21 ? 11.672 15.918 81.254 1.00 49.02 438 LYS B O 1
ATOM 5032 N N . LEU B 1 22 ? 9.901 14.734 81.992 1.00 35.89 439 LEU B N 1
ATOM 5033 C CA . LEU B 1 22 ? 9.148 15.888 82.472 1.00 32.00 439 LEU B CA 1
ATOM 5034 C C . LEU B 1 22 ? 9.413 16.213 83.936 1.00 39.54 439 LEU B C 1
ATOM 5035 O O . LEU B 1 22 ? 9.650 17.374 84.285 1.00 40.30 439 LEU B O 1
ATOM 5051 N N . LEU B 1 23 ? 9.364 15.204 84.799 1.00 45.21 440 LEU B N 1
ATOM 5052 C CA . LEU B 1 23 ? 9.324 15.412 86.240 1.00 47.27 440 LEU B CA 1
ATOM 5053 C C . LEU B 1 23 ? 9.769 14.126 86.919 1.00 40.92 440 LEU B C 1
ATOM 5054 O O . LEU B 1 23 ? 9.452 13.033 86.446 1.00 44.74 440 LEU B O 1
ATOM 5070 N N . SER B 1 24 ? 10.518 14.257 88.011 1.00 43.77 441 SER B N 1
ATOM 5071 C CA . SER B 1 24 ? 10.913 13.087 88.782 1.00 39.24 441 SER B CA 1
ATOM 5072 C C . SER B 1 24 ? 11.131 13.483 90.233 1.00 42.08 441 SER B C 1
ATOM 5073 O O . SER B 1 24 ? 11.376 14.650 90.552 1.00 42.07 441 SER B O 1
ATOM 5081 N N . ALA B 1 25 ? 11.056 12.484 91.111 1.00 39.17 442 ALA B N 1
ATOM 5082 C CA . ALA B 1 25 ? 11.263 12.719 92.533 1.00 40.91 442 ALA B CA 1
ATOM 5083 C C . ALA B 1 25 ? 11.667 11.418 93.213 1.00 40.78 442 ALA B C 1
ATOM 5084 O O . ALA B 1 25 ? 11.357 10.323 92.739 1.00 46.20 442 ALA B O 1
ATOM 5091 N N . ASP B 1 26 ? 12.354 11.552 94.344 1.00 41.66 443 ASP B N 1
ATOM 5092 C CA . ASP B 1 26 ? 12.642 10.405 95.197 1.00 42.95 443 ASP B CA 1
ATOM 5093 C C . ASP B 1 26 ? 11.417 10.170 96.072 1.00 48.87 443 ASP B C 1
ATOM 5094 O O . ASP B 1 26 ? 11.156 10.935 97.004 1.00 46.70 443 ASP B O 1
ATOM 5103 N N . LYS B 1 27 ? 10.647 9.125 95.758 1.00 50.15 444 LYS B N 1
ATOM 5104 C CA . LYS B 1 27 ? 9.352 8.933 96.406 1.00 50.80 444 LYS B CA 1
ATOM 5105 C C . LYS B 1 27 ? 9.508 8.654 97.897 1.00 51.16 444 LYS B C 1
ATOM 5106 O O . LYS B 1 27 ? 8.763 9.200 98.718 1.00 54.66 444 LYS B O 1
ATOM 5125 N N . GLY B 1 28 ? 10.470 7.809 98.267 1.00 53.16 445 GLY B N 1
ATOM 5126 C CA . GLY B 1 28 ? 10.606 7.426 99.663 1.00 59.59 445 GLY B CA 1
ATOM 5127 C C . GLY B 1 28 ? 10.974 8.588 100.565 1.00 57.90 445 GLY B C 1
ATOM 5128 O O . GLY B 1 28 ? 10.443 8.723 101.669 1.00 56.98 445 GLY B O 1
ATOM 5132 N N . ILE B 1 29 ? 11.882 9.448 100.109 1.00 55.97 446 ILE B N 1
ATOM 5133 C CA . ILE B 1 29 ? 12.306 10.568 100.940 1.00 64.85 446 ILE B CA 1
ATOM 5134 C C . ILE B 1 29 ? 11.238 11.652 100.968 1.00 54.09 446 ILE B C 1
ATOM 5135 O O . ILE B 1 29 ? 10.905 12.179 102.035 1.00 57.04 446 ILE B O 1
ATOM 5151 N N . THR B 1 30 ? 10.679 11.995 99.803 1.00 52.37 447 THR B N 1
ATOM 5152 C CA . THR B 1 30 ? 9.789 13.144 99.688 1.00 68.70 447 THR B CA 1
ATOM 5153 C C . THR B 1 30 ? 8.309 12.788 99.749 1.00 55.74 447 THR B C 1
ATOM 5154 O O . THR B 1 30 ? 7.497 13.662 100.067 1.00 58.04 447 THR B O 1
ATOM 5165 N N . GLY B 1 31 ? 7.938 11.540 99.469 1.00 57.19 448 GLY B N 1
ATOM 5166 C CA . GLY B 1 31 ? 6.540 11.181 99.349 1.00 68.76 448 GLY B CA 1
ATOM 5167 C C . GLY B 1 31 ? 5.851 11.720 98.114 1.00 59.08 448 GLY B C 1
ATOM 5168 O O . GLY B 1 31 ? 4.650 11.488 97.947 1.00 58.47 448 GLY B O 1
ATOM 5172 N N . PHE B 1 32 ? 6.571 12.421 97.241 1.00 53.15 449 PHE B N 1
ATOM 5173 C CA . PHE B 1 32 ? 5.996 13.047 96.051 1.00 56.93 449 PHE B CA 1
ATOM 5174 C C . PHE B 1 32 ? 5.903 12.005 94.940 1.00 53.61 449 PHE B C 1
ATOM 5175 O O . PHE B 1 32 ? 6.926 11.564 94.407 1.00 50.33 449 PHE B O 1
ATOM 5192 N N . SER B 1 33 ? 4.687 11.600 94.587 1.00 56.34 450 SER B N 1
ATOM 5193 C CA . SER B 1 33 ? 4.474 10.609 93.540 1.00 58.81 450 SER B CA 1
ATOM 5194 C C . SER B 1 33 ? 4.082 11.300 92.240 1.00 48.81 450 SER B C 1
ATOM 5195 O O . SER B 1 33 ? 3.195 12.160 92.233 1.00 49.89 450 SER B O 1
ATOM 5203 N N . VAL B 1 34 ? 4.746 10.925 91.141 1.00 61.96 451 VAL B N 1
ATOM 5204 C CA . VAL B 1 34 ? 4.345 11.435 89.830 1.00 58.38 451 VAL B CA 1
ATOM 5205 C C . VAL B 1 34 ? 3.150 10.682 89.272 1.00 57.53 451 VAL B C 1
ATOM 5206 O O . VAL B 1 34 ? 2.592 11.095 88.250 1.00 54.86 451 VAL B O 1
ATOM 5219 N N . SER B 1 35 ? 2.743 9.584 89.914 1.00 68.01 452 SER B N 1
ATOM 5220 C CA . SER B 1 35 ? 1.492 8.931 89.543 1.00 74.32 452 SER B CA 1
ATOM 5221 C C . SER B 1 35 ? 0.318 9.886 89.703 1.00 78.76 452 SER B C 1
ATOM 5222 O O . SER B 1 35 ? -0.629 9.857 88.909 1.00 77.85 452 SER B O 1
ATOM 5230 N N . ASN B 1 36 ? 0.375 10.757 90.710 1.00 60.62 453 ASN B N 1
ATOM 5231 C CA . ASN B 1 36 ? -0.732 11.651 91.019 1.00 82.37 453 ASN B CA 1
ATOM 5232 C C . ASN B 1 36 ? -0.671 12.948 90.223 1.00 77.17 453 ASN B C 1
ATOM 5233 O O . ASN B 1 36 ? -1.151 13.988 90.684 1.00 86.74 453 ASN B O 1
ATOM 5244 N N . ILE B 1 37 ? -0.081 12.908 89.037 1.00 67.76 454 ILE B N 1
ATOM 5245 C CA . ILE B 1 37 ? -0.049 14.062 88.153 1.00 69.39 454 ILE B CA 1
ATOM 5246 C C . ILE B 1 37 ? -0.742 13.685 86.858 1.00 62.57 454 ILE B C 1
ATOM 5247 O O . ILE B 1 37 ? -0.528 12.596 86.314 1.00 72.39 454 ILE B O 1
ATOM 5263 N N . SER B 1 38 ? -1.575 14.592 86.370 1.00 67.70 455 SER B N 1
ATOM 5264 C CA . SER B 1 38 ? -2.195 14.462 85.062 1.00 64.58 455 SER B CA 1
ATOM 5265 C C . SER B 1 38 ? -1.659 15.589 84.197 1.00 47.33 455 SER B C 1
ATOM 5266 O O . SER B 1 38 ? -1.744 16.762 84.576 1.00 50.08 455 SER B O 1
ATOM 5274 N N . ILE B 1 39 ? -1.064 15.226 83.071 1.00 42.50 456 ILE B N 1
ATOM 5275 C CA . ILE B 1 39 ? -0.445 16.195 82.180 1.00 44.67 456 ILE B CA 1
ATOM 5276 C C . ILE B 1 39 ? -1.505 16.736 81.232 1.00 43.04 456 ILE B C 1
ATOM 5277 O O . ILE B 1 39 ? -2.248 15.967 80.609 1.00 45.74 456 ILE B O 1
ATOM 5293 N N . ILE B 1 40 ? -1.577 18.061 81.121 1.00 51.50 457 ILE B N 1
ATOM 5294 C CA . ILE B 1 40 ? -2.462 18.736 80.177 1.00 55.19 457 ILE B CA 1
ATOM 5295 C C . ILE B 1 40 ? -1.626 19.246 79.017 1.00 43.00 457 ILE B C 1
ATOM 5296 O O . ILE B 1 40 ? -0.585 19.881 79.226 1.00 36.99 457 ILE B O 1
ATOM 5312 N N . ASN B 1 41 ? -2.093 19.000 77.794 1.00 34.19 458 ASN B N 1
ATOM 5313 C CA . ASN B 1 41 ? -1.404 19.495 76.614 1.00 36.33 458 ASN B CA 1
ATOM 5314 C C . ASN B 1 41 ? -2.164 20.706 76.096 1.00 42.43 458 ASN B C 1
ATOM 5315 O O . ASN B 1 41 ? -3.237 20.544 75.500 1.00 32.15 458 ASN B O 1
ATOM 5326 N N . PRO B 1 42 ? -1.682 21.932 76.313 1.00 37.12 459 PRO B N 1
ATOM 5327 C CA . PRO B 1 42 ? -2.457 23.103 75.873 1.00 37.79 459 PRO B CA 1
ATOM 5328 C C . PRO B 1 42 ? -2.535 23.279 74.358 1.00 38.85 459 PRO B C 1
ATOM 5329 O O . PRO B 1 42 ? -3.335 24.103 73.908 1.00 36.06 459 PRO B O 1
ATOM 5340 N N . LEU B 1 43 ? -1.752 22.545 73.565 1.00 31.02 460 LEU B N 1
ATOM 5341 C CA . LEU B 1 43 ? -1.856 22.634 72.112 1.00 36.27 460 LEU B CA 1
ATOM 5342 C C . LEU B 1 43 ? -3.001 21.802 71.554 1.00 33.71 460 LEU B C 1
ATOM 5343 O O . LEU B 1 43 ? -3.337 21.950 70.372 1.00 31.35 460 LEU B O 1
ATOM 5359 N N . LEU B 1 44 ? -3.607 20.949 72.372 1.00 38.31 461 LEU B N 1
ATOM 5360 C CA . LEU B 1 44 ? -4.645 20.042 71.907 1.00 32.13 461 LEU B CA 1
ATOM 5361 C C . LEU B 1 44 ? -5.997 20.737 71.837 1.00 33.11 461 LEU B C 1
ATOM 5362 O O . LEU B 1 44 ? -6.374 21.491 72.738 1.00 32.88 461 LEU B O 1
ATOM 5378 N N . THR B 1 45 ? -6.733 20.465 70.763 1.00 30.31 462 THR B N 1
ATOM 5379 C CA . THR B 1 45 ? -8.127 20.872 70.690 1.00 31.79 462 THR B CA 1
ATOM 5380 C C . THR B 1 45 ? -8.884 20.339 71.896 1.00 34.60 462 THR B C 1
ATOM 5381 O O . THR B 1 45 ? -8.701 19.190 72.306 1.00 38.14 462 THR B O 1
ATOM 5392 N N . THR B 1 46 ? -9.732 21.186 72.468 1.00 46.30 463 THR B N 1
ATOM 5393 C CA . THR B 1 46 ? -10.423 20.837 73.702 1.00 59.37 463 THR B CA 1
ATOM 5394 C C . THR B 1 46 ? -11.265 19.586 73.491 1.00 52.57 463 THR B C 1
ATOM 5395 O O . THR B 1 46 ? -12.130 19.556 72.614 1.00 44.56 463 THR B O 1
ATOM 5406 N N . GLY B 1 47 ? -10.996 18.548 74.280 1.00 47.27 464 GLY B N 1
ATOM 5407 C CA . GLY B 1 47 ? -11.786 17.333 74.217 1.00 48.78 464 GLY B CA 1
ATOM 5408 C C . GLY B 1 47 ? -11.384 16.358 73.136 1.00 45.61 464 GLY B C 1
ATOM 5409 O O . GLY B 1 47 ? -12.104 15.380 72.907 1.00 54.32 464 GLY B O 1
ATOM 5413 N N . ALA B 1 48 ? -10.262 16.588 72.467 1.00 40.90 465 ALA B N 1
ATOM 5414 C CA . ALA B 1 48 ? -9.800 15.724 71.395 1.00 36.94 465 ALA B CA 1
ATOM 5415 C C . ALA B 1 48 ? -8.925 14.597 71.936 1.00 40.05 465 ALA B C 1
ATOM 5416 O O . ALA B 1 48 ? -8.422 14.648 73.061 1.00 39.16 465 ALA B O 1
ATOM 5423 N N . ILE B 1 49 ? -8.748 13.561 71.114 1.00 40.09 466 ILE B N 1
ATOM 5424 C CA . ILE B 1 49 ? -7.783 12.521 71.442 1.00 46.12 466 ILE B CA 1
ATOM 5425 C C . ILE B 1 49 ? -6.389 13.133 71.447 1.00 43.87 466 ILE B C 1
ATOM 5426 O O . ILE B 1 49 ? -6.029 13.905 70.549 1.00 35.46 466 ILE B O 1
ATOM 5442 N N . ASP B 1 50 ? -5.599 12.804 72.469 1.00 44.49 467 ASP B N 1
ATOM 5443 C CA . ASP B 1 50 ? -4.284 13.408 72.643 1.00 37.95 467 ASP B CA 1
ATOM 5444 C C . ASP B 1 50 ? -3.235 12.675 71.817 1.00 36.59 467 ASP B C 1
ATOM 5445 O O . ASP B 1 50 ? -3.184 11.443 71.803 1.00 39.18 467 ASP B O 1
ATOM 5454 N N . TYR B 1 51 ? -2.380 13.441 71.144 1.00 40.25 468 TYR B N 1
ATOM 5455 C CA . TYR B 1 51 ? -1.274 12.855 70.394 1.00 30.87 468 TYR B CA 1
ATOM 5456 C C . TYR B 1 51 ? -0.054 12.598 71.269 1.00 37.61 468 TYR B C 1
ATOM 5457 O O . TYR B 1 51 ? 0.951 12.068 70.774 1.00 30.56 468 TYR B O 1
ATOM 5475 N N . THR B 1 52 ? -0.121 12.952 72.551 1.00 34.57 469 THR B N 1
ATOM 5476 C CA . THR B 1 52 ? 0.921 12.652 73.520 1.00 35.89 469 THR B CA 1
ATOM 5477 C C . THR B 1 52 ? 0.430 11.580 74.483 1.00 43.35 469 THR B C 1
ATOM 5478 O O . THR B 1 52 ? -0.763 11.278 74.573 1.00 38.44 469 THR B O 1
ATOM 5489 N N . LYS B 1 53 ? 1.381 11.004 75.212 1.00 41.01 470 LYS B N 1
ATOM 5490 C CA . LYS B 1 53 ? 1.068 10.056 76.265 1.00 39.06 470 LYS B CA 1
ATOM 5491 C C . LYS B 1 53 ? 2.157 10.149 77.322 1.00 44.99 470 LYS B C 1
ATOM 5492 O O . LYS B 1 53 ? 3.344 10.237 76.989 1.00 41.10 470 LYS B O 1
ATOM 5511 N N . SER B 1 54 ? 1.749 10.146 78.591 1.00 46.82 471 SER B N 1
ATOM 5512 C CA . SER B 1 54 ? 2.679 10.199 79.709 1.00 50.68 471 SER B CA 1
ATOM 5513 C C . SER B 1 54 ? 2.897 8.802 80.275 1.00 66.17 471 SER B C 1
ATOM 5514 O O . SER B 1 54 ? 1.953 8.017 80.404 1.00 57.69 471 SER B O 1
ATOM 5522 N N . TYR B 1 55 ? 4.146 8.506 80.627 1.00 44.17 472 TYR B N 1
ATOM 5523 C CA . TYR B 1 55 ? 4.532 7.208 81.156 1.00 47.04 472 TYR B CA 1
ATOM 5524 C C . TYR B 1 55 ? 5.218 7.400 82.501 1.00 49.31 472 TYR B C 1
ATOM 5525 O O . TYR B 1 55 ? 5.963 8.365 82.693 1.00 48.68 472 TYR B O 1
ATOM 5543 N N . ILE B 1 56 ? 4.984 6.469 83.419 1.00 52.22 473 ILE B N 1
ATOM 5544 C CA . ILE B 1 56 ? 5.574 6.515 84.753 1.00 54.86 473 ILE B CA 1
ATOM 5545 C C . ILE B 1 56 ? 6.688 5.482 84.812 1.00 66.74 473 ILE B C 1
ATOM 5546 O O . ILE B 1 56 ? 6.424 4.278 84.884 1.00 74.42 473 ILE B O 1
ATOM 5562 N N . SER B 1 57 ? 7.934 5.945 84.825 1.00 71.94 474 SER B N 1
ATOM 5563 C CA . SER B 1 57 ? 9.051 5.024 84.942 1.00 75.60 474 SER B CA 1
ATOM 5564 C C . SER B 1 57 ? 9.116 4.461 86.359 1.00 72.52 474 SER B C 1
ATOM 5565 O O . SER B 1 57 ? 8.535 5.007 87.302 1.00 65.01 474 SER B O 1
ATOM 5573 N N . ASP B 1 58 ? 9.831 3.343 86.499 1.00 79.55 475 ASP B N 1
ATOM 5574 C CA . ASP B 1 58 ? 9.970 2.718 87.811 1.00 79.42 475 ASP B CA 1
ATOM 5575 C C . ASP B 1 58 ? 10.687 3.628 88.798 1.00 85.88 475 ASP B C 1
ATOM 5576 O O . ASP B 1 58 ? 10.405 3.583 90.003 1.00 95.77 475 ASP B O 1
ATOM 5585 N N . GLN B 1 59 ? 11.617 4.455 88.316 1.00 88.69 476 GLN B N 1
ATOM 5586 C CA . GLN B 1 59 ? 12.327 5.411 89.170 1.00 96.79 476 GLN B CA 1
ATOM 5587 C C . GLN B 1 59 ? 11.438 6.581 89.625 1.00 76.85 476 GLN B C 1
ATOM 5588 O O . GLN B 1 59 ? 11.975 7.582 90.116 1.00 79.53 476 GLN B O 1
ATOM 5602 N N . ASN B 1 60 ? 10.116 6.474 89.477 1.00 69.01 477 ASN B N 1
ATOM 5603 C CA . ASN B 1 60 ? 9.194 7.564 89.790 1.00 66.14 477 ASN B CA 1
ATOM 5604 C C . ASN B 1 60 ? 9.494 8.788 88.928 1.00 78.77 477 ASN B C 1
ATOM 5605 O O . ASN B 1 60 ? 9.480 9.926 89.402 1.00 62.51 477 ASN B O 1
ATOM 5616 N N . LYS B 1 61 ? 9.777 8.545 87.650 1.00 60.90 478 LYS B N 1
ATOM 5617 C CA . LYS B 1 61 ? 9.985 9.596 86.666 1.00 60.78 478 LYS B CA 1
ATOM 5618 C C . LYS B 1 61 ? 8.826 9.590 85.680 1.00 60.94 478 LYS B C 1
ATOM 5619 O O . LYS B 1 61 ? 8.300 8.529 85.330 1.00 54.96 478 LYS B O 1
ATOM 5638 N N . LEU B 1 62 ? 8.427 10.776 85.243 1.00 52.26 479 LEU B N 1
ATOM 5639 C CA . LEU B 1 62 ? 7.319 10.935 84.312 1.00 49.45 479 LEU B CA 1
ATOM 5640 C C . LEU B 1 62 ? 7.887 11.265 82.938 1.00 50.12 479 LEU B C 1
ATOM 5641 O O . LEU B 1 62 ? 8.628 12.243 82.790 1.00 46.74 479 LEU B O 1
ATOM 5657 N N . ILE B 1 63 ? 7.538 10.445 81.942 1.00 50.62 480 ILE B N 1
ATOM 5658 C CA . ILE B 1 63 ? 8.078 10.533 80.588 1.00 50.70 480 ILE B CA 1
ATOM 5659 C C . ILE B 1 63 ? 6.945 10.852 79.623 1.00 47.51 480 ILE B C 1
ATOM 5660 O O . ILE B 1 63 ? 5.852 10.281 79.724 1.00 41.52 480 ILE B O 1
ATOM 5676 N N . TYR B 1 64 ? 7.217 11.764 78.683 1.00 39.51 481 TYR B N 1
ATOM 5677 C CA . TYR B 1 64 ? 6.254 12.219 77.682 1.00 37.02 481 TYR B CA 1
ATOM 5678 C C . TYR B 1 64 ? 6.678 11.702 76.314 1.00 35.96 481 TYR B C 1
ATOM 5679 O O . TYR B 1 64 ? 7.800 11.973 75.874 1.00 42.86 481 TYR B O 1
ATOM 5697 N N . GLY B 1 65 ? 5.778 10.984 75.636 1.00 35.17 482 GLY B N 1
ATOM 5698 C CA . GLY B 1 65 ? 6.060 10.465 74.314 1.00 42.36 482 GLY B CA 1
ATOM 5699 C C . GLY B 1 65 ? 4.874 10.670 73.393 1.00 38.59 482 GLY B C 1
ATOM 5700 O O . GLY B 1 65 ? 3.794 11.077 73.826 1.00 35.67 482 GLY B O 1
ATOM 5704 N N . LEU B 1 66 ? 5.089 10.377 72.111 1.00 35.93 483 LEU B N 1
ATOM 5705 C CA . LEU B 1 66 ? 4.022 10.501 71.128 1.00 33.09 483 LEU B CA 1
ATOM 5706 C C . LEU B 1 66 ? 3.169 9.245 71.109 1.00 34.22 483 LEU B C 1
ATOM 5707 O O . LEU B 1 66 ? 3.683 8.123 71.156 1.00 33.82 483 LEU B O 1
ATOM 5723 N N . SER B 1 67 ? 1.857 9.440 71.013 1.00 32.44 484 SER B N 1
ATOM 5724 C CA . SER B 1 67 ? 0.965 8.304 70.838 1.00 35.05 484 SER B CA 1
ATOM 5725 C C . SER B 1 67 ? 1.309 7.531 69.572 1.00 31.80 484 SER B C 1
ATOM 5726 O O . SER B 1 67 ? 1.180 6.301 69.541 1.00 35.42 484 SER B O 1
ATOM 5734 N N . TRP B 1 68 ? 1.765 8.232 68.529 1.00 29.77 485 TRP B N 1
ATOM 5735 C CA . TRP B 1 68 ? 2.213 7.561 67.312 1.00 36.33 485 TRP B CA 1
ATOM 5736 C C . TRP B 1 68 ? 3.113 6.381 67.635 1.00 37.28 485 TRP B C 1
ATOM 5737 O O . TRP B 1 68 ? 2.987 5.307 67.036 1.00 42.11 485 TRP B O 1
ATOM 5758 N N . ASN B 1 69 ? 4.018 6.559 68.594 1.00 34.84 486 ASN B N 1
ATOM 5759 C CA . ASN B 1 69 ? 5.062 5.591 68.885 1.00 38.73 486 ASN B CA 1
ATOM 5760 C C . ASN B 1 69 ? 4.705 4.638 70.018 1.00 38.09 486 ASN B C 1
ATOM 5761 O O . ASN B 1 69 ? 5.534 3.797 70.381 1.00 40.61 486 ASN B O 1
ATOM 5772 N N . ASP B 1 70 ? 3.502 4.737 70.579 1.00 42.73 487 ASP B N 1
ATOM 5773 C CA . ASP B 1 70 ? 3.117 3.854 71.672 1.00 45.63 487 ASP B CA 1
ATOM 5774 C C . ASP B 1 70 ? 3.039 2.408 71.191 1.00 48.16 487 ASP B C 1
ATOM 5775 O O . ASP B 1 70 ? 2.499 2.117 70.121 1.00 46.81 487 ASP B O 1
ATOM 5784 N N . THR B 1 71 ? 3.589 1.495 71.993 1.00 49.62 488 THR B N 1
ATOM 5785 C CA . THR B 1 71 ? 3.563 0.070 71.684 1.00 49.35 488 THR B CA 1
ATOM 5786 C C . THR B 1 71 ? 2.763 -0.727 72.703 1.00 55.85 488 THR B C 1
ATOM 5787 O O . THR B 1 71 ? 2.858 -1.960 72.728 1.00 61.32 488 THR B O 1
ATOM 5798 N N . ASP B 1 72 ? 1.977 -0.057 73.545 1.00 64.23 489 ASP B N 1
ATOM 5799 C CA . ASP B 1 72 ? 1.222 -0.713 74.603 1.00 68.01 489 ASP B CA 1
ATOM 5800 C C . ASP B 1 72 ? -0.281 -0.703 74.331 1.00 62.41 489 ASP B C 1
ATOM 5801 O O . ASP B 1 72 ? -1.076 -0.883 75.258 1.00 61.78 489 ASP B O 1
ATOM 5810 N N . GLY B 1 73 ? -0.686 -0.496 73.078 1.00 59.99 490 GLY B N 1
ATOM 5811 C CA . GLY B 1 73 ? -2.082 -0.558 72.695 1.00 66.36 490 GLY B CA 1
ATOM 5812 C C . GLY B 1 73 ? -2.785 0.776 72.555 1.00 65.78 490 GLY B C 1
ATOM 5813 O O . GLY B 1 73 ? -3.956 0.796 72.155 1.00 73.97 490 GLY B O 1
ATOM 5817 N N . ASP B 1 74 ? -2.115 1.889 72.856 1.00 58.73 491 ASP B N 1
ATOM 5818 C CA . ASP B 1 74 ? -2.744 3.205 72.857 1.00 47.08 491 ASP B CA 1
ATOM 5819 C C . ASP B 1 74 ? -2.278 4.087 71.703 1.00 40.36 491 ASP B C 1
ATOM 5820 O O . ASP B 1 74 ? -2.408 5.312 71.778 1.00 43.52 491 ASP B O 1
ATOM 5829 N N . SER B 1 75 ? -1.758 3.500 70.632 1.00 40.66 492 SER B N 1
ATOM 5830 C CA . SER B 1 75 ? -1.207 4.301 69.548 1.00 41.28 492 SER B CA 1
ATOM 5831 C C . SER B 1 75 ? -2.297 4.775 68.591 1.00 42.10 492 SER B C 1
ATOM 5832 O O . SER B 1 75 ? -3.331 4.127 68.417 1.00 42.08 492 SER B O 1
ATOM 5840 N N . HIS B 1 76 ? -2.045 5.917 67.959 1.00 41.40 493 HIS B N 1
ATOM 5841 C CA . HIS B 1 76 ? -2.920 6.454 66.924 1.00 36.28 493 HIS B CA 1
ATOM 5842 C C . HIS B 1 76 ? -2.135 7.524 66.178 1.00 34.59 493 HIS B C 1
ATOM 5843 O O . HIS B 1 76 ? -1.099 8.000 66.650 1.00 30.98 493 HIS B O 1
ATOM 5857 N N . GLY B 1 77 ? -2.641 7.901 65.004 1.00 33.63 494 GLY B N 1
ATOM 5858 C CA . GLY B 1 77 ? -1.902 8.795 64.133 1.00 32.39 494 GLY B CA 1
ATOM 5859 C C . GLY B 1 77 ? -2.515 10.167 63.938 1.00 36.18 494 GLY B C 1
ATOM 5860 O O . GLY B 1 77 ? -2.241 10.832 62.933 1.00 29.82 494 GLY B O 1
ATOM 5864 N N . GLU B 1 78 ? -3.323 10.618 64.892 1.00 31.54 495 GLU B N 1
ATOM 5865 C CA . GLU B 1 78 ? -4.052 11.871 64.764 1.00 29.48 495 GLU B CA 1
ATOM 5866 C C . GLU B 1 78 ? -3.401 12.979 65.584 1.00 31.08 495 GLU B C 1
ATOM 5867 O O . GLU B 1 78 ? -3.064 12.784 66.761 1.00 32.63 495 GLU B O 1
ATOM 5879 N N . PHE B 1 79 ? -3.250 14.145 64.961 1.00 27.58 496 PHE B N 1
ATOM 5880 C CA . PHE B 1 79 ? -2.789 15.371 65.617 1.00 29.94 496 PHE B CA 1
ATOM 5881 C C . PHE B 1 79 ? -3.915 16.401 65.514 1.00 33.38 496 PHE B C 1
ATOM 5882 O O . PHE B 1 79 ? -4.097 17.028 64.464 1.00 28.04 496 PHE B O 1
ATOM 5899 N N . ASN B 1 80 ? -4.677 16.575 66.596 1.00 31.84 497 ASN B N 1
ATOM 5900 C CA . ASN B 1 80 ? -5.828 17.480 66.621 1.00 31.16 497 ASN B CA 1
ATOM 5901 C C . ASN B 1 80 ? -5.438 18.747 67.374 1.00 34.21 497 ASN B C 1
ATOM 5902 O O . ASN B 1 80 ? -5.540 18.813 68.604 1.00 33.58 497 ASN B O 1
ATOM 5913 N N . LEU B 1 81 ? -5.019 19.764 66.625 1.00 29.11 498 LEU B N 1
ATOM 5914 C CA . LEU B 1 81 ? -4.370 20.947 67.178 1.00 33.17 498 LEU B CA 1
ATOM 5915 C C . LEU B 1 81 ? -5.340 22.119 67.246 1.00 28.49 498 LEU B C 1
ATOM 5916 O O . LEU B 1 81 ? -6.080 22.380 66.297 1.00 26.86 498 LEU B O 1
ATOM 5932 N N . LYS B 1 82 ? -5.314 22.847 68.359 1.00 29.42 499 LYS B N 1
ATOM 5933 C CA . LYS B 1 82 ? -6.279 23.917 68.529 1.00 31.11 499 LYS B CA 1
ATOM 5934 C C . LYS B 1 82 ? -5.856 25.168 67.753 1.00 32.55 499 LYS B C 1
ATOM 5935 O O . LYS B 1 82 ? -4.728 25.292 67.262 1.00 28.43 499 LYS B O 1
ATOM 5954 N N . GLU B 1 83 ? -6.801 26.098 67.647 1.00 31.51 500 GLU B N 1
ATOM 5955 C CA . GLU B 1 83 ? -6.572 27.361 66.960 1.00 3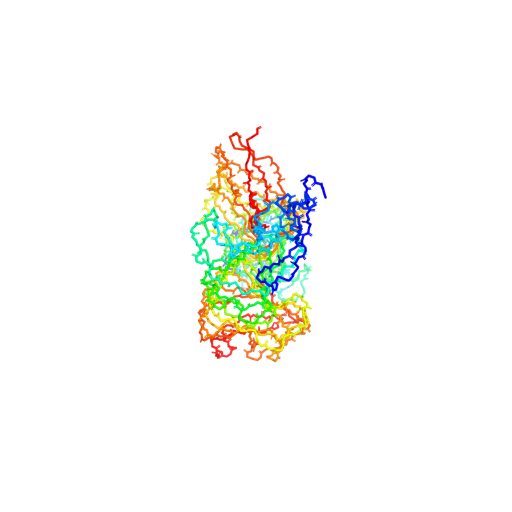9.37 500 GLU B CA 1
ATOM 5956 C C . GLU B 1 83 ? -5.349 28.075 67.526 1.00 36.70 500 GLU B C 1
ATOM 5957 O O . GLU B 1 83 ? -5.190 28.198 68.742 1.00 36.68 500 GLU B O 1
ATOM 5968 N N . ASN B 1 84 ? -4.494 28.559 66.626 1.00 33.82 501 ASN B N 1
ATOM 5969 C CA . ASN B 1 84 ? -3.272 29.321 66.857 1.00 37.53 501 ASN B CA 1
ATOM 5970 C C . ASN B 1 84 ? -2.116 28.428 67.295 1.00 37.02 501 ASN B C 1
ATOM 5971 O O . ASN B 1 84 ? -0.995 28.917 67.397 1.00 37.15 501 ASN B O 1
ATOM 5981 N N . ALA B 1 85 ? -2.337 27.142 67.533 1.00 32.42 502 ALA B N 1
ATOM 5982 C CA . ALA B 1 85 ? -1.263 26.255 67.945 1.00 33.56 502 ALA B CA 1
ATOM 5983 C C . ALA B 1 85 ? -0.443 25.850 66.730 1.00 36.26 502 ALA B C 1
ATOM 5984 O O . ALA B 1 85 ? -0.987 25.620 65.641 1.00 30.93 502 ALA B O 1
ATOM 5991 N N . GLU B 1 86 ? 0.871 25.778 66.910 1.00 26.77 503 GLU B N 1
ATOM 5992 C CA . GLU B 1 86 ? 1.773 25.380 65.832 1.00 28.46 503 GLU B CA 1
ATOM 5993 C C . GLU B 1 86 ? 2.737 24.340 66.390 1.00 30.86 503 GLU B C 1
ATOM 5994 O O . GLU B 1 86 ? 3.670 24.675 67.129 1.00 30.68 503 GLU B O 1
ATOM 6006 N N . LEU B 1 87 ? 2.493 23.085 66.039 1.00 27.79 504 LEU B N 1
ATOM 6007 C CA . LEU B 1 87 ? 3.330 21.972 66.452 1.00 28.97 504 LEU B CA 1
ATOM 6008 C C . LEU B 1 87 ? 4.254 21.600 65.302 1.00 27.95 504 LEU B C 1
ATOM 6009 O O . LEU B 1 87 ? 3.785 21.308 64.197 1.00 29.05 504 LEU B O 1
ATOM 6025 N N . THR B 1 88 ? 5.554 21.628 65.560 1.00 31.63 505 THR B N 1
ATOM 6026 C CA . THR B 1 88 ? 6.548 21.089 64.644 1.00 28.40 505 THR B CA 1
ATOM 6027 C C . THR B 1 88 ? 6.930 19.710 65.149 1.00 31.77 505 THR B C 1
ATOM 6028 O O . THR B 1 88 ? 7.243 19.545 66.333 1.00 36.03 505 THR B O 1
ATOM 6039 N N . VAL B 1 89 ? 6.884 18.722 64.265 1.00 29.58 506 VAL B N 1
ATOM 6040 C CA . VAL B 1 89 ? 7.339 17.377 64.583 1.00 31.29 506 VAL B CA 1
ATOM 6041 C C . VAL B 1 89 ? 8.708 17.218 63.929 1.00 33.34 506 VAL B C 1
ATOM 6042 O O . VAL B 1 89 ? 8.828 17.133 62.700 1.00 30.35 506 VAL B O 1
ATOM 6055 N N . SER B 1 90 ? 9.742 17.229 64.771 1.00 29.48 507 SER B N 1
ATOM 6056 C CA . SER B 1 90 ? 11.133 17.078 64.366 1.00 32.92 507 SER B CA 1
ATOM 6057 C C . SER B 1 90 ? 11.688 15.707 64.729 1.00 35.16 507 SER B C 1
ATOM 6058 O O . SER B 1 90 ? 12.861 15.584 65.099 1.00 39.17 507 SER B O 1
ATOM 6066 N N . THR B 1 91 ? 10.854 14.681 64.671 1.00 31.33 508 THR B N 1
ATOM 6067 C CA . THR B 1 91 ? 11.275 13.301 64.847 1.00 34.22 508 THR B CA 1
ATOM 6068 C C . THR B 1 91 ? 10.620 12.488 63.743 1.00 33.50 508 THR B C 1
ATOM 6069 O O . THR B 1 91 ? 9.543 12.839 63.261 1.00 34.64 508 THR B O 1
ATOM 6080 N N . ILE B 1 92 ? 11.287 11.414 63.321 1.00 37.91 509 ILE B N 1
ATOM 6081 C CA . ILE B 1 92 ? 10.783 10.627 62.202 1.00 37.46 509 ILE B CA 1
ATOM 6082 C C . ILE B 1 92 ? 9.573 9.819 62.653 1.00 32.63 509 ILE B C 1
ATOM 6083 O O . ILE B 1 92 ? 9.633 9.069 63.638 1.00 39.94 509 ILE B O 1
ATOM 6099 N N . LEU B 1 93 ? 8.462 9.992 61.944 1.00 28.48 510 LEU B N 1
ATOM 6100 C CA . LEU B 1 93 ? 7.276 9.163 62.117 1.00 29.73 510 LEU B CA 1
ATOM 6101 C C . LEU B 1 93 ? 7.354 7.989 61.147 1.00 34.16 510 LEU B C 1
ATOM 6102 O O . LEU B 1 93 ? 7.366 8.187 59.924 1.00 31.82 510 LEU B O 1
ATOM 6118 N N . ALA B 1 94 ? 7.397 6.778 61.691 1.00 33.53 511 ALA B N 1
ATOM 6119 C CA . ALA B 1 94 ? 7.513 5.556 60.914 1.00 34.02 511 ALA B CA 1
ATOM 6120 C C . ALA B 1 94 ? 6.316 4.656 61.192 1.00 40.52 511 ALA B C 1
ATOM 6121 O O . ALA B 1 94 ? 5.572 4.852 62.153 1.00 37.19 511 ALA B O 1
ATOM 6128 N N . ASP B 1 95 ? 6.139 3.650 60.337 1.00 36.43 512 ASP B N 1
ATOM 6129 C CA . ASP B 1 95 ? 5.072 2.683 60.550 1.00 41.82 512 ASP B CA 1
ATOM 6130 C C . ASP B 1 95 ? 5.228 2.021 61.913 1.00 40.55 512 ASP B C 1
ATOM 6131 O O . ASP B 1 95 ? 6.324 1.594 62.288 1.00 42.44 512 ASP B O 1
ATOM 6140 N N . ASN B 1 96 ? 4.126 1.934 62.655 1.00 39.37 513 ASN B N 1
ATOM 6141 C CA . ASN B 1 96 ? 4.098 1.298 63.972 1.00 41.36 513 ASN B CA 1
ATOM 6142 C C . ASN B 1 96 ? 3.330 -0.013 63.856 1.00 44.24 513 ASN B C 1
ATOM 6143 O O . ASN B 1 96 ? 2.107 -0.007 63.689 1.00 48.16 513 ASN B O 1
ATOM 6154 N N . LEU B 1 97 ? 4.045 -1.131 63.975 1.00 47.71 514 LEU B N 1
ATOM 6155 C CA . LEU B 1 97 ? 3.493 -2.456 63.725 1.00 77.79 514 LEU B CA 1
ATOM 6156 C C . LEU B 1 97 ? 3.011 -3.153 64.992 1.00 53.58 514 LEU B C 1
ATOM 6157 O O . LEU B 1 97 ? 2.633 -4.328 64.930 1.00 64.59 514 LEU B O 1
ATOM 6173 N N . SER B 1 98 ? 3.010 -2.466 66.132 1.00 65.41 515 SER B N 1
ATOM 6174 C CA . SER B 1 98 ? 2.707 -3.125 67.395 1.00 67.32 515 SER B CA 1
ATOM 6175 C C . SER B 1 98 ? 1.259 -3.622 67.411 1.00 78.32 515 SER B C 1
ATOM 6176 O O . SER B 1 98 ? 0.450 -3.314 66.528 1.00 76.13 515 SER B O 1
ATOM 6184 N N . HIS B 1 99 ? 0.945 -4.402 68.449 1.00 79.22 516 HIS B N 1
ATOM 6185 C CA . HIS B 1 99 ? -0.338 -5.084 68.587 1.00 94.01 516 HIS B CA 1
ATOM 6186 C C . HIS B 1 99 ? -1.515 -4.178 68.251 1.00 109.00 516 HIS B C 1
ATOM 6187 O O . HIS B 1 99 ? -1.422 -2.953 68.386 1.00 113.78 516 HIS B O 1
ATOM 6191 N N . HIS B 1 100 ? -2.623 -4.777 67.810 1.00 113.50 517 HIS B N 1
ATOM 6192 C CA . HIS B 1 100 ? -3.832 -4.021 67.510 1.00 98.74 517 HIS B CA 1
ATOM 6193 C C . HIS B 1 100 ? -4.151 -3.062 68.649 1.00 103.80 517 HIS B C 1
ATOM 6194 O O . HIS B 1 100 ? -4.376 -3.483 69.789 1.00 105.67 517 HIS B O 1
ATOM 6198 N N . ASN B 1 101 ? -4.148 -1.771 68.338 1.00 92.76 518 ASN B N 1
ATOM 6199 C CA . ASN B 1 101 ? -4.444 -0.740 69.319 1.00 81.03 518 ASN B CA 1
ATOM 6200 C C . ASN B 1 101 ? -5.955 -0.540 69.437 1.00 75.14 518 ASN B C 1
ATOM 6201 O O . ASN B 1 101 ? -6.747 -1.083 68.663 1.00 95.09 518 ASN B O 1
ATOM 6212 N N . ILE B 1 102 ? -6.352 0.254 70.437 1.00 75.99 519 ILE B N 1
ATOM 6213 C CA . ILE B 1 102 ? -7.770 0.483 70.717 1.00 79.31 519 ILE B CA 1
ATOM 6214 C C . ILE B 1 102 ? -8.362 1.606 69.884 1.00 73.75 519 ILE B C 1
ATOM 6215 O O . ILE B 1 102 ? -9.572 1.854 69.973 1.00 84.01 519 ILE B O 1
ATOM 6231 N N . ASN B 1 103 ? -7.553 2.291 69.073 1.00 62.49 520 ASN B N 1
ATOM 6232 C CA . ASN B 1 103 ? -8.021 3.403 68.257 1.00 59.10 520 ASN B CA 1
ATOM 6233 C C . ASN B 1 103 ? -8.167 3.025 66.791 1.00 62.93 520 ASN B C 1
ATOM 6234 O O . ASN B 1 103 ? -8.094 3.903 65.923 1.00 67.79 520 ASN B O 1
ATOM 6245 N N . SER B 1 104 ? -8.355 1.733 66.501 1.00 71.62 521 SER B N 1
ATOM 6246 C CA . SER B 1 104 ? -8.563 1.241 65.143 1.00 57.12 521 SER B CA 1
ATOM 6247 C C . SER B 1 104 ? -7.619 1.916 64.157 1.00 52.49 521 SER B C 1
ATOM 6248 O O . SER B 1 104 ? -8.006 2.218 63.024 1.00 57.99 521 SER B O 1
ATOM 6256 N N . TRP B 1 105 ? -6.382 2.156 64.580 1.00 46.56 522 TRP B N 1
ATOM 6257 C CA . TRP B 1 105 ? -5.391 2.806 63.737 1.00 43.28 522 TRP B CA 1
ATOM 6258 C C . TRP B 1 105 ? -4.578 1.761 62.988 1.00 42.98 522 TRP B C 1
ATOM 6259 O O . TRP B 1 105 ? -4.181 0.739 63.559 1.00 49.13 522 TRP B O 1
ATOM 6280 N N . ASP B 1 106 ? -4.339 2.020 61.703 1.00 40.46 523 ASP B N 1
ATOM 6281 C CA . ASP B 1 106 ? -3.568 1.098 60.881 1.00 41.17 523 ASP B CA 1
ATOM 6282 C C . ASP B 1 106 ? -2.069 1.158 61.166 1.00 43.29 523 ASP B C 1
ATOM 6283 O O . ASP B 1 106 ? -1.319 0.359 60.597 1.00 48.01 523 ASP B O 1
ATOM 6292 N N . GLY B 1 107 ? -1.617 2.053 62.044 1.00 37.68 524 GLY B N 1
ATOM 6293 C CA . GLY B 1 107 ? -0.197 2.209 62.293 1.00 47.73 524 GLY B CA 1
ATOM 6294 C C . GLY B 1 107 ? 0.584 2.847 61.165 1.00 47.51 524 GLY B C 1
ATOM 6295 O O . GLY B 1 107 ? 1.817 2.868 61.218 1.00 35.84 524 GLY B O 1
ATOM 6299 N N . LYS B 1 108 ? -0.095 3.377 60.148 1.00 46.27 525 LYS B N 1
ATOM 6300 C CA . LYS B 1 108 ? 0.576 3.855 58.945 1.00 34.13 525 LYS B CA 1
ATOM 6301 C C . LYS B 1 108 ? 0.129 5.256 58.547 1.00 31.78 525 LYS B C 1
ATOM 6302 O O . LYS B 1 108 ? 0.892 5.993 57.912 1.00 35.42 525 LYS B O 1
ATOM 6321 N N . SER B 1 109 ? -1.097 5.633 58.901 1.00 30.71 526 SER B N 1
ATOM 6322 C CA . SER B 1 109 ? -1.725 6.832 58.361 1.00 30.08 526 SER B CA 1
ATOM 6323 C C . SER B 1 109 ? -1.700 7.984 59.357 1.00 32.80 526 SER B C 1
ATOM 6324 O O . SER B 1 109 ? -1.973 7.801 60.548 1.00 30.23 526 SER B O 1
ATOM 6332 N N . LEU B 1 110 ? -1.394 9.179 58.853 1.00 31.18 527 LEU B N 1
ATOM 6333 C CA . LEU B 1 110 ? -1.398 10.396 59.650 1.00 31.38 527 LEU B CA 1
ATOM 6334 C C . LEU B 1 110 ? -2.699 11.150 59.406 1.00 29.20 527 LEU B C 1
ATOM 6335 O O . LEU B 1 110 ? -3.188 11.223 58.275 1.00 25.92 527 LEU B O 1
ATOM 6351 N N . THR B 1 111 ? -3.271 11.694 60.476 1.00 31.19 528 THR B N 1
ATOM 6352 C CA . THR B 1 111 ? -4.498 12.474 60.386 1.00 27.30 528 THR B CA 1
ATOM 6353 C C . THR B 1 111 ? -4.260 13.820 61.047 1.00 29.70 528 THR B C 1
ATOM 6354 O O . THR B 1 111 ? -3.921 13.882 62.235 1.00 27.98 528 THR B O 1
ATOM 6365 N N . LYS B 1 112 ? -4.419 14.891 60.275 1.00 24.24 529 LYS B N 1
ATOM 6366 C CA . LYS B 1 112 ? -4.345 16.249 60.795 1.00 27.82 529 LYS B CA 1
ATOM 6367 C C . LYS B 1 112 ? -5.761 16.773 60.987 1.00 29.63 529 LYS B C 1
ATOM 6368 O O . LYS B 1 112 ? -6.576 16.733 60.057 1.00 28.07 529 LYS B O 1
ATOM 6387 N N . SER B 1 113 ? -6.052 17.253 62.193 1.00 26.60 530 SER B N 1
ATOM 6388 C CA . SER B 1 113 ? -7.367 17.774 62.520 1.00 26.69 530 SER B CA 1
ATOM 6389 C C . SER B 1 113 ? -7.194 18.998 63.411 1.00 30.00 530 SER B C 1
ATOM 6390 O O . SER B 1 113 ? -6.076 19.359 63.799 1.00 30.65 530 SER B O 1
ATOM 6398 N N . GLY B 1 114 ? -8.312 19.629 63.749 1.00 30.18 531 GLY B N 1
ATOM 6399 C CA . GLY B 1 114 ? -8.287 20.874 64.487 1.00 31.70 531 GLY B CA 1
ATOM 6400 C C . GLY B 1 114 ? -7.879 22.048 63.613 1.00 29.64 531 GLY B C 1
ATOM 6401 O O . GLY B 1 114 ? -7.380 21.900 62.497 1.00 29.40 531 GLY B O 1
ATOM 6405 N N . GLU B 1 115 ? -8.091 23.249 64.147 1.00 29.04 532 GLU B N 1
ATOM 6406 C CA . GLU B 1 115 ? -7.846 24.458 63.374 1.00 34.16 532 GLU B CA 1
ATOM 6407 C C . GLU B 1 115 ? -6.385 24.898 63.381 1.00 29.84 532 GLU B C 1
ATOM 6408 O O . GLU B 1 115 ? -6.042 25.847 62.667 1.00 31.04 532 GLU B O 1
ATOM 6420 N N . GLY B 1 116 ? -5.528 24.240 64.154 1.00 26.14 533 GLY B N 1
ATOM 6421 C CA . GLY B 1 116 ? -4.138 24.622 64.258 1.00 26.81 533 GLY B CA 1
ATOM 6422 C C . GLY B 1 116 ? -3.301 24.111 63.096 1.00 31.84 533 GLY B C 1
ATOM 6423 O O . GLY B 1 116 ? -3.805 23.607 62.090 1.00 23.33 533 GLY B O 1
ATOM 6427 N N . THR B 1 117 ? -1.982 24.230 63.268 1.00 28.91 534 THR B N 1
ATOM 6428 C CA . THR B 1 117 ? -1.007 23.949 62.220 1.00 25.64 534 THR B CA 1
ATOM 6429 C C . THR B 1 117 ? -0.032 22.880 62.680 1.00 30.36 534 THR B C 1
ATOM 6430 O O . THR B 1 117 ? 0.525 22.970 63.782 1.00 29.65 534 THR B O 1
ATOM 6441 N N . LEU B 1 118 ? 0.192 21.894 61.819 1.00 26.59 535 LEU B N 1
ATOM 6442 C CA . LEU B 1 118 ? 1.180 20.854 62.041 1.00 27.27 535 LEU B CA 1
ATOM 6443 C C . LEU B 1 118 ? 2.267 20.996 60.988 1.00 26.25 535 LEU B C 1
ATOM 6444 O O . LEU B 1 118 ? 1.964 21.075 59.791 1.00 30.98 535 LEU B O 1
ATOM 6460 N N . ILE B 1 119 ? 3.520 21.074 61.438 1.00 24.70 536 ILE B N 1
ATOM 6461 C CA . ILE B 1 119 ? 4.678 21.214 60.560 1.00 25.44 536 ILE B CA 1
ATOM 6462 C C . ILE B 1 119 ? 5.461 19.914 60.607 1.00 28.14 536 ILE B C 1
ATOM 6463 O O . ILE B 1 119 ? 5.921 19.499 61.680 1.00 26.42 536 ILE B O 1
ATOM 6479 N N . LEU B 1 120 ? 5.642 19.282 59.448 1.00 22.15 537 LEU B N 1
ATOM 6480 C CA . LEU B 1 120 ? 6.458 18.072 59.353 1.00 25.91 537 LEU B CA 1
ATOM 6481 C C . LEU B 1 120 ? 7.878 18.477 58.962 1.00 22.83 537 LEU B C 1
ATOM 6482 O O . LEU B 1 120 ? 8.115 18.942 57.843 1.00 26.70 537 LEU B O 1
ATOM 6498 N N . ALA B 1 121 ? 8.822 18.312 59.893 1.00 23.56 538 ALA B N 1
ATOM 6499 C CA . ALA B 1 121 ? 10.180 18.802 59.719 1.00 28.50 538 ALA B CA 1
ATOM 6500 C C . ALA B 1 121 ? 11.214 17.688 59.592 1.00 39.69 538 ALA B C 1
ATOM 6501 O O . ALA B 1 121 ? 12.412 17.982 59.487 1.00 35.08 538 ALA B O 1
ATOM 6508 N N . GLU B 1 122 ? 10.798 16.428 59.592 1.00 26.22 539 GLU B N 1
ATOM 6509 C CA . GLU B 1 122 ? 11.704 15.318 59.357 1.00 30.13 539 GLU B CA 1
ATOM 6510 C C . GLU B 1 122 ? 11.220 14.511 58.161 1.00 32.08 539 GLU B C 1
ATOM 6511 O O . GLU B 1 122 ? 10.102 14.683 57.665 1.00 33.15 539 GLU B O 1
ATOM 6523 N N . LYS B 1 123 ? 12.099 13.635 57.689 1.00 31.53 540 LYS B N 1
ATOM 6524 C CA . LYS B 1 123 ? 11.804 12.793 56.535 1.00 36.60 540 LYS B CA 1
ATOM 6525 C C . LYS B 1 123 ? 11.086 11.545 57.038 1.00 36.89 540 LYS B C 1
ATOM 6526 O O . LYS B 1 123 ? 11.675 10.493 57.292 1.00 37.05 540 LYS B O 1
ATOM 6545 N N . ASN B 1 124 ? 9.775 11.684 57.181 1.00 32.59 541 ASN B N 1
ATOM 6546 C CA . ASN B 1 124 ? 8.949 10.607 57.699 1.00 38.41 541 ASN B CA 1
ATOM 6547 C C . ASN B 1 124 ? 8.830 9.464 56.700 1.00 34.77 541 ASN B C 1
ATOM 6548 O O . ASN B 1 124 ? 8.768 9.670 55.484 1.00 31.49 541 ASN B O 1
ATOM 6559 N N . THR B 1 125 ? 8.775 8.245 57.235 1.00 35.74 542 THR B N 1
ATOM 6560 C CA . THR B 1 125 ? 8.737 7.035 56.427 1.00 36.86 542 THR B CA 1
ATOM 6561 C C . THR B 1 125 ? 7.405 6.301 56.515 1.00 32.43 542 THR B C 1
ATOM 6562 O O . THR B 1 125 ? 7.301 5.181 56.007 1.00 38.69 542 THR B O 1
ATOM 6573 N N . TYR B 1 126 ? 6.388 6.883 57.142 1.00 33.32 543 TYR B N 1
ATOM 6574 C CA . TYR B 1 126 ? 5.116 6.183 57.244 1.00 33.83 543 TYR B CA 1
ATOM 6575 C C . TYR B 1 126 ? 4.535 5.956 55.849 1.00 35.53 543 TYR B C 1
ATOM 6576 O O . TYR B 1 126 ? 4.699 6.781 54.945 1.00 33.35 543 TYR B O 1
ATOM 6594 N N . SER B 1 127 ? 3.897 4.801 55.665 1.00 32.51 544 SER B N 1
ATOM 6595 C CA . SER B 1 127 ? 3.477 4.339 54.350 1.00 39.71 544 SER B CA 1
ATOM 6596 C C . SER B 1 127 ? 1.975 4.447 54.128 1.00 39.38 544 SER B C 1
ATOM 6597 O O . SER B 1 127 ? 1.489 4.034 53.067 1.00 33.59 544 SER B O 1
ATOM 6605 N N . GLY B 1 128 ? 1.231 4.984 55.093 1.00 33.33 545 GLY B N 1
ATOM 6606 C CA . GLY B 1 128 ? -0.204 5.128 54.977 1.00 31.68 545 GLY B CA 1
ATOM 6607 C C . GLY B 1 128 ? -0.600 6.467 54.388 1.00 31.11 545 GLY B C 1
ATOM 6608 O O . GLY B 1 128 ? 0.215 7.207 53.831 1.00 30.97 545 GLY B O 1
ATOM 6612 N N . PHE B 1 129 ? -1.883 6.787 54.532 1.00 32.93 546 PHE B N 1
ATOM 6613 C CA . PHE B 1 129 ? -2.405 8.020 53.968 1.00 33.89 546 PHE B CA 1
ATOM 6614 C C . PHE B 1 129 ? -2.068 9.219 54.848 1.00 32.43 546 PHE B C 1
ATOM 6615 O O . PHE B 1 129 ? -1.774 9.094 56.042 1.00 33.53 546 PHE B O 1
ATOM 6632 N N . THR B 1 130 ? -2.121 10.399 54.233 1.00 30.40 547 THR B N 1
ATOM 6633 C CA . THR B 1 130 ? -2.013 11.677 54.934 1.00 28.53 547 THR B CA 1
ATOM 6634 C C . THR B 1 130 ? -3.376 12.357 54.809 1.00 29.10 547 THR B C 1
ATOM 6635 O O . THR B 1 130 ? -3.711 12.906 53.755 1.00 28.64 547 THR B O 1
ATOM 6646 N N . ASN B 1 131 ? -4.157 12.297 55.892 1.00 31.00 548 ASN B N 1
ATOM 6647 C CA . ASN B 1 131 ? -5.527 12.809 55.941 1.00 30.41 548 ASN B CA 1
ATOM 6648 C C . ASN B 1 131 ? -5.529 14.202 56.562 1.00 24.37 548 ASN B C 1
ATOM 6649 O O . ASN B 1 131 ? -5.445 14.337 57.785 1.00 26.91 548 ASN B O 1
ATOM 6660 N N . ILE B 1 132 ? -5.669 15.234 55.737 1.00 23.90 549 ILE B N 1
ATOM 6661 C CA . ILE B 1 132 ? -5.690 16.614 56.223 1.00 27.42 549 ILE B CA 1
ATOM 6662 C C . ILE B 1 132 ? -7.161 17.007 56.351 1.00 28.89 549 ILE B C 1
ATOM 6663 O O . ILE B 1 132 ? -7.787 17.500 55.410 1.00 27.51 549 ILE B O 1
ATOM 6679 N N . ASN B 1 133 ? -7.718 16.801 57.550 1.00 30.68 550 ASN B N 1
ATOM 6680 C CA . ASN B 1 133 ? -9.144 16.986 57.795 1.00 31.08 550 ASN B CA 1
ATOM 6681 C C . ASN B 1 133 ? -9.531 18.423 58.116 1.00 29.47 550 ASN B C 1
ATOM 6682 O O . ASN B 1 133 ? -10.672 18.821 57.849 1.00 35.35 550 ASN B O 1
ATOM 6693 N N . ALA B 1 134 ? -8.619 19.198 58.694 1.00 28.42 551 ALA B N 1
ATOM 6694 C CA . ALA B 1 134 ? -8.899 20.560 59.134 1.00 30.40 551 ALA B CA 1
ATOM 6695 C C . ALA B 1 134 ? -7.577 21.251 59.434 1.00 30.67 551 ALA B C 1
ATOM 6696 O O . ALA B 1 134 ? -6.553 20.599 59.664 1.00 28.69 551 ALA B O 1
ATOM 6703 N N . GLY B 1 135 ? -7.613 22.580 59.441 1.00 29.00 552 GLY B N 1
ATOM 6704 C CA . GLY B 1 135 ? -6.401 23.315 59.731 1.00 27.38 552 GLY B CA 1
ATOM 6705 C C . GLY B 1 135 ? -5.357 23.137 58.641 1.00 31.35 552 GLY B C 1
ATOM 6706 O O . GLY B 1 135 ? -5.670 22.852 57.476 1.00 31.18 552 GLY B O 1
ATOM 6710 N N . ILE B 1 136 ? -4.091 23.285 59.031 1.00 25.09 553 ILE B N 1
ATOM 6711 C CA . ILE B 1 136 ? -2.985 23.406 58.085 1.00 27.77 553 ILE B CA 1
ATOM 6712 C C . ILE B 1 136 ? -1.963 22.309 58.347 1.00 21.74 553 ILE B C 1
ATOM 6713 O O . ILE B 1 136 ? -1.518 22.122 59.485 1.00 29.66 553 ILE B O 1
ATOM 6729 N N . LEU B 1 137 ? -1.593 21.587 57.295 1.00 23.39 554 LEU B N 1
ATOM 6730 C CA . LEU B 1 137 ? -0.390 20.765 57.293 1.00 23.34 554 LEU B CA 1
ATOM 6731 C C . LEU B 1 137 ? 0.645 21.494 56.456 1.00 25.10 554 LEU B C 1
ATOM 6732 O O . LEU B 1 137 ? 0.412 21.764 55.272 1.00 24.74 554 LEU B O 1
ATOM 6748 N N . LYS B 1 138 ? 1.777 21.815 57.073 1.00 24.48 555 LYS B N 1
ATOM 6749 C CA . LYS B 1 138 ? 2.788 22.667 56.473 1.00 26.98 555 LYS B CA 1
ATOM 6750 C C . LYS B 1 138 ? 4.103 21.909 56.428 1.00 31.16 555 LYS B C 1
ATOM 6751 O O . LYS B 1 138 ? 4.469 21.238 57.398 1.00 27.34 555 LYS B O 1
ATOM 6770 N N . MET B 1 139 ? 4.794 21.983 55.295 1.00 26.61 556 MET B N 1
ATOM 6771 C CA . MET B 1 139 ? 6.053 21.268 55.140 1.00 25.20 556 MET B CA 1
ATOM 6772 C C . MET B 1 139 ? 7.189 22.054 55.781 1.00 28.12 556 MET B C 1
ATOM 6773 O O . MET B 1 139 ? 7.305 23.268 55.584 1.00 28.34 556 MET B O 1
ATOM 6787 N N . GLY B 1 140 ? 8.027 21.358 56.556 1.00 27.75 557 GLY B N 1
ATOM 6788 C CA . GLY B 1 140 ? 9.206 21.960 57.143 1.00 32.15 557 GLY B CA 1
ATOM 6789 C C . GLY B 1 140 ? 10.516 21.372 56.644 1.00 29.86 557 GLY B C 1
ATOM 6790 O O . GLY B 1 140 ? 11.592 21.725 57.144 1.00 33.97 557 GLY B O 1
ATOM 6794 N N . THR B 1 141 ? 10.428 20.452 55.686 1.00 33.41 558 THR B N 1
ATOM 6795 C CA . THR B 1 141 ? 11.592 19.848 55.046 1.00 36.23 558 THR B CA 1
ATOM 6796 C C . THR B 1 141 ? 11.163 19.307 53.693 1.00 38.31 558 THR B C 1
ATOM 6797 O O . THR B 1 141 ? 9.982 19.025 53.458 1.00 28.85 558 THR B O 1
ATOM 6808 N N . VAL B 1 142 ? 12.139 19.160 52.797 1.00 35.45 559 VAL B N 1
ATOM 6809 C CA . VAL B 1 142 ? 11.867 18.495 51.530 1.00 30.12 559 VAL B CA 1
ATOM 6810 C C . VAL B 1 142 ? 11.642 17.012 51.787 1.00 27.00 559 VAL B C 1
ATOM 6811 O O . VAL B 1 142 ? 12.263 16.411 52.677 1.00 32.68 559 VAL B O 1
ATOM 6824 N N . GLU B 1 143 ? 10.756 16.416 50.999 1.00 28.14 560 GLU B N 1
ATOM 6825 C CA . GLU B 1 143 ? 10.498 14.979 51.033 1.00 30.18 560 GLU B CA 1
ATOM 6826 C C . GLU B 1 143 ? 10.164 14.513 52.456 1.00 23.74 560 GLU B C 1
ATOM 6827 O O . GLU B 1 143 ? 10.727 13.554 52.992 1.00 31.40 560 GLU B O 1
ATOM 6839 N N . ALA B 1 144 ? 9.184 15.200 53.051 1.00 26.03 561 ALA B N 1
ATOM 6840 C CA . ALA B 1 144 ? 8.740 14.957 54.420 1.00 28.67 561 ALA B CA 1
ATOM 6841 C C . ALA B 1 144 ? 7.907 13.691 54.576 1.00 29.94 561 ALA B C 1
ATOM 6842 O O . ALA B 1 144 ? 7.629 13.291 55.713 1.00 31.95 561 ALA B O 1
ATOM 6849 N N . MET B 1 145 ? 7.500 13.056 53.481 1.00 28.34 562 MET B N 1
ATOM 6850 C CA . MET B 1 145 ? 6.571 11.935 53.545 1.00 32.29 562 MET B CA 1
ATOM 6851 C C . MET B 1 145 ? 6.578 11.145 52.238 1.00 29.67 562 MET B C 1
ATOM 6852 O O . MET B 1 145 ? 5.523 10.952 51.620 1.00 28.23 562 MET B O 1
ATOM 6866 N N . THR B 1 146 ? 7.756 10.680 51.800 1.00 28.50 563 THR B N 1
ATOM 6867 C CA . THR B 1 146 ? 7.877 10.135 50.446 1.00 35.91 563 THR B CA 1
ATOM 6868 C C . THR B 1 146 ? 7.182 8.794 50.279 1.00 37.33 563 THR B C 1
ATOM 6869 O O . THR B 1 146 ? 6.945 8.375 49.140 1.00 32.74 563 THR B O 1
ATOM 6880 N N . ARG B 1 147 ? 6.867 8.102 51.368 1.00 35.39 564 ARG B N 1
ATOM 6881 C CA . ARG B 1 147 ? 6.253 6.787 51.277 1.00 36.15 564 ARG B CA 1
ATOM 6882 C C . ARG B 1 147 ? 4.741 6.819 51.467 1.00 32.20 564 ARG B C 1
ATOM 6883 O O . ARG B 1 147 ? 4.123 5.755 51.541 1.00 32.99 564 ARG B O 1
ATOM 6904 N N . THR B 1 148 ? 4.132 8.002 51.539 1.00 29.37 565 THR B N 1
ATOM 6905 C CA . THR B 1 148 ? 2.703 8.081 51.827 1.00 30.10 565 THR B CA 1
ATOM 6906 C C . THR B 1 148 ? 1.889 7.418 50.724 1.00 31.64 565 THR B C 1
ATOM 6907 O O . THR B 1 148 ? 2.216 7.517 49.538 1.00 28.28 565 THR B O 1
ATOM 6918 N N . ALA B 1 149 ? 0.813 6.745 51.133 1.00 33.52 566 ALA B N 1
ATOM 6919 C CA . ALA B 1 149 ? -0.104 6.132 50.185 1.00 33.08 566 ALA B CA 1
ATOM 6920 C C . ALA B 1 149 ? -0.897 7.167 49.397 1.00 30.48 566 ALA B C 1
ATOM 6921 O O . ALA B 1 149 ? -1.479 6.827 48.363 1.00 33.71 566 ALA B O 1
ATOM 6928 N N . GLY B 1 150 ? -0.930 8.407 49.843 1.00 27.31 567 GLY B N 1
ATOM 6929 C CA . GLY B 1 150 ? -1.731 9.433 49.197 1.00 29.99 567 GLY B CA 1
ATOM 6930 C C . GLY B 1 150 ? -2.120 10.508 50.197 1.00 28.18 567 GLY B C 1
ATOM 6931 O O . GLY B 1 150 ? -2.224 10.280 51.405 1.00 29.29 567 GLY B O 1
ATOM 6935 N N . VAL B 1 151 ? -2.302 11.722 49.685 1.00 24.55 568 VAL B N 1
ATOM 6936 C CA . VAL B 1 151 ? -2.636 12.889 50.495 1.00 22.67 568 VAL B CA 1
ATOM 6937 C C . VAL B 1 151 ? -4.049 13.325 50.147 1.00 28.57 568 VAL B C 1
ATOM 6938 O O . VAL B 1 151 ? -4.386 13.469 48.963 1.00 26.55 568 VAL B O 1
ATOM 6951 N N . ILE B 1 152 ? -4.859 13.559 51.176 1.00 25.49 569 ILE B N 1
ATOM 6952 C CA . ILE B 1 152 ? -6.240 14.010 51.036 1.00 28.20 569 ILE B CA 1
ATOM 6953 C C . ILE B 1 152 ? -6.378 15.333 51.775 1.00 32.87 569 ILE B C 1
ATOM 6954 O O . ILE B 1 152 ? -6.088 15.413 52.976 1.00 32.76 569 ILE B O 1
ATOM 6970 N N . VAL B 1 153 ? -6.807 16.367 51.058 1.00 26.35 570 VAL B N 1
ATOM 6971 C CA . VAL B 1 153 ? -7.053 17.687 51.625 1.00 21.20 570 VAL B CA 1
ATOM 6972 C C . VAL B 1 153 ? -8.556 17.895 51.625 1.00 27.76 570 VAL B C 1
ATOM 6973 O O . VAL B 1 153 ? -9.173 18.020 50.557 1.00 23.85 570 VAL B O 1
ATOM 6986 N N . ASN B 1 154 ? -9.143 17.940 52.819 1.00 26.19 571 ASN B N 1
ATOM 6987 C CA . ASN B 1 154 ? -10.574 18.144 52.939 1.00 29.93 571 ASN B CA 1
ATOM 6988 C C . ASN B 1 154 ? -10.931 19.608 52.733 1.00 28.68 571 ASN B C 1
ATOM 6989 O O . ASN B 1 154 ? -10.115 20.513 52.939 1.00 32.73 571 ASN B O 1
ATOM 7000 N N . LYS B 1 155 ? -12.173 19.828 52.313 1.00 26.88 572 LYS B N 1
ATOM 7001 C CA . LYS B 1 155 ? -12.704 21.177 52.224 1.00 29.55 572 LYS B CA 1
ATOM 7002 C C . LYS B 1 155 ? -12.455 21.909 53.529 1.00 25.46 572 LYS B C 1
ATOM 7003 O O . LYS B 1 155 ? -12.710 21.374 54.610 1.00 33.96 572 LYS B O 1
ATOM 7022 N N . GLY B 1 156 ? -11.957 23.139 53.421 1.00 35.15 573 GLY B N 1
ATOM 7023 C CA . GLY B 1 156 ? -11.640 23.944 54.580 1.00 41.18 573 GLY B CA 1
ATOM 7024 C C . GLY B 1 156 ? -10.234 23.759 55.116 1.00 35.34 573 GLY B C 1
ATOM 7025 O O . GLY B 1 156 ? -9.797 24.562 55.951 1.00 34.23 573 GLY B O 1
ATOM 7029 N N . ALA B 1 157 ? -9.514 22.737 54.666 1.00 27.97 574 ALA B N 1
ATOM 7030 C CA . ALA B 1 157 ? -8.169 22.456 55.147 1.00 28.50 574 ALA B CA 1
ATOM 7031 C C . ALA B 1 157 ? -7.137 22.907 54.121 1.00 26.02 574 ALA B C 1
ATOM 7032 O O . ALA B 1 157 ? -7.451 23.131 52.948 1.00 27.70 574 ALA B O 1
ATOM 7039 N N . THR B 1 158 ? -5.888 23.025 54.577 1.00 25.32 575 THR B N 1
ATOM 7040 C CA . THR B 1 158 ? -4.804 23.536 53.749 1.00 24.36 575 THR B CA 1
ATOM 7041 C C . THR B 1 158 ? -3.595 22.614 53.803 1.00 30.29 575 THR B C 1
ATOM 7042 O O . THR B 1 158 ? -3.217 22.117 54.870 1.00 26.65 575 THR B O 1
ATOM 7053 N N . LEU B 1 159 ? -2.989 22.405 52.639 1.00 23.73 576 LEU B N 1
ATOM 7054 C CA . LEU B 1 159 ? -1.670 21.807 52.511 1.00 25.07 576 LEU B CA 1
ATOM 7055 C C . LEU B 1 159 ? -0.734 22.895 52.002 1.00 27.78 576 LEU B C 1
ATOM 7056 O O . LEU B 1 159 ? -0.945 23.437 50.911 1.00 26.60 576 LEU B O 1
ATOM 7072 N N . ASN B 1 160 ? 0.280 23.228 52.797 1.00 25.91 577 ASN B N 1
ATOM 7073 C CA . ASN B 1 160 ? 1.224 24.293 52.470 1.00 27.70 577 ASN B CA 1
ATOM 7074 C C . ASN B 1 160 ? 2.598 23.676 52.216 1.00 26.29 577 ASN B C 1
ATOM 7075 O O . ASN B 1 160 ? 3.235 23.157 53.140 1.00 25.40 577 ASN B O 1
ATOM 7086 N N . PHE B 1 161 ? 3.057 23.725 50.961 1.00 25.39 578 PHE B N 1
ATOM 7087 C CA . PHE B 1 161 ? 4.348 23.129 50.624 1.00 26.46 578 PHE B CA 1
ATOM 7088 C C . PHE B 1 161 ? 5.542 23.943 51.114 1.00 22.90 578 PHE B C 1
ATOM 7089 O O . PHE B 1 161 ? 6.659 23.419 51.126 1.00 24.73 578 PHE B O 1
ATOM 7106 N N . SER B 1 162 ? 5.346 25.206 51.483 1.00 27.04 579 SER B N 1
ATOM 7107 C CA . SER B 1 162 ? 6.427 26.062 51.990 1.00 27.63 579 SER B CA 1
ATOM 7108 C C . SER B 1 162 ? 7.568 26.197 50.987 1.00 29.43 579 SER B C 1
ATOM 7109 O O . SER B 1 162 ? 8.731 26.357 51.376 1.00 29.07 579 SER B O 1
ATOM 7117 N N . GLY B 1 163 ? 7.243 26.132 49.696 1.00 22.83 580 GLY B N 1
ATOM 7118 C CA . GLY B 1 163 ? 8.250 26.233 48.659 1.00 24.23 580 GLY B CA 1
ATOM 7119 C C . GLY B 1 163 ? 9.181 25.045 48.567 1.00 29.39 580 GLY B C 1
ATOM 7120 O O . GLY B 1 163 ? 10.231 25.142 47.920 1.00 33.09 580 GLY B O 1
ATOM 7124 N N . MET B 1 164 ? 8.826 23.920 49.185 1.00 28.71 581 MET B N 1
ATOM 7125 C CA . MET B 1 164 ? 9.719 22.775 49.310 1.00 33.72 581 MET B CA 1
ATOM 7126 C C . MET B 1 164 ? 9.181 21.584 48.529 1.00 27.17 581 MET B C 1
ATOM 7127 O O . MET B 1 164 ? 8.025 21.186 48.708 1.00 29.56 581 MET B O 1
ATOM 7141 N N . ASN B 1 165 ? 10.034 21.018 47.673 1.00 28.12 582 ASN B N 1
ATOM 7142 C CA . ASN B 1 165 ? 9.675 19.838 46.893 1.00 26.98 582 ASN B CA 1
ATOM 7143 C C . ASN B 1 165 ? 9.163 18.720 47.795 1.00 24.33 582 ASN B C 1
ATOM 7144 O O . ASN B 1 165 ? 9.697 18.484 48.881 1.00 26.32 582 ASN B O 1
ATOM 7155 N N . GLN B 1 166 ? 8.139 18.010 47.323 1.00 27.13 583 GLN B N 1
ATOM 7156 C CA . GLN B 1 166 ? 7.508 16.933 48.078 1.00 28.08 583 GLN B CA 1
ATOM 7157 C C . GLN B 1 166 ? 7.074 15.820 47.134 1.00 32.53 583 GLN B C 1
ATOM 7158 O O . GLN B 1 166 ? 6.684 16.068 45.992 1.00 31.03 583 GLN B O 1
ATOM 7172 N N . THR B 1 167 ? 7.135 14.591 47.630 1.00 31.00 584 THR B N 1
ATOM 7173 C CA . THR B 1 167 ? 6.436 13.473 47.025 1.00 24.79 584 THR B CA 1
ATOM 7174 C C . THR B 1 167 ? 5.107 13.300 47.736 1.00 31.96 584 THR B C 1
ATOM 7175 O O . THR B 1 167 ? 5.062 13.231 48.968 1.00 29.71 584 THR B O 1
ATOM 7186 N N . VAL B 1 168 ? 4.028 13.236 46.961 1.00 28.90 585 VAL B N 1
ATOM 7187 C CA . VAL B 1 168 ? 2.702 13.022 47.520 1.00 26.14 585 VAL B CA 1
ATOM 7188 C C . VAL B 1 168 ? 2.055 11.734 47.031 1.00 26.43 585 VAL B C 1
ATOM 7189 O O . VAL B 1 168 ? 1.093 11.275 47.664 1.00 31.06 585 VAL B O 1
ATOM 7202 N N . ASN B 1 169 ? 2.548 11.127 45.949 1.00 28.80 586 ASN B N 1
ATOM 7203 C CA . ASN B 1 169 ? 1.977 9.913 45.364 1.00 29.26 586 ASN B CA 1
ATOM 7204 C C . ASN B 1 169 ? 0.690 10.237 44.614 1.00 25.90 586 ASN B C 1
ATOM 7205 O O . ASN B 1 169 ? 0.665 10.225 43.380 1.00 28.82 586 ASN B O 1
ATOM 7216 N N . THR B 1 170 ? -0.383 10.509 45.352 1.00 30.50 587 THR B N 1
ATOM 7217 C CA . THR B 1 170 ? -1.634 11.003 44.791 1.00 30.53 587 THR B CA 1
ATOM 7218 C C . THR B 1 170 ? -2.200 12.030 45.757 1.00 27.80 587 THR B C 1
ATOM 7219 O O . THR B 1 170 ? -2.237 11.798 46.968 1.00 32.70 587 THR B O 1
ATOM 7230 N N . LEU B 1 171 ? -2.628 13.163 45.218 1.00 22.25 588 LEU B N 1
ATOM 7231 C CA . LEU B 1 171 ? -3.090 14.301 46.004 1.00 21.68 588 LEU B CA 1
ATOM 7232 C C . LEU B 1 171 ? -4.534 14.569 45.615 1.00 28.71 588 LEU B C 1
ATOM 7233 O O . LEU B 1 171 ? -4.801 15.005 44.490 1.00 27.44 588 LEU B O 1
ATOM 7249 N N . LEU B 1 172 ? -5.469 14.284 46.518 1.00 25.45 589 LEU B N 1
ATOM 7250 C CA . LEU B 1 172 ? -6.895 14.509 46.259 1.00 21.97 589 LEU B CA 1
ATOM 7251 C C . LEU B 1 172 ? -7.288 15.797 46.971 1.00 28.38 589 LEU B C 1
ATOM 7252 O O . LEU B 1 172 ? -7.494 15.808 48.187 1.00 29.69 589 LEU B O 1
ATOM 7268 N N . ASN B 1 173 ? -7.366 16.893 46.224 1.00 22.42 590 ASN B N 1
ATOM 7269 C CA . ASN B 1 173 ? -7.461 18.219 46.824 1.00 21.97 590 ASN B CA 1
ATOM 7270 C C . ASN B 1 173 ? -8.891 18.738 46.748 1.00 25.16 590 ASN B C 1
ATOM 7271 O O . ASN B 1 173 ? -9.362 19.126 45.673 1.00 23.15 590 ASN B O 1
ATOM 7282 N N . SER B 1 174 ? -9.566 18.763 47.900 1.00 24.04 591 SER B N 1
ATOM 7283 C CA . SER B 1 174 ? -10.846 19.446 48.068 1.00 26.34 591 SER B CA 1
ATOM 7284 C C . SER B 1 174 ? -10.725 20.728 48.879 1.00 25.17 591 SER B C 1
ATOM 7285 O O . SER B 1 174 ? -11.737 21.406 49.098 1.00 28.01 591 SER B O 1
ATOM 7293 N N . GLY B 1 175 ? -9.527 21.053 49.364 1.00 26.40 592 GLY B N 1
ATOM 7294 C CA . GLY B 1 175 ? -9.304 22.272 50.114 1.00 29.15 592 GLY B CA 1
ATOM 7295 C C . GLY B 1 175 ? -8.378 23.220 49.381 1.00 29.17 592 GLY B C 1
ATOM 7296 O O . GLY B 1 175 ? -8.592 23.528 48.204 1.00 29.14 592 GLY B O 1
ATOM 7300 N N . THR B 1 176 ? -7.334 23.682 50.066 1.00 27.06 593 THR B N 1
ATOM 7301 C CA . THR B 1 176 ? -6.389 24.636 49.507 1.00 26.28 593 THR B CA 1
ATOM 7302 C C . THR B 1 176 ? -5.001 24.023 49.495 1.00 26.59 593 THR B C 1
ATOM 7303 O O . THR B 1 176 ? -4.530 23.518 50.521 1.00 27.96 593 THR B O 1
ATOM 7314 N N . VAL B 1 177 ? -4.353 24.069 48.337 1.00 21.72 594 VAL B N 1
ATOM 7315 C CA . VAL B 1 177 ? -2.937 23.735 48.211 1.00 22.87 594 VAL B CA 1
ATOM 7316 C C . VAL B 1 177 ? -2.182 25.026 47.919 1.00 25.61 594 VAL B C 1
ATOM 7317 O O . VAL B 1 177 ? -2.444 25.696 46.910 1.00 28.40 594 VAL B O 1
ATOM 7330 N N . LEU B 1 178 ? -1.263 25.384 48.816 1.00 22.47 595 LEU B N 1
ATOM 7331 C CA . LEU B 1 178 ? -0.463 26.599 48.709 1.00 21.97 595 LEU B CA 1
ATOM 7332 C C . LEU B 1 178 ? 0.944 26.272 48.230 1.00 26.56 595 LEU B C 1
ATOM 7333 O O . LEU B 1 178 ? 1.585 25.351 48.740 1.00 24.34 595 LEU B O 1
ATOM 7349 N N . ILE B 1 179 ? 1.442 27.050 47.267 1.00 26.73 596 ILE B N 1
ATOM 7350 C CA . ILE B 1 179 ? 2.816 26.835 46.836 1.00 26.53 596 ILE B CA 1
ATOM 7351 C C . ILE B 1 179 ? 3.781 27.200 47.959 1.00 27.38 596 ILE B C 1
ATOM 7352 O O . ILE B 1 179 ? 4.840 26.576 48.103 1.00 29.32 596 ILE B O 1
ATOM 7368 N N . ASN B 1 180 ? 3.424 28.193 48.773 1.00 30.78 597 ASN B N 1
ATOM 7369 C CA . ASN B 1 180 ? 4.265 28.734 49.839 1.00 32.43 597 ASN B CA 1
ATOM 7370 C C . ASN B 1 180 ? 3.378 29.620 50.708 1.00 34.83 597 ASN B C 1
ATOM 7371 O O . ASN B 1 180 ? 2.247 29.945 50.330 1.00 32.80 597 ASN B O 1
ATOM 7382 N N . ASN B 1 181 ? 3.905 30.019 51.877 1.00 29.74 598 ASN B N 1
ATOM 7383 C CA . ASN B 1 181 ? 3.117 30.816 52.812 1.00 32.34 598 ASN B CA 1
ATOM 7384 C C . ASN B 1 181 ? 2.570 32.047 52.109 1.00 38.30 598 ASN B C 1
ATOM 7385 O O . ASN B 1 181 ? 3.228 32.643 51.251 1.00 34.16 598 ASN B O 1
ATOM 7396 N N . ILE B 1 182 ? 1.356 32.446 52.489 1.00 38.16 599 ILE B N 1
ATOM 7397 C CA . ILE B 1 182 ? 0.835 33.716 52.010 1.00 38.80 599 ILE B CA 1
ATOM 7398 C C . ILE B 1 182 ? 1.817 34.814 52.382 1.00 39.95 599 ILE B C 1
ATOM 7399 O O . ILE B 1 182 ? 2.305 34.881 53.517 1.00 39.19 599 ILE B O 1
ATOM 7415 N N . ASN B 1 183 ? 2.139 35.661 51.406 1.00 38.48 600 ASN B N 1
ATOM 7416 C CA . ASN B 1 183 ? 3.040 36.796 51.571 1.00 47.01 600 ASN B CA 1
ATOM 7417 C C . ASN B 1 183 ? 4.485 36.384 51.830 1.00 39.68 600 ASN B C 1
ATOM 7418 O O . ASN B 1 183 ? 5.290 37.210 52.267 1.00 41.46 600 ASN B O 1
ATOM 7429 N N . ALA B 1 184 ? 4.846 35.129 51.568 1.00 43.73 601 ALA B N 1
ATOM 7430 C CA . ALA B 1 184 ? 6.241 34.728 51.661 1.00 51.43 601 ALA B CA 1
ATOM 7431 C C . ALA B 1 184 ? 7.051 35.396 50.552 1.00 48.45 601 ALA B C 1
ATOM 7432 O O . ALA B 1 184 ? 6.491 35.898 49.573 1.00 47.19 601 ALA B O 1
ATOM 7439 N N . PRO B 1 185 ? 8.375 35.417 50.681 1.00 50.88 602 PRO B N 1
ATOM 7440 C CA . PRO B 1 185 ? 9.204 35.993 49.619 1.00 37.63 602 PRO B CA 1
ATOM 7441 C C . PRO B 1 185 ? 9.148 35.159 48.345 1.00 36.13 602 PRO B C 1
ATOM 7442 O O . PRO B 1 185 ? 8.816 33.971 48.351 1.00 35.89 602 PRO B O 1
ATOM 7453 N N . PHE B 1 186 ? 9.474 35.824 47.238 1.00 39.96 603 PHE B N 1
ATOM 7454 C CA . PHE B 1 186 ? 9.459 35.198 45.921 1.00 51.49 603 PHE B CA 1
ATOM 7455 C C . PHE B 1 186 ? 10.341 33.952 45.874 1.00 46.81 603 PHE B C 1
ATOM 7456 O O . PHE B 1 186 ? 11.463 33.945 46.383 1.00 41.64 603 PHE B O 1
ATOM 7473 N N . LEU B 1 187 ? 9.833 32.902 45.221 1.00 39.51 604 LEU B N 1
ATOM 7474 C CA . LEU B 1 187 ? 10.574 31.661 45.026 1.00 42.96 604 LEU B CA 1
ATOM 7475 C C . LEU B 1 187 ? 11.193 31.635 43.636 1.00 47.54 604 LEU B C 1
ATOM 7476 O O . LEU B 1 187 ? 10.452 31.513 42.647 1.00 42.33 604 LEU B O 1
ATOM 7492 N N . PRO B 1 188 ? 12.521 31.699 43.500 1.00 39.45 605 PRO B N 1
ATOM 7493 C CA . PRO B 1 188 ? 13.134 31.605 42.167 1.00 41.53 605 PRO B CA 1
ATOM 7494 C C . PRO B 1 188 ? 13.214 30.194 41.616 1.00 38.89 605 PRO B C 1
ATOM 7495 O O . PRO B 1 188 ? 13.524 30.037 40.428 1.00 60.84 605 PRO B O 1
ATOM 7506 N N . ASP B 1 189 ? 12.973 29.166 42.435 1.00 37.75 606 ASP B N 1
ATOM 7507 C CA . ASP B 1 189 ? 13.099 27.781 42.002 1.00 35.10 606 ASP B CA 1
ATOM 7508 C C . ASP B 1 189 ? 11.734 27.115 41.883 1.00 33.88 606 ASP B C 1
ATOM 7509 O O . ASP B 1 189 ? 10.881 27.289 42.762 1.00 31.37 606 ASP B O 1
ATOM 7518 N N . PRO B 1 190 ? 11.499 26.330 40.826 1.00 32.65 607 PRO B N 1
ATOM 7519 C CA . PRO B 1 190 ? 10.229 25.604 40.726 1.00 30.60 607 PRO B CA 1
ATOM 7520 C C . PRO B 1 190 ? 10.025 24.677 41.914 1.00 30.21 607 PRO B C 1
ATOM 7521 O O . PRO B 1 190 ? 10.975 24.088 42.438 1.00 29.95 607 PRO B O 1
ATOM 7532 N N . VAL B 1 191 ? 8.770 24.583 42.351 1.00 25.99 608 VAL B N 1
ATOM 7533 C CA . VAL B 1 191 ? 8.355 23.644 43.390 1.00 21.98 608 VAL B CA 1
ATOM 7534 C C . VAL B 1 191 ? 7.885 22.369 42.704 1.00 29.03 608 VAL B C 1
ATOM 7535 O O . VAL B 1 191 ? 6.939 22.393 41.906 1.00 24.44 608 VAL B O 1
ATOM 7548 N N . ILE B 1 192 ? 8.534 21.252 43.015 1.00 24.65 609 ILE B N 1
ATOM 7549 C CA . ILE B 1 192 ? 8.313 19.996 42.306 1.00 26.17 609 ILE B CA 1
ATOM 7550 C C . ILE B 1 192 ? 7.548 19.043 43.218 1.00 21.76 609 ILE B C 1
ATOM 7551 O O . ILE B 1 192 ? 8.049 18.635 44.274 1.00 24.51 609 ILE B O 1
ATOM 7567 N N . VAL B 1 193 ? 6.335 18.685 42.803 1.00 24.51 610 VAL B N 1
ATOM 7568 C CA . VAL B 1 193 ? 5.443 17.814 43.563 1.00 18.43 610 VAL B CA 1
ATOM 7569 C C . VAL B 1 193 ? 5.306 16.509 42.789 1.00 20.87 610 VAL B C 1
ATOM 7570 O O . VAL B 1 193 ? 4.694 16.474 41.715 1.00 27.96 610 VAL B O 1
ATOM 7583 N N . THR B 1 194 ? 5.886 15.441 43.329 1.00 20.52 611 THR B N 1
ATOM 7584 C CA . THR B 1 194 ? 5.939 14.152 42.653 1.00 22.97 611 THR B CA 1
ATOM 7585 C C . THR B 1 194 ? 4.690 13.357 43.021 1.00 26.82 611 THR B C 1
ATOM 7586 O O . THR B 1 194 ? 4.466 13.037 44.195 1.00 23.57 611 THR B O 1
ATOM 7597 N N . GLY B 1 195 ? 3.871 13.063 42.018 1.00 27.63 612 GLY B N 1
ATOM 7598 C CA . GLY B 1 195 ? 2.637 12.338 42.219 1.00 25.38 612 GLY B CA 1
ATOM 7599 C C . GLY B 1 195 ? 1.558 12.852 41.289 1.00 26.45 612 GLY B C 1
ATOM 7600 O O . GLY B 1 195 ? 1.799 13.750 40.478 1.00 22.02 612 GLY B O 1
ATOM 7604 N N . ASN B 1 196 ? 0.365 12.287 41.395 1.00 22.01 613 ASN B N 1
ATOM 7605 C CA . ASN B 1 196 ? -0.765 12.704 40.582 1.00 26.36 613 ASN B CA 1
ATOM 7606 C C . ASN B 1 196 ? -1.652 13.659 41.369 1.00 28.82 613 ASN B C 1
ATOM 7607 O O . ASN B 1 196 ? -1.808 13.521 42.585 1.00 29.84 613 ASN B O 1
ATOM 7618 N N . MET B 1 197 ? -2.198 14.646 40.667 1.00 24.58 614 MET B N 1
ATOM 7619 C CA . MET B 1 197 ? -3.129 15.613 41.230 1.00 24.56 614 MET B CA 1
ATOM 7620 C C . MET B 1 197 ? -4.537 15.279 40.766 1.00 24.91 614 MET B C 1
ATOM 7621 O O . MET B 1 197 ? -4.752 14.992 39.581 1.00 27.42 614 MET B O 1
ATOM 7635 N N . THR B 1 198 ? -5.482 15.305 41.704 1.00 24.02 615 THR B N 1
ATOM 7636 C CA . THR B 1 198 ? -6.912 15.301 41.411 1.00 17.21 615 THR B CA 1
ATOM 7637 C C . THR B 1 198 ? -7.490 16.548 42.064 1.00 23.19 615 THR B C 1
ATOM 7638 O O . THR B 1 198 ? -7.563 16.633 43.298 1.00 27.07 615 THR B O 1
ATOM 7649 N N . LEU B 1 199 ? -7.852 17.528 41.243 1.00 22.17 616 LEU B N 1
ATOM 7650 C CA . LEU B 1 199 ? -8.339 18.814 41.727 1.00 24.12 616 LEU B CA 1
ATOM 7651 C C . LEU B 1 199 ? -9.858 18.732 41.799 1.00 24.17 616 LEU B C 1
ATOM 7652 O O . LEU B 1 199 ? -10.556 18.913 40.794 1.00 27.52 616 LEU B O 1
ATOM 7668 N N . GLU B 1 200 ? -10.361 18.421 42.995 1.00 26.51 617 GLU B N 1
ATOM 7669 C CA . GLU B 1 200 ? -11.785 18.210 43.223 1.00 29.94 617 GLU B CA 1
ATOM 7670 C C . GLU B 1 200 ? -12.530 19.536 43.156 1.00 24.31 617 GLU B C 1
ATOM 7671 O O . GLU B 1 200 ? -11.938 20.618 43.218 1.00 26.61 617 GLU B O 1
ATOM 7683 N N . LYS B 1 201 ? -13.861 19.436 43.097 1.00 30.25 618 LYS B N 1
ATOM 7684 C CA . LYS B 1 201 ? -14.690 20.599 42.795 1.00 31.16 618 LYS B CA 1
ATOM 7685 C C . LYS B 1 201 ? -14.434 21.751 43.764 1.00 30.89 618 LYS B C 1
ATOM 7686 O O . LYS B 1 201 ? -14.383 22.917 43.349 1.00 32.21 618 LYS B O 1
ATOM 7705 N N . ASN B 1 202 ? -14.285 21.452 45.057 1.00 27.47 619 ASN B N 1
ATOM 7706 C CA . ASN B 1 202 ? -14.086 22.502 46.051 1.00 34.11 619 ASN B CA 1
ATOM 7707 C C . ASN B 1 202 ? -12.633 22.944 46.159 1.00 31.87 619 ASN B C 1
ATOM 7708 O O . ASN B 1 202 ? -12.355 23.920 46.865 1.00 34.04 619 ASN B O 1
ATOM 7719 N N . GLY B 1 203 ? -11.709 22.248 45.494 1.00 28.05 620 GLY B N 1
ATOM 7720 C CA . GLY B 1 203 ? -10.298 22.478 45.718 1.00 29.48 620 GLY B CA 1
ATOM 7721 C C . GLY B 1 203 ? -9.774 23.721 45.030 1.00 25.88 620 GLY B C 1
ATOM 7722 O O . GLY B 1 203 ? -10.335 24.235 44.073 1.00 27.18 620 GLY B O 1
ATOM 7726 N N . HIS B 1 204 ? -8.642 24.194 45.534 1.00 23.47 621 HIS B N 1
ATOM 7727 C CA . HIS B 1 204 ? -8.004 25.404 45.044 1.00 23.67 621 HIS B CA 1
ATOM 7728 C C . HIS B 1 204 ? -6.499 25.171 45.076 1.00 25.47 621 HIS B C 1
ATOM 7729 O O . HIS B 1 204 ? -5.983 24.631 46.058 1.00 28.37 621 HIS B O 1
ATOM 7743 N N . VAL B 1 205 ? -5.796 25.541 44.005 1.00 25.25 622 VAL B N 1
ATOM 7744 C CA . VAL B 1 205 ? -4.333 25.459 43.956 1.00 23.63 622 VAL B CA 1
ATOM 7745 C C . VAL B 1 205 ? -3.802 26.864 43.708 1.00 27.89 622 VAL B C 1
ATOM 7746 O O . VAL B 1 205 ? -4.117 27.482 42.681 1.00 28.51 622 VAL B O 1
ATOM 7759 N N . ILE B 1 206 ? -2.992 27.362 44.634 1.00 23.90 623 ILE B N 1
ATOM 7760 C CA . ILE B 1 206 ? -2.586 28.762 44.649 1.00 21.27 623 ILE B CA 1
ATOM 7761 C C . ILE B 1 206 ? -1.110 28.837 44.295 1.00 28.89 623 ILE B C 1
ATOM 7762 O O . ILE B 1 206 ? -0.252 28.367 45.053 1.00 27.69 623 ILE B O 1
ATOM 7778 N N . LEU B 1 207 ? -0.813 29.447 43.149 1.00 26.90 624 LEU B N 1
ATOM 7779 C CA . LEU B 1 207 ? 0.558 29.770 42.777 1.00 26.53 624 LEU B CA 1
ATOM 7780 C C . LEU B 1 207 ? 0.933 31.196 43.136 1.00 29.21 624 LEU B C 1
ATOM 7781 O O . LEU B 1 207 ? 2.115 31.486 43.362 1.00 33.20 624 LEU B O 1
ATOM 7797 N N . ASN B 1 208 ? -0.056 32.083 43.218 1.00 24.79 625 ASN B N 1
ATOM 7798 C CA . ASN B 1 208 ? 0.178 33.502 43.446 1.00 27.17 625 ASN B CA 1
ATOM 7799 C C . ASN B 1 208 ? -0.104 33.785 44.918 1.00 38.58 625 ASN B C 1
ATOM 7800 O O . ASN B 1 208 ? -1.146 34.319 45.296 1.00 38.37 625 ASN B O 1
ATOM 7811 N N . ASN B 1 209 ? 0.871 33.410 45.758 1.00 36.87 626 ASN B N 1
ATOM 7812 C CA . ASN B 1 209 ? 0.748 33.542 47.208 1.00 28.83 626 ASN B CA 1
ATOM 7813 C C . ASN B 1 209 ? 0.979 34.967 47.701 1.00 36.15 626 ASN B C 1
ATOM 7814 O O . ASN B 1 209 ? 0.727 35.250 48.880 1.00 40.40 626 ASN B O 1
ATOM 7825 N N . SER B 1 210 ? 1.486 35.856 46.848 1.00 36.68 627 SER B N 1
ATOM 7826 C CA . SER B 1 210 ? 1.523 37.280 47.153 1.00 43.88 627 SER B CA 1
ATOM 7827 C C . SER B 1 210 ? 1.456 38.057 45.847 1.00 47.91 627 SER B C 1
ATOM 7828 O O . SER B 1 210 ? 1.760 37.533 44.771 1.00 37.71 627 SER B O 1
ATOM 7836 N N . SER B 1 211 ? 1.070 39.328 45.959 1.00 50.87 628 SER B N 1
ATOM 7837 C CA . SER B 1 211 ? 0.905 40.171 44.780 1.00 63.60 628 SER B CA 1
ATOM 7838 C C . SER B 1 211 ? 2.223 40.460 44.071 1.00 69.51 628 SER B C 1
ATOM 7839 O O . SER B 1 211 ? 2.204 40.848 42.896 1.00 62.12 628 SER B O 1
ATOM 7847 N N . SER B 1 212 ? 3.359 40.291 44.751 1.00 53.38 629 SER B N 1
ATOM 7848 C CA . SER B 1 212 ? 4.659 40.661 44.207 1.00 53.83 629 SER B CA 1
ATOM 7849 C C . SER B 1 212 ? 5.481 39.461 43.739 1.00 43.22 629 SER B C 1
ATOM 7850 O O . SER B 1 212 ? 6.653 39.632 43.382 1.00 46.85 629 SER B O 1
ATOM 7858 N N . ASN B 1 213 ? 4.894 38.263 43.705 1.00 38.35 630 ASN B N 1
ATOM 7859 C CA . ASN B 1 213 ? 5.634 37.035 43.425 1.00 49.61 630 ASN B CA 1
ATOM 7860 C C . ASN B 1 213 ? 5.370 36.483 42.027 1.00 35.65 630 ASN B C 1
ATOM 7861 O O . ASN B 1 213 ? 5.496 35.277 41.803 1.00 36.63 630 ASN B O 1
ATOM 7872 N N . VAL B 1 214 ? 5.007 37.338 41.072 1.00 40.46 631 VAL B N 1
ATOM 7873 C CA . VAL B 1 214 ? 4.761 36.842 39.724 1.00 46.37 631 VAL B CA 1
ATOM 7874 C C . VAL B 1 214 ? 6.050 36.254 39.170 1.00 37.31 631 VAL B C 1
ATOM 7875 O O . VAL B 1 214 ? 7.105 36.900 39.188 1.00 39.62 631 VAL B O 1
ATOM 7888 N N . GLY B 1 215 ? 5.972 35.015 38.683 1.00 36.42 632 GLY B N 1
ATOM 7889 C CA . GLY B 1 215 ? 7.117 34.360 38.077 1.00 38.36 632 GLY B CA 1
ATOM 7890 C C . GLY B 1 215 ? 7.502 33.057 38.748 1.00 41.03 632 GLY B C 1
ATOM 7891 O O . GLY B 1 215 ? 8.603 32.545 38.529 1.00 37.27 632 GLY B O 1
ATOM 7895 N N . GLN B 1 216 ? 6.614 32.514 39.570 1.00 38.58 633 GLN B N 1
ATOM 7896 C CA . GLN B 1 216 ? 6.873 31.251 40.242 1.00 35.50 633 GLN B CA 1
ATOM 7897 C C . GLN B 1 216 ? 6.400 30.093 39.368 1.00 35.81 633 GLN B C 1
ATOM 7898 O O . GLN B 1 216 ? 5.654 30.275 38.401 1.00 31.32 633 GLN B O 1
ATOM 7912 N N . THR B 1 217 ? 6.856 28.890 39.710 1.00 30.61 634 THR B N 1
ATOM 7913 C CA . THR B 1 217 ? 6.567 27.702 38.918 1.00 30.98 634 THR B CA 1
ATOM 7914 C C . THR B 1 217 ? 6.191 26.552 39.835 1.00 25.66 634 THR B C 1
ATOM 7915 O O . THR B 1 217 ? 6.894 26.268 40.806 1.00 30.94 634 THR B O 1
ATOM 7926 N N . TYR B 1 218 ? 5.069 25.915 39.535 1.00 26.33 635 TYR B N 1
ATOM 7927 C CA . TYR B 1 218 ? 4.634 24.698 40.204 1.00 23.62 635 TYR B CA 1
ATOM 7928 C C . TYR B 1 218 ? 4.734 23.572 39.189 1.00 25.70 635 TYR B C 1
ATOM 7929 O O . TYR B 1 218 ? 4.176 23.675 38.090 1.00 25.87 635 TYR B O 1
ATOM 7947 N N . VAL B 1 219 ? 5.452 22.513 39.543 1.00 26.29 636 VAL B N 1
ATOM 7948 C CA . VAL B 1 219 ? 5.593 21.345 38.683 1.00 22.45 636 VAL B CA 1
ATOM 7949 C C . VAL B 1 219 ? 4.859 20.185 39.332 1.00 25.36 636 VAL B C 1
ATOM 7950 O O . VAL B 1 219 ? 5.236 19.734 40.423 1.00 26.75 636 VAL B O 1
ATOM 7963 N N . GLN B 1 220 ? 3.827 19.685 38.657 1.00 22.58 637 GLN B N 1
ATOM 7964 C CA . GLN B 1 220 ? 3.207 18.421 39.047 1.00 21.81 637 GLN B CA 1
ATOM 7965 C C . GLN B 1 220 ? 3.917 17.324 38.274 1.00 25.94 637 GLN B C 1
ATOM 7966 O O . GLN B 1 220 ? 3.642 17.096 37.088 1.00 22.30 637 GLN B O 1
ATOM 7980 N N . LYS B 1 221 ? 4.844 16.643 38.947 1.00 20.22 638 LYS B N 1
ATOM 7981 C CA . LYS B 1 221 ? 5.629 15.583 38.321 1.00 24.38 638 LYS B CA 1
ATOM 7982 C C . LYS B 1 221 ? 4.770 14.326 38.352 1.00 23.87 638 LYS B C 1
ATOM 7983 O O . LYS B 1 221 ? 4.923 13.428 39.184 1.00 20.28 638 LYS B O 1
ATOM 8002 N N . GLY B 1 222 ? 3.828 14.297 37.419 1.00 26.34 639 GLY B N 1
ATOM 8003 C CA . GLY B 1 222 ? 2.815 13.267 37.351 1.00 21.95 639 GLY B CA 1
ATOM 8004 C C . GLY B 1 222 ? 1.658 13.780 36.508 1.00 20.95 639 GLY B C 1
ATOM 8005 O O . GLY B 1 222 ? 1.812 14.726 35.741 1.00 21.84 639 GLY B O 1
ATOM 8009 N N . ASN B 1 223 ? 0.503 13.159 36.692 1.00 23.72 640 ASN B N 1
ATOM 8010 C CA . ASN B 1 223 ? -0.689 13.537 35.940 1.00 18.28 640 ASN B CA 1
ATOM 8011 C C . ASN B 1 223 ? -1.525 14.565 36.704 1.00 18.20 640 ASN B C 1
ATOM 8012 O O . ASN B 1 223 ? -1.355 14.792 37.904 1.00 22.71 640 ASN B O 1
ATOM 8023 N N . TRP B 1 224 ? -2.454 15.193 35.986 1.00 21.10 641 TRP B N 1
ATOM 8024 C CA . TRP B 1 224 ? -3.303 16.239 36.546 1.00 20.89 641 TRP B CA 1
ATOM 8025 C C . TRP B 1 224 ? -4.730 15.980 36.076 1.00 18.58 641 TRP B C 1
ATOM 8026 O O . TRP B 1 224 ? -5.008 16.062 34.875 1.00 27.23 641 TRP B O 1
ATOM 8047 N N . HIS B 1 225 ? -5.623 15.647 37.002 1.00 23.18 642 HIS B N 1
ATOM 8048 C CA . HIS B 1 225 ? -7.031 15.411 36.681 1.00 21.05 642 HIS B CA 1
ATOM 8049 C C . HIS B 1 225 ? -7.888 16.445 37.396 1.00 22.10 642 HIS B C 1
ATOM 8050 O O . HIS B 1 225 ? -7.811 16.573 38.628 1.00 25.31 642 HIS B O 1
ATOM 8064 N N . GLY B 1 226 ? -8.702 17.159 36.636 1.00 28.12 643 GLY B N 1
ATOM 8065 C CA . GLY B 1 226 ? -9.540 18.212 37.171 1.00 26.70 643 GLY B CA 1
ATOM 8066 C C . GLY B 1 226 ? -10.981 17.744 37.275 1.00 21.14 643 GLY B C 1
ATOM 8067 O O . GLY B 1 226 ? -11.529 17.162 36.338 1.00 29.39 643 GLY B O 1
ATOM 8071 N N . LYS B 1 227 ? -11.580 18.008 38.427 1.00 25.75 644 LYS B N 1
ATOM 8072 C CA . LYS B 1 227 ? -12.994 17.747 38.646 1.00 24.36 644 LYS B CA 1
ATOM 8073 C C . LYS B 1 227 ? -13.721 19.030 39.029 1.00 30.68 644 LYS B C 1
ATOM 8074 O O . LYS B 1 227 ? -14.691 19.008 39.789 1.00 31.65 644 LYS B O 1
ATOM 8093 N N . GLY B 1 228 ? -13.260 20.160 38.500 1.00 24.59 645 GLY B N 1
ATOM 8094 C CA . GLY B 1 228 ? -13.975 21.408 38.625 1.00 30.92 645 GLY B CA 1
ATOM 8095 C C . GLY B 1 228 ? -13.381 22.400 39.599 1.00 23.75 645 GLY B C 1
ATOM 8096 O O . GLY B 1 228 ? -13.955 23.484 39.765 1.00 28.26 645 GLY B O 1
ATOM 8100 N N . GLY B 1 229 ? -12.259 22.075 40.235 1.00 26.20 646 GLY B N 1
ATOM 8101 C CA . GLY B 1 229 ? -11.564 22.996 41.111 1.00 29.37 646 GLY B CA 1
ATOM 8102 C C . GLY B 1 229 ? -10.823 24.070 40.332 1.00 26.31 646 GLY B C 1
ATOM 8103 O O . GLY B 1 229 ? -10.889 24.168 39.104 1.00 27.25 646 GLY B O 1
ATOM 8107 N N . ILE B 1 230 ? -10.076 24.883 41.080 1.00 26.66 647 ILE B N 1
ATOM 8108 C CA . ILE B 1 230 ? -9.603 26.173 40.592 1.00 31.91 647 ILE B CA 1
ATOM 8109 C C . ILE B 1 230 ? -8.091 26.278 40.761 1.00 29.14 647 ILE B C 1
ATOM 8110 O O . ILE B 1 230 ? -7.554 26.007 41.843 1.00 25.76 647 ILE B O 1
ATOM 8126 N N . LEU B 1 231 ? -7.418 26.715 39.701 1.00 25.94 648 LEU B N 1
ATOM 8127 C CA . LEU B 1 231 ? -5.998 27.045 39.708 1.00 19.92 648 LEU B CA 1
ATOM 8128 C C . LEU B 1 231 ? -5.852 28.560 39.622 1.00 25.95 648 LEU B C 1
ATOM 8129 O O . LEU B 1 231 ? -6.404 29.184 38.709 1.00 26.74 648 LEU B O 1
ATOM 8145 N N . SER B 1 232 ? -5.115 29.150 40.561 1.00 25.22 649 SER B N 1
ATOM 8146 C CA . SER B 1 232 ? -4.930 30.597 40.617 1.00 24.53 649 SER B CA 1
ATOM 8147 C C . SER B 1 232 ? -3.487 30.967 40.297 1.00 28.08 649 SER B C 1
ATOM 8148 O O . SER B 1 232 ? -2.554 30.422 40.897 1.00 28.58 649 SER B O 1
ATOM 8156 N N . LEU B 1 233 ? -3.323 31.926 39.383 1.00 29.55 650 LEU B N 1
ATOM 8157 C CA . LEU B 1 233 ? -2.033 32.361 38.861 1.00 35.73 650 LEU B CA 1
ATOM 8158 C C . LEU B 1 233 ? -2.014 33.877 38.782 1.00 33.92 650 LEU B C 1
ATOM 8159 O O . LEU B 1 233 ? -3.053 34.516 38.596 1.00 33.73 650 LEU B O 1
ATOM 8175 N N . GLY B 1 234 ? -0.810 34.444 38.853 1.00 31.50 651 GLY B N 1
ATOM 8176 C CA . GLY B 1 234 ? -0.606 35.862 38.618 1.00 35.53 651 GLY B CA 1
ATOM 8177 C C . GLY B 1 234 ? 0.292 36.102 37.418 1.00 39.61 651 GLY B C 1
ATOM 8178 O O . GLY B 1 234 ? 1.143 35.275 37.084 1.00 33.38 651 GLY B O 1
ATOM 8182 N N . ALA B 1 235 ? 0.105 37.252 36.776 1.00 44.44 652 ALA B N 1
ATOM 8183 C CA . ALA B 1 235 ? 0.902 37.594 35.607 1.00 41.53 652 ALA B CA 1
ATOM 8184 C C . ALA B 1 235 ? 0.936 39.103 35.436 1.00 41.01 652 ALA B C 1
ATOM 8185 O O . ALA B 1 235 ? -0.001 39.808 35.820 1.00 42.40 652 ALA B O 1
ATOM 8192 N N . VAL B 1 236 ? 2.036 39.582 34.863 1.00 49.44 653 VAL B N 1
ATOM 8193 C CA . VAL B 1 236 ? 2.177 40.981 34.455 1.00 46.58 653 VAL B CA 1
ATOM 8194 C C . VAL B 1 236 ? 1.798 41.010 32.977 1.00 62.42 653 VAL B C 1
ATOM 8195 O O . VAL B 1 236 ? 2.641 40.853 32.094 1.00 46.74 653 VAL B O 1
ATOM 8208 N N . LEU B 1 237 ? 0.512 41.220 32.699 1.00 50.79 654 LEU B N 1
ATOM 8209 C CA . LEU B 1 237 ? -0.036 40.931 31.379 1.00 57.41 654 LEU B CA 1
ATOM 8210 C C . LEU B 1 237 ? 0.364 41.996 30.368 1.00 54.93 654 LEU B C 1
ATOM 8211 O O . LEU B 1 237 ? 0.015 43.173 30.512 1.00 51.64 654 LEU B O 1
ATOM 8227 N N . GLY B 1 238 ? 1.083 41.565 29.336 1.00 53.74 655 GLY B N 1
ATOM 8228 C CA . GLY B 1 238 ? 1.459 42.405 28.223 1.00 51.68 655 GLY B CA 1
ATOM 8229 C C . GLY B 1 238 ? 1.460 41.583 26.953 1.00 62.11 655 GLY B C 1
ATOM 8230 O O . GLY B 1 238 ? 0.416 41.059 26.548 1.00 51.21 655 GLY B O 1
ATOM 8234 N N . ASN B 1 239 ? 2.620 41.435 26.331 1.00 53.98 656 ASN B N 1
ATOM 8235 C CA . ASN B 1 239 ? 2.735 40.645 25.120 1.00 51.34 656 ASN B CA 1
ATOM 8236 C C . ASN B 1 239 ? 3.187 39.228 25.479 1.00 55.13 656 ASN B C 1
ATOM 8237 O O . ASN B 1 239 ? 3.110 38.809 26.641 1.00 55.98 656 ASN B O 1
ATOM 8248 N N . ASP B 1 240 ? 3.674 38.485 24.481 1.00 49.49 657 ASP B N 1
ATOM 8249 C CA . ASP B 1 240 ? 4.040 37.088 24.692 1.00 48.35 657 ASP B CA 1
ATOM 8250 C C . ASP B 1 240 ? 5.115 36.927 25.760 1.00 46.21 657 ASP B C 1
ATOM 8251 O O . ASP B 1 240 ? 5.216 35.860 26.376 1.00 46.15 657 ASP B O 1
ATOM 8260 N N . ASN B 1 241 ? 5.931 37.955 25.987 1.00 49.83 658 ASN B N 1
ATOM 8261 C CA . ASN B 1 241 ? 7.041 37.870 26.928 1.00 57.35 658 ASN B CA 1
ATOM 8262 C C . ASN B 1 241 ? 6.652 38.286 28.342 1.00 55.28 658 ASN B C 1
ATOM 8263 O O . ASN B 1 241 ? 7.536 38.530 29.172 1.00 48.50 658 ASN B O 1
ATOM 8274 N N . SER B 1 242 ? 5.357 38.351 28.636 1.00 45.46 659 SER B N 1
ATOM 8275 C CA . SER B 1 242 ? 4.909 38.756 29.961 1.00 52.08 659 SER B CA 1
ATOM 8276 C C . SER B 1 242 ? 5.491 37.845 31.034 1.00 53.98 659 SER B C 1
ATOM 8277 O O . SER B 1 242 ? 5.546 36.622 30.874 1.00 46.00 659 SER B O 1
ATOM 8285 N N . LYS B 1 243 ? 5.921 38.448 32.140 1.00 57.34 660 LYS B N 1
ATOM 8286 C CA . LYS B 1 243 ? 6.231 37.663 33.325 1.00 43.33 660 LYS B CA 1
ATOM 8287 C C . LYS B 1 243 ? 4.953 37.025 33.846 1.00 48.74 660 LYS B C 1
ATOM 8288 O O . LYS B 1 243 ? 3.897 37.662 33.899 1.00 44.63 660 LYS B O 1
ATOM 8307 N N . THR B 1 244 ? 5.044 35.756 34.233 1.00 46.50 661 THR B N 1
ATOM 8308 C CA . THR B 1 244 ? 3.853 35.040 34.659 1.00 41.03 661 THR B CA 1
ATOM 8309 C C . THR B 1 244 ? 4.255 33.857 35.523 1.00 35.46 661 THR B C 1
ATOM 8310 O O . THR B 1 244 ? 5.345 33.298 35.369 1.00 37.02 661 THR B O 1
ATOM 8321 N N . ASP B 1 245 ? 3.365 33.500 36.443 1.00 35.86 662 ASP B N 1
ATOM 8322 C CA . ASP B 1 245 ? 3.415 32.186 37.057 1.00 30.87 662 ASP B CA 1
ATOM 8323 C C . ASP B 1 245 ? 3.150 31.126 35.999 1.00 31.38 662 ASP B C 1
ATOM 8324 O O . ASP B 1 245 ? 2.449 31.368 35.011 1.00 30.63 662 ASP B O 1
ATOM 8333 N N . ARG B 1 246 ? 3.704 29.936 36.212 1.00 32.01 663 ARG B N 1
ATOM 8334 C CA . ARG B 1 246 ? 3.518 28.827 35.288 1.00 31.85 663 ARG B CA 1
ATOM 8335 C C . ARG B 1 246 ? 3.194 27.558 36.056 1.00 31.54 663 ARG B C 1
ATOM 8336 O O . ARG B 1 246 ? 3.708 27.334 37.154 1.00 28.52 663 ARG B O 1
ATOM 8357 N N . LEU B 1 247 ? 2.311 26.752 35.483 1.00 26.53 664 LEU B N 1
ATOM 8358 C CA . LEU B 1 247 ? 2.090 25.379 35.907 1.00 30.19 664 LEU B CA 1
ATOM 8359 C C . LEU B 1 247 ? 2.695 24.461 34.854 1.00 26.40 664 LEU B C 1
ATOM 8360 O O . LEU B 1 247 ? 2.475 24.654 33.652 1.00 25.04 664 LEU B O 1
ATOM 8376 N N . GLU B 1 248 ? 3.452 23.474 35.309 1.00 26.78 665 GLU B N 1
ATOM 8377 C CA . GLU B 1 248 ? 4.086 22.484 34.451 1.00 24.25 665 GLU B CA 1
ATOM 8378 C C . GLU B 1 248 ? 3.658 21.109 34.947 1.00 22.91 665 GLU B C 1
ATOM 8379 O O . GLU B 1 248 ? 3.817 20.804 36.131 1.00 29.39 665 GLU B O 1
ATOM 8391 N N . ILE B 1 249 ? 3.105 20.299 34.049 1.00 20.33 666 ILE B N 1
ATOM 8392 C CA . ILE B 1 249 ? 2.586 18.967 34.353 1.00 22.12 666 ILE B CA 1
ATOM 8393 C C . ILE B 1 249 ? 3.404 17.972 33.543 1.00 25.88 666 ILE B C 1
ATOM 8394 O O . ILE B 1 249 ? 3.355 17.989 32.305 1.00 26.54 666 ILE B O 1
ATOM 8410 N N . ALA B 1 250 ? 4.162 17.105 34.217 1.00 22.10 667 ALA B N 1
ATOM 8411 C CA . ALA B 1 250 ? 5.031 16.206 33.463 1.00 20.48 667 ALA B CA 1
ATOM 8412 C C . ALA B 1 250 ? 4.247 15.169 32.668 1.00 24.08 667 ALA B C 1
ATOM 8413 O O . ALA B 1 250 ? 4.782 14.627 31.692 1.00 26.96 667 ALA B O 1
ATOM 8420 N N . GLY B 1 251 ? 2.998 14.898 33.048 1.00 27.55 668 GLY B N 1
ATOM 8421 C CA . GLY B 1 251 ? 2.187 13.885 32.398 1.00 22.68 668 GLY B CA 1
ATOM 8422 C C . GLY B 1 251 ? 0.973 14.448 31.678 1.00 23.57 668 GLY B C 1
ATOM 8423 O O . GLY B 1 251 ? 1.073 15.460 30.980 1.00 24.86 668 GLY B O 1
ATOM 8427 N N . HIS B 1 252 ? -0.179 13.805 31.870 1.00 20.72 669 HIS B N 1
ATOM 8428 C CA . HIS B 1 252 ? -1.401 14.052 31.100 1.00 20.23 669 HIS B CA 1
ATOM 8429 C C . HIS B 1 252 ? -2.376 14.911 31.906 1.00 22.53 669 HIS B C 1
ATOM 8430 O O . HIS B 1 252 ? -2.636 14.622 33.082 1.00 24.53 669 HIS B O 1
ATOM 8444 N N . ALA B 1 253 ? -2.901 15.978 31.288 1.00 23.51 670 ALA B N 1
ATOM 8445 C CA . ALA B 1 253 ? -3.937 16.806 31.908 1.00 21.46 670 ALA B CA 1
ATOM 8446 C C . ALA B 1 253 ? -5.306 16.414 31.360 1.00 19.32 670 ALA B C 1
ATOM 8447 O O . ALA B 1 253 ? -5.536 16.474 30.144 1.00 24.98 670 ALA B O 1
ATOM 8454 N N . SER B 1 254 ? -6.214 16.043 32.266 1.00 22.18 671 SER B N 1
ATOM 8455 C CA . SER B 1 254 ? -7.524 15.516 31.918 1.00 24.98 671 SER B CA 1
ATOM 8456 C C . SER B 1 254 ? -8.569 16.205 32.783 1.00 24.78 671 SER B C 1
ATOM 8457 O O . SER B 1 254 ? -8.248 16.985 33.687 1.00 26.23 671 SER B O 1
ATOM 8465 N N . GLY B 1 255 ? -9.837 15.900 32.506 1.00 22.02 672 GLY B N 1
ATOM 8466 C CA . GLY B 1 255 ? -10.915 16.505 33.257 1.00 25.91 672 GLY B CA 1
ATOM 8467 C C . GLY B 1 255 ? -11.040 17.989 32.961 1.00 30.73 672 GLY B C 1
ATOM 8468 O O . GLY B 1 255 ? -10.747 18.462 31.855 1.00 26.46 672 GLY B O 1
ATOM 8472 N N . ILE B 1 256 ? -11.499 18.730 33.971 1.00 26.39 673 ILE B N 1
ATOM 8473 C CA . ILE B 1 256 ? -11.730 20.169 33.872 1.00 23.81 673 ILE B CA 1
ATOM 8474 C C . ILE B 1 256 ? -11.112 20.843 35.089 1.00 27.50 673 ILE B C 1
ATOM 8475 O O . ILE B 1 256 ? -11.476 20.525 36.232 1.00 23.12 673 ILE B O 1
ATOM 8491 N N . THR B 1 257 ? -10.207 21.788 34.839 1.00 26.91 674 THR B N 1
ATOM 8492 C CA . THR B 1 257 ? -9.682 22.703 35.844 1.00 23.16 674 THR B CA 1
ATOM 8493 C C . THR B 1 257 ? -9.997 24.129 35.417 1.00 27.11 674 THR B C 1
ATOM 8494 O O . THR B 1 257 ? -9.693 24.524 34.283 1.00 25.09 674 THR B O 1
ATOM 8505 N N . TYR B 1 258 ? -10.583 24.909 36.319 1.00 22.56 675 TYR B N 1
ATOM 8506 C CA . TYR B 1 258 ? -10.839 26.315 36.035 1.00 26.95 675 TYR B CA 1
ATOM 8507 C C . TYR B 1 258 ? -9.625 27.154 36.424 1.00 32.15 675 TYR B C 1
ATOM 8508 O O . TYR B 1 258 ? -8.973 26.891 37.438 1.00 30.21 675 TYR B O 1
ATOM 8526 N N . VAL B 1 259 ? -9.327 28.166 35.611 1.00 30.53 676 VAL B N 1
ATOM 8527 C CA . VAL B 1 259 ? -8.102 28.949 35.731 1.00 28.14 676 VAL B CA 1
ATOM 8528 C C . VAL B 1 259 ? -8.475 30.394 36.035 1.00 27.67 676 VAL B C 1
ATOM 8529 O O . VAL B 1 259 ? -9.159 31.048 35.237 1.00 30.74 676 VAL B O 1
ATOM 8542 N N . ALA B 1 260 ? -8.017 30.892 37.182 1.00 32.89 677 ALA B N 1
ATOM 8543 C CA . ALA B 1 260 ? -8.229 32.274 37.592 1.00 31.22 677 ALA B CA 1
ATOM 8544 C C . ALA B 1 260 ? -6.902 33.015 37.528 1.00 36.79 677 ALA B C 1
ATOM 8545 O O . ALA B 1 260 ? -5.979 32.708 38.291 1.00 36.61 677 ALA B O 1
ATOM 8552 N N . VAL B 1 261 ? -6.816 33.996 36.636 1.00 36.74 678 VAL B N 1
ATOM 8553 C CA . VAL B 1 261 ? -5.592 34.753 36.405 1.00 32.71 678 VAL B CA 1
ATOM 8554 C C . VAL B 1 261 ? -5.775 36.147 36.983 1.00 40.20 678 VAL B C 1
ATOM 8555 O O . VAL B 1 261 ? -6.781 36.812 36.713 1.00 37.63 678 VAL B O 1
ATOM 8568 N N . THR B 1 262 ? -4.810 36.583 37.786 1.00 36.65 679 THR B N 1
ATOM 8569 C CA . THR B 1 262 ? -4.803 37.922 38.350 1.00 39.86 679 THR B CA 1
ATOM 8570 C C . THR B 1 262 ? -3.730 38.736 37.640 1.00 40.94 679 THR B C 1
ATOM 8571 O O . THR B 1 262 ? -2.611 38.253 37.436 1.00 42.29 679 THR B O 1
ATOM 8582 N N . ASN B 1 263 ? -4.085 39.951 37.230 1.00 43.65 680 ASN B N 1
ATOM 8583 C CA . ASN B 1 263 ? -3.132 40.866 36.617 1.00 45.39 680 ASN B CA 1
ATOM 8584 C C . ASN B 1 263 ? -2.444 41.670 37.709 1.00 47.89 680 ASN B C 1
ATOM 8585 O O . ASN B 1 263 ? -3.110 42.239 38.579 1.00 58.60 680 ASN B O 1
ATOM 8596 N N . GLU B 1 264 ? -1.116 41.721 37.659 1.00 49.00 681 GLU B N 1
ATOM 8597 C CA . GLU B 1 264 ? -0.320 42.456 38.642 1.00 53.37 681 GLU B CA 1
ATOM 8598 C C . GLU B 1 264 ? 0.527 43.492 37.907 1.00 53.35 681 GLU B C 1
ATOM 8599 O O . GLU B 1 264 ? 1.709 43.274 37.638 1.00 59.80 681 GLU B O 1
ATOM 8611 N N . GLY B 1 265 ? -0.086 44.625 37.578 1.00 57.00 682 GLY B N 1
ATOM 8612 C CA . GLY B 1 265 ? 0.646 45.753 37.037 1.00 61.04 682 GLY B CA 1
ATOM 8613 C C . GLY B 1 265 ? 0.819 45.770 35.533 1.00 62.62 682 GLY B C 1
ATOM 8614 O O . GLY B 1 265 ? 1.397 46.731 35.007 1.00 66.96 682 GLY B O 1
ATOM 8618 N N . GLY B 1 266 ? 0.349 44.749 34.823 1.00 60.08 683 GLY B N 1
ATOM 8619 C CA . GLY B 1 266 ? 0.477 44.748 33.377 1.00 61.67 683 GLY B CA 1
ATOM 8620 C C . GLY B 1 266 ? -0.394 45.820 32.745 1.00 61.87 683 GLY B C 1
ATOM 8621 O O . GLY B 1 266 ? -1.520 46.073 33.175 1.00 68.61 683 GLY B O 1
ATOM 8625 N N . SER B 1 267 ? 0.145 46.462 31.712 1.00 60.47 684 SER B N 1
ATOM 8626 C CA . SER B 1 267 ? -0.580 47.492 30.980 1.00 65.83 684 SER B CA 1
ATOM 8627 C C . SER B 1 267 ? -1.349 46.950 29.780 1.00 65.96 684 SER B C 1
ATOM 8628 O O . SER B 1 267 ? -2.141 47.691 29.189 1.00 64.97 684 SER B O 1
ATOM 8636 N N . GLY B 1 268 ? -1.142 45.696 29.408 1.00 64.29 685 GLY B N 1
ATOM 8637 C CA . GLY B 1 268 ? -1.818 45.129 28.250 1.00 59.17 685 GLY B CA 1
ATOM 8638 C C . GLY B 1 268 ? -1.077 45.403 26.957 1.00 59.94 685 GLY B C 1
ATOM 8639 O O . GLY B 1 268 ? -0.433 46.435 26.776 1.00 64.51 685 GLY B O 1
ATOM 8643 N N . ASP B 1 269 ? -1.177 44.450 26.035 1.00 67.79 686 ASP B N 1
ATOM 8644 C CA . ASP B 1 269 ? -0.525 44.556 24.736 1.00 68.93 686 ASP B CA 1
ATOM 8645 C C . ASP B 1 269 ? -1.034 43.415 23.868 1.00 83.55 686 ASP B C 1
ATOM 8646 O O . ASP B 1 269 ? -1.665 42.472 24.354 1.00 54.92 686 ASP B O 1
ATOM 8655 N N . LYS B 1 270 ? -0.756 43.516 22.572 1.00 60.32 687 LYS B N 1
ATOM 8656 C CA . LYS B 1 270 ? -1.110 42.449 21.648 1.00 73.62 687 LYS B CA 1
ATOM 8657 C C . LYS B 1 270 ? -0.233 41.228 21.896 1.00 62.96 687 LYS B C 1
ATOM 8658 O O . LYS B 1 270 ? 0.969 41.345 22.148 1.00 61.95 687 LYS B O 1
ATOM 8662 N N . THR B 1 271 ? -0.845 40.051 21.839 1.00 52.97 688 THR B N 1
ATOM 8663 C CA . THR B 1 271 ? -0.123 38.789 21.901 1.00 50.25 688 THR B CA 1
ATOM 8664 C C . THR B 1 271 ? 0.030 38.253 20.482 1.00 80.53 688 THR B C 1
ATOM 8665 O O . THR B 1 271 ? -0.968 38.054 19.781 1.00 83.67 688 THR B O 1
ATOM 8676 N N . LEU B 1 272 ? 1.274 38.030 20.059 1.00 64.61 689 LEU B N 1
ATOM 8677 C CA . LEU B 1 272 ? 1.509 37.480 18.728 1.00 63.29 689 LEU B CA 1
ATOM 8678 C C . LEU B 1 272 ? 1.144 36.000 18.676 1.00 58.52 689 LEU B C 1
ATOM 8679 O O . LEU B 1 272 ? 0.406 35.562 17.785 1.00 58.87 689 LEU B O 1
ATOM 8695 N N . GLU B 1 273 ? 1.664 35.214 19.620 1.00 49.71 690 GLU B N 1
ATOM 8696 C CA . GLU B 1 273 ? 1.358 33.795 19.733 1.00 49.60 690 GLU B CA 1
ATOM 8697 C C . GLU B 1 273 ? 0.620 33.436 21.013 1.00 52.69 690 GLU B C 1
ATOM 8698 O O . GLU B 1 273 ? -0.062 32.404 21.039 1.00 46.46 690 GLU B O 1
ATOM 8710 N N . GLY B 1 274 ? 0.731 34.252 22.062 1.00 41.57 691 GLY B N 1
ATOM 8711 C CA . GLY B 1 274 ? 0.096 33.976 23.334 1.00 38.76 691 GLY B CA 1
ATOM 8712 C C . GLY B 1 274 ? 1.082 33.935 24.485 1.00 56.75 691 GLY B C 1
ATOM 8713 O O . GLY B 1 274 ? 2.268 33.640 24.296 1.00 41.49 691 GLY B O 1
ATOM 8717 N N . VAL B 1 275 ? 0.605 34.248 25.684 1.00 36.31 692 VAL B N 1
ATOM 8718 C CA . VAL B 1 275 ? 1.411 34.127 26.893 1.00 35.25 692 VAL B CA 1
ATOM 8719 C C . VAL B 1 275 ? 1.235 32.709 27.420 1.00 32.29 692 VAL B C 1
ATOM 8720 O O . VAL B 1 275 ? 0.122 32.302 27.765 1.00 38.50 692 VAL B O 1
ATOM 8733 N N . GLN B 1 276 ? 2.326 31.950 27.457 1.00 37.21 693 GLN B N 1
ATOM 8734 C CA . GLN B 1 276 ? 2.274 30.557 27.883 1.00 33.88 693 GLN B CA 1
ATOM 8735 C C . GLN B 1 276 ? 2.205 30.485 29.405 1.00 33.76 693 GLN B C 1
ATOM 8736 O O . GLN B 1 276 ? 3.091 31.002 30.094 1.00 34.64 693 GLN B O 1
ATOM 8750 N N . ILE B 1 277 ? 1.169 29.823 29.930 1.00 32.62 694 ILE B N 1
ATOM 8751 C CA . ILE B 1 277 ? 0.962 29.764 31.377 1.00 30.95 694 ILE B CA 1
ATOM 8752 C C . ILE B 1 277 ? 0.916 28.331 31.896 1.00 32.33 694 ILE B C 1
ATOM 8753 O O . ILE B 1 277 ? 1.192 28.089 33.074 1.00 31.73 694 ILE B O 1
ATOM 8769 N N . ILE B 1 278 ? 0.551 27.371 31.052 1.00 26.48 695 ILE B N 1
ATOM 8770 C CA . ILE B 1 278 ? 0.502 25.973 31.462 1.00 27.83 695 ILE B CA 1
ATOM 8771 C C . ILE B 1 278 ? 1.165 25.133 30.385 1.00 30.13 695 ILE B C 1
ATOM 8772 O O . ILE B 1 278 ? 1.014 25.405 29.188 1.00 29.71 695 ILE B O 1
ATOM 8788 N N . SER B 1 279 ? 1.892 24.104 30.809 1.00 24.61 696 SER B N 1
ATOM 8789 C CA . SER B 1 279 ? 2.506 23.170 29.881 1.00 22.97 696 SER B CA 1
ATOM 8790 C C . SER B 1 279 ? 2.264 21.760 30.390 1.00 26.60 696 SER B C 1
ATOM 8791 O O . SER B 1 279 ? 2.258 21.519 31.601 1.00 28.00 696 SER B O 1
ATOM 8799 N N . THR B 1 280 ? 2.066 20.832 29.457 1.00 24.49 697 THR B N 1
ATOM 8800 C CA . THR B 1 280 ? 1.762 19.443 29.768 1.00 22.22 697 THR B CA 1
ATOM 8801 C C . THR B 1 280 ? 2.522 18.557 28.796 1.00 23.13 697 THR B C 1
ATOM 8802 O O . THR B 1 280 ? 3.007 19.022 27.763 1.00 27.92 697 THR B O 1
ATOM 8813 N N . ASP B 1 281 ? 2.615 17.262 29.115 1.00 19.25 698 ASP B N 1
ATOM 8814 C CA . ASP B 1 281 ? 3.007 16.308 28.077 1.00 22.76 698 ASP B CA 1
ATOM 8815 C C . ASP B 1 281 ? 1.887 16.171 27.058 1.00 26.12 698 ASP B C 1
ATOM 8816 O O . ASP B 1 281 ? 2.134 16.127 25.846 1.00 23.62 698 ASP B O 1
ATOM 8825 N N . SER B 1 282 ? 0.650 16.141 27.541 1.00 24.94 699 SER B N 1
ATOM 8826 C CA . SER B 1 282 ? -0.521 16.097 26.682 1.00 23.74 699 SER B CA 1
ATOM 8827 C C . SER B 1 282 ? -1.718 16.555 27.500 1.00 25.12 699 SER B C 1
ATOM 8828 O O . SER B 1 282 ? -1.757 16.378 28.725 1.00 26.33 699 SER B O 1
ATOM 8836 N N . SER B 1 283 ? -2.686 17.154 26.803 1.00 26.00 700 SER B N 1
ATOM 8837 C CA . SER B 1 283 ? -3.908 17.694 27.387 1.00 22.11 700 SER B CA 1
ATOM 8838 C C . SER B 1 283 ? -5.102 17.292 26.532 1.00 20.05 700 SER B C 1
ATOM 8839 O O . SER B 1 283 ? -5.042 17.355 25.302 1.00 27.71 700 SER B O 1
ATOM 8847 N N . ASP B 1 284 ? -6.180 16.886 27.200 1.00 22.23 701 ASP B N 1
ATOM 8848 C CA . ASP B 1 284 ? -7.480 16.731 26.572 1.00 25.90 701 ASP B CA 1
ATOM 8849 C C . ASP B 1 284 ? -8.080 18.096 26.261 1.00 22.58 701 ASP B C 1
ATOM 8850 O O . ASP B 1 284 ? -7.681 19.126 26.816 1.00 26.91 701 ASP B O 1
ATOM 8859 N N . LYS B 1 285 ? -9.047 18.096 25.347 1.00 25.59 702 LYS B N 1
ATOM 8860 C CA . LYS B 1 285 ? -9.789 19.310 25.052 1.00 23.92 702 LYS B CA 1
ATOM 8861 C C . LYS B 1 285 ? -10.479 19.821 26.311 1.00 29.24 702 LYS B C 1
ATOM 8862 O O . LYS B 1 285 ? -10.965 19.037 27.130 1.00 28.10 702 LYS B O 1
ATOM 8881 N N . ASN B 1 286 ? -10.518 21.150 26.450 1.00 29.59 703 ASN B N 1
ATOM 8882 C CA . ASN B 1 286 ? -11.121 21.850 27.596 1.00 27.89 703 ASN B CA 1
ATOM 8883 C C . ASN B 1 286 ? -10.626 21.295 28.933 1.00 30.74 703 ASN B C 1
ATOM 8884 O O . ASN B 1 286 ? -11.330 21.356 29.943 1.00 26.86 703 ASN B O 1
ATOM 8895 N N . ALA B 1 287 ? -9.379 20.807 28.964 1.00 25.09 704 ALA B N 1
ATOM 8896 C CA . ALA B 1 287 ? -8.775 20.414 30.237 1.00 29.08 704 ALA B CA 1
ATOM 8897 C C . ALA B 1 287 ? -8.616 21.609 31.159 1.00 23.36 704 ALA B C 1
ATOM 8898 O O . ALA B 1 287 ? -8.624 21.453 32.384 1.00 25.83 704 ALA B O 1
ATOM 8905 N N . PHE B 1 288 ? -8.448 22.797 30.595 1.00 23.92 705 PHE B N 1
ATOM 8906 C CA . PHE B 1 288 ? -8.401 24.030 31.362 1.00 22.29 705 PHE B CA 1
ATOM 8907 C C . PHE B 1 288 ? -9.406 24.998 30.764 1.00 29.46 705 PHE B C 1
ATOM 8908 O O . PHE B 1 288 ? -9.499 25.113 29.537 1.00 30.38 705 PHE B O 1
ATOM 8925 N N . ILE B 1 289 ? -10.182 25.657 31.631 1.00 26.95 706 ILE B N 1
ATOM 8926 C CA . ILE B 1 289 ? -11.225 26.596 31.230 1.00 25.50 706 ILE B CA 1
ATOM 8927 C C . ILE B 1 289 ? -11.073 27.865 32.058 1.00 32.58 706 ILE B C 1
ATOM 8928 O O . ILE B 1 289 ? -10.925 27.800 33.282 1.00 31.20 706 ILE B O 1
ATOM 8944 N N . GLN B 1 290 ? -11.115 29.015 31.394 1.00 31.53 707 GLN B N 1
ATOM 8945 C CA . GLN B 1 290 ? -10.970 30.288 32.084 1.00 34.10 707 GLN B CA 1
ATOM 8946 C C . GLN B 1 290 ? -12.150 30.533 33.016 1.00 38.13 707 GLN B C 1
ATOM 8947 O O . GLN B 1 290 ? -13.303 30.242 32.680 1.00 32.88 707 GLN B O 1
ATOM 8961 N N . LYS B 1 291 ? -11.854 31.068 34.202 1.00 36.67 708 LYS B N 1
ATOM 8962 C CA . LYS B 1 291 ? -12.880 31.519 35.140 1.00 38.68 708 LYS B CA 1
ATOM 8963 C C . LYS B 1 291 ? -12.563 32.955 35.529 1.00 40.49 708 LYS B C 1
ATOM 8964 O O . LYS B 1 291 ? -11.559 33.214 36.200 1.00 66.37 708 LYS B O 1
ATOM 8983 N N . GLY B 1 292 ? -13.408 33.884 35.104 1.00 43.29 709 GLY B N 1
ATOM 8984 C CA . GLY B 1 292 ? -13.194 35.286 35.398 1.00 50.38 709 GLY B CA 1
ATOM 8985 C C . GLY B 1 292 ? -12.518 36.031 34.267 1.00 46.92 709 GLY B C 1
ATOM 8986 O O . GLY B 1 292 ? -11.600 35.511 33.624 1.00 56.35 709 GLY B O 1
ATOM 8990 N N . ARG B 1 293 ? -12.963 37.257 34.021 1.00 45.22 710 ARG B N 1
ATOM 8991 C CA . ARG B 1 293 ? -12.368 38.073 32.978 1.00 58.45 710 ARG B CA 1
ATOM 8992 C C . ARG B 1 293 ? -10.920 38.401 33.333 1.00 60.70 710 ARG B C 1
ATOM 8993 O O . ARG B 1 293 ? -10.512 38.375 34.499 1.00 56.82 710 ARG B O 1
ATOM 9000 N N . ILE B 1 294 ? -10.136 38.693 32.298 1.00 55.45 711 ILE B N 1
ATOM 9001 C CA . ILE B 1 294 ? -8.718 39.018 32.427 1.00 49.83 711 ILE B CA 1
ATOM 9002 C C . ILE B 1 294 ? -8.495 40.248 31.558 1.00 59.84 711 ILE B C 1
ATOM 9003 O O . ILE B 1 294 ? -8.476 40.147 30.326 1.00 61.00 711 ILE B O 1
ATOM 9019 N N . VAL B 1 295 ? -8.338 41.412 32.190 1.00 68.15 712 VAL B N 1
ATOM 9020 C CA . VAL B 1 295 ? -8.160 42.673 31.482 1.00 73.04 712 VAL B CA 1
ATOM 9021 C C . VAL B 1 295 ? -6.888 43.351 31.972 1.00 76.58 712 VAL B C 1
ATOM 9022 O O . VAL B 1 295 ? -6.603 43.376 33.175 1.00 76.83 712 VAL B O 1
ATOM 9035 N N . ALA B 1 296 ? -6.122 43.893 31.028 1.00 71.48 713 ALA B N 1
ATOM 9036 C CA . ALA B 1 296 ? -4.982 44.750 31.328 1.00 64.00 713 ALA B CA 1
ATOM 9037 C C . ALA B 1 296 ? -5.014 45.894 30.331 1.00 73.72 713 ALA B C 1
ATOM 9038 O O . ALA B 1 296 ? -4.902 45.665 29.123 1.00 69.76 713 ALA B O 1
ATOM 9045 N N . GLY B 1 297 ? -5.190 47.111 30.832 1.00 84.28 714 GLY B N 1
ATOM 9046 C CA . GLY B 1 297 ? -5.330 48.248 29.939 1.00 67.30 714 GLY B CA 1
ATOM 9047 C C . GLY B 1 297 ? -6.536 48.069 29.040 1.00 76.88 714 GLY B C 1
ATOM 9048 O O . GLY B 1 297 ? -7.635 47.732 29.493 1.00 74.31 714 GLY B O 1
ATOM 9052 N N . SER B 1 298 ? -6.334 48.289 27.740 1.00 74.71 715 SER B N 1
ATOM 9053 C CA . SER B 1 298 ? -7.399 48.166 26.753 1.00 70.87 715 SER B CA 1
ATOM 9054 C C . SER B 1 298 ? -7.455 46.782 26.113 1.00 71.73 715 SER B C 1
ATOM 9055 O O . SER B 1 298 ? -7.928 46.652 24.975 1.00 69.41 715 SER B O 1
ATOM 9063 N N . TYR B 1 299 ? -7.000 45.739 26.812 1.00 64.96 716 TYR B N 1
ATOM 9064 C CA . TYR B 1 299 ? -6.930 44.400 26.243 1.00 63.36 716 TYR B CA 1
ATOM 9065 C C . TYR B 1 299 ? -7.676 43.399 27.111 1.00 64.44 716 TYR B C 1
ATOM 9066 O O . TYR B 1 299 ? -7.649 43.480 28.343 1.00 59.53 716 TYR B O 1
ATOM 9084 N N . ASP B 1 300 ? -8.334 42.452 26.447 1.00 70.30 717 ASP B N 1
ATOM 9085 C CA . ASP B 1 300 ? -9.013 41.334 27.085 1.00 63.16 717 ASP B CA 1
ATOM 9086 C C . ASP B 1 300 ? -8.292 40.050 26.695 1.00 60.83 717 ASP B C 1
ATOM 9087 O O . ASP B 1 300 ? -8.095 39.783 25.504 1.00 51.90 717 ASP B O 1
ATOM 9096 N N . TYR B 1 301 ? -7.887 39.267 27.693 1.00 46.01 718 TYR B N 1
ATOM 9097 C CA . TYR B 1 301 ? -7.131 38.044 27.468 1.00 42.84 718 TYR B CA 1
ATOM 9098 C C . TYR B 1 301 ? -8.040 36.829 27.618 1.00 46.16 718 TYR B C 1
ATOM 9099 O O . TYR B 1 301 ? -8.876 36.776 28.524 1.00 43.81 718 TYR B O 1
ATOM 9117 N N . ARG B 1 302 ? -7.864 35.850 26.731 1.00 45.02 719 ARG B N 1
ATOM 9118 C CA . ARG B 1 302 ? -8.636 34.618 26.769 1.00 37.86 719 ARG B CA 1
ATOM 9119 C C . ARG B 1 302 ? -7.693 33.426 26.781 1.00 40.92 719 ARG B C 1
ATOM 9120 O O . ARG B 1 302 ? -6.663 33.424 26.100 1.00 39.15 719 ARG B O 1
ATOM 9141 N N . LEU B 1 303 ? -8.051 32.420 27.573 1.00 35.40 720 LEU B N 1
ATOM 9142 C CA . LEU B 1 303 ? -7.303 31.175 27.596 1.00 36.36 720 LEU B CA 1
ATOM 9143 C C . LEU B 1 303 ? -7.483 30.427 26.279 1.00 40.93 720 LEU B C 1
ATOM 9144 O O . LEU B 1 303 ? -8.579 30.385 25.715 1.00 34.56 720 LEU B O 1
ATOM 9160 N N . LYS B 1 304 ? -6.400 29.836 25.784 1.00 36.43 721 LYS B N 1
ATOM 9161 C CA . LYS B 1 304 ? -6.443 29.103 24.527 1.00 40.66 721 LYS B CA 1
ATOM 9162 C C . LYS B 1 304 ? -5.570 27.862 24.623 1.00 39.00 721 LYS B C 1
ATOM 9163 O O . LYS B 1 304 ? -4.495 27.896 25.229 1.00 31.99 721 LYS B O 1
ATOM 9182 N N . GLN B 1 305 ? -6.039 26.767 24.026 1.00 37.39 722 GLN B N 1
ATOM 9183 C CA . GLN B 1 305 ? -5.206 25.582 23.874 1.00 33.32 722 GLN B CA 1
ATOM 9184 C C . GLN B 1 305 ? -4.357 25.737 22.617 1.00 28.75 722 GLN B C 1
ATOM 9185 O O . GLN B 1 305 ? -4.890 25.891 21.512 1.00 30.75 722 GLN B O 1
ATOM 9199 N N . GLY B 1 306 ? -3.041 25.693 22.785 1.00 33.41 723 GLY B N 1
ATOM 9200 C CA . GLY B 1 306 ? -2.121 25.932 21.694 1.00 33.88 723 GLY B CA 1
ATOM 9201 C C . GLY B 1 306 ? -1.972 27.411 21.383 1.00 37.57 723 GLY B C 1
ATOM 9202 O O . GLY B 1 306 ? -2.724 28.263 21.856 1.00 39.10 723 GLY B O 1
ATOM 9206 N N . THR B 1 307 ? -0.966 27.720 20.563 1.00 39.84 724 THR B N 1
ATOM 9207 C CA . THR B 1 307 ? -0.682 29.111 20.245 1.00 38.46 724 THR B CA 1
ATOM 9208 C C . THR B 1 307 ? -1.714 29.660 19.267 1.00 45.83 724 THR B C 1
ATOM 9209 O O . THR B 1 307 ? -2.569 28.939 18.744 1.00 48.34 724 THR B O 1
ATOM 9220 N N . VAL B 1 308 ? -1.618 30.971 19.025 1.00 48.84 725 VAL B N 1
ATOM 9221 C CA . VAL B 1 308 ? -2.467 31.623 18.033 1.00 54.22 725 VAL B CA 1
ATOM 9222 C C . VAL B 1 308 ? -2.438 30.852 16.722 1.00 60.87 725 VAL B C 1
ATOM 9223 O O . VAL B 1 308 ? -3.473 30.657 16.072 1.00 58.40 725 VAL B O 1
ATOM 9236 N N . SER B 1 309 ? -1.253 30.402 16.315 1.00 59.10 726 SER B N 1
ATOM 9237 C CA . SER B 1 309 ? -1.061 29.739 15.033 1.00 63.96 726 SER B CA 1
ATOM 9238 C C . SER B 1 309 ? -1.238 28.227 15.103 1.00 58.58 726 SER B C 1
ATOM 9239 O O . SER B 1 309 ? -1.109 27.560 14.071 1.00 57.47 726 SER B O 1
ATOM 9247 N N . GLY B 1 310 ? -1.502 27.671 16.283 1.00 54.42 727 GLY B N 1
ATOM 9248 C CA . GLY B 1 310 ? -1.838 26.268 16.415 1.00 53.41 727 GLY B CA 1
ATOM 9249 C C . GLY B 1 310 ? -0.720 25.347 16.856 1.00 56.08 727 GLY B C 1
ATOM 9250 O O . GLY B 1 310 ? -0.906 24.124 16.821 1.00 49.19 727 GLY B O 1
ATOM 9254 N N . LEU B 1 311 ? 0.426 25.885 17.269 1.00 53.98 728 LEU B N 1
ATOM 9255 C CA . LEU B 1 311 ? 1.523 25.058 17.753 1.00 48.25 728 LEU B CA 1
ATOM 9256 C C . LEU B 1 311 ? 1.302 24.668 19.209 1.00 36.23 728 LEU B C 1
ATOM 9257 O O . LEU B 1 311 ? 0.662 25.390 19.976 1.00 39.85 728 LEU B O 1
ATOM 9273 N N . ASN B 1 312 ? 1.856 23.516 19.585 1.00 42.36 729 ASN B N 1
ATOM 9274 C CA . ASN B 1 312 ? 1.914 23.048 20.975 1.00 46.96 729 ASN B CA 1
ATOM 9275 C C . ASN B 1 312 ? 0.536 23.068 21.643 1.00 43.04 729 ASN B C 1
ATOM 9276 O O . ASN B 1 312 ? 0.278 23.803 22.599 1.00 34.67 729 ASN B O 1
ATOM 9287 N N . THR B 1 313 ? -0.337 22.197 21.138 1.00 37.37 730 THR B N 1
ATOM 9288 C CA . THR B 1 313 ? -1.616 21.979 21.802 1.00 29.47 730 THR B CA 1
ATOM 9289 C C . THR B 1 313 ? -1.465 21.267 23.142 1.00 30.90 730 THR B C 1
ATOM 9290 O O . THR B 1 313 ? -2.472 21.036 23.824 1.00 30.91 730 THR B O 1
ATOM 9301 N N . ASN B 1 314 ? -0.240 20.910 23.533 1.00 30.35 731 ASN B N 1
ATOM 9302 C CA . ASN B 1 314 ? 0.034 20.466 24.891 1.00 29.67 731 ASN B CA 1
ATOM 9303 C C . ASN B 1 314 ? 0.234 21.633 25.846 1.00 28.69 731 ASN B C 1
ATOM 9304 O O . ASN B 1 314 ? 0.374 21.412 27.055 1.00 27.19 731 ASN B O 1
ATOM 9315 N N . LYS B 1 315 ? 0.242 22.859 25.336 1.00 25.85 732 LYS B N 1
ATOM 9316 C CA . LYS B 1 315 ? 0.436 24.044 26.152 1.00 25.59 732 LYS B CA 1
ATOM 9317 C C . LYS B 1 315 ? -0.789 24.938 26.063 1.00 31.29 732 LYS B C 1
ATOM 9318 O O . LYS B 1 315 ? -1.532 24.905 25.078 1.00 28.68 732 LYS B O 1
ATOM 9337 N N . TRP B 1 316 ? -0.989 25.735 27.109 1.00 29.24 733 TRP B N 1
ATOM 9338 C CA . TRP B 1 316 ? -2.128 26.633 27.214 1.00 26.60 733 TRP B CA 1
ATOM 9339 C C . TRP B 1 316 ? -1.626 28.060 27.374 1.00 32.24 733 TRP B C 1
ATOM 9340 O O . TRP B 1 316 ? -0.678 28.318 28.128 1.00 29.48 733 TRP B O 1
ATOM 9361 N N . TYR B 1 317 ? -2.268 28.975 26.647 1.00 34.20 734 TYR B N 1
ATOM 9362 C CA . TYR B 1 317 ? -1.802 30.344 26.485 1.00 35.36 734 TYR B CA 1
ATOM 9363 C C . TYR B 1 317 ? -2.921 31.328 26.798 1.00 37.34 734 TYR B C 1
ATOM 9364 O O . TYR B 1 317 ? -4.103 30.983 26.784 1.00 36.20 734 TYR B O 1
ATOM 9382 N N . LEU B 1 318 ? -2.527 32.570 27.070 1.00 38.67 735 LEU B N 1
ATOM 9383 C CA . LEU B 1 318 ? -3.444 33.704 27.124 1.00 36.09 735 LEU B CA 1
ATOM 9384 C C . LEU B 1 318 ? -3.215 34.563 25.886 1.00 36.48 735 LEU B C 1
ATOM 9385 O O . LEU B 1 318 ? -2.099 35.040 25.659 1.00 39.73 735 LEU B O 1
ATOM 9401 N N . THR B 1 319 ? -4.265 34.751 25.085 1.00 37.35 736 THR B N 1
ATOM 9402 C CA . THR B 1 319 ? -4.204 35.576 23.889 1.00 54.10 736 THR B CA 1
ATOM 9403 C C . THR B 1 319 ? -5.094 36.795 24.073 1.00 46.56 736 THR B C 1
ATOM 9404 O O . THR B 1 319 ? -6.151 36.713 24.703 1.00 45.90 736 THR B O 1
ATOM 9415 N N . SER B 1 320 ? -4.660 37.923 23.528 1.00 45.88 737 SER B N 1
ATOM 9416 C CA . SER B 1 320 ? -5.317 39.194 23.764 1.00 49.15 737 SER B CA 1
ATOM 9417 C C . SER B 1 320 ? -5.991 39.704 22.498 1.00 54.11 737 SER B C 1
ATOM 9418 O O . SER B 1 320 ? -5.635 39.338 21.374 1.00 66.88 737 SER B O 1
ATOM 9426 N N . GLN B 1 321 ? -6.992 40.551 22.707 1.00 54.40 738 GLN B N 1
ATOM 9427 C CA . GLN B 1 321 ? -7.515 41.394 21.647 1.00 60.43 738 GLN B CA 1
ATOM 9428 C C . GLN B 1 321 ? -8.168 42.596 22.308 1.00 61.50 738 GLN B C 1
ATOM 9429 O O . GLN B 1 321 ? -8.534 42.557 23.487 1.00 59.63 738 GLN B O 1
ATOM 9443 N N . MET B 1 322 ? -8.284 43.672 21.538 1.00 77.18 739 MET B N 1
ATOM 9444 C CA . MET B 1 322 ? -8.734 44.954 22.066 1.00 82.79 739 MET B CA 1
ATOM 9445 C C . MET B 1 322 ? -10.252 44.937 22.196 1.00 97.04 739 MET B C 1
ATOM 9446 O O . MET B 1 322 ? -10.968 44.847 21.193 1.00 109.18 739 MET B O 1
ATOM 9460 N N . ASP B 1 323 ? -10.745 45.016 23.429 1.00 98.76 740 ASP B N 1
ATOM 9461 C CA . ASP B 1 323 ? -12.182 45.093 23.679 1.00 101.38 740 ASP B CA 1
ATOM 9462 C C . ASP B 1 323 ? -12.796 46.311 22.998 1.00 92.78 740 ASP B C 1
ATOM 9463 O O . ASP B 1 323 ? -13.856 46.216 22.376 1.00 105.12 740 ASP B O 1
#

Organism: Shigella flexneri (NCBI:txid623)

Sequence (641 aa):
FGNNVKVEAIINNWAQKDYKLLSADKGITGFSVSNISIINPLLTTGAIDYTKSYISDQNKLIYGLSWNDTDGDSHGEFNLKENAELTVSTILADNLSHHNINSWDGKSLTKSGEGTLILAEKNTYSGFTNINAGILKMGTVEAMTRTAGVIVNKGATLNFSGMNQTVNTLLNSGTVLINNINAPFLPDPVIVTGNMTLEKNGHVILNNSSSNVGQTYVQKGNWHGKGGILSSLGAVLGNDNSKTDRLEIAGHASGITYVAVTNEGGSGDKTLEGVQIISTDSSDKNAFIQKGRIVAGSYDYRLKQGTVSGLNTNKWYLTSQMDNVKVEAIINNWAQKDYKLLSADKGITGFSVSNISIINPLLTTGAIDYTKSYISDQNKLIYGLSWNDTDGDSHGEFNLKENAELTVSTILADNLSHHNINSWDGKSLTKSGEGTLILAEKNTYSGFTNINAGILKMGTVEAMTRTAGVIVNKGATLNFSGMNQTVNTLLNSGTVLINNINAPFLPDPVIVTGNMTLEKNGHVILNNSSSNVGQTYVQKGNWHGKGGILSLGAVLGNDNSKTDRLEIAGHASGITYVAVTNEGGSGDKTLEGVQIISTDSSDKNAFIQKGRIVAGSYDYRLKQGTVSGLNTNKWYLTSQMD

B-factor: mean 47.32, std 19.91, range [16.98, 140.8]

Secondary structure (DSSP, 8-state):
--SSEEEE---SEE-SSEEEEEE--HHHH---GGGEEEE-TTBPTTSPPSEEEEE-TTSEEEEEEGGG--SS----EEEB-TT-EEEE-S------PPP-TT---SS-EEEESSSEEEE-S-B---SEEEE-SEEEEE-SSSSBTT-SEEEE-TTEEEE-TT--EEEEEEEESSEEESS-TTPPP--SPEEEEEEEEEETT-EEE--SSTT--S-EEEEES-EEEEEEEEEEEE--SSTT--B-EEEEEEEEEEEEEEEEEESS------SS-EEEEEEEEE-TTSEEE-S-EEETTEEEEEEES-TTS--TTEEEEEEEE-/-EEEE---SEE-SSEEEEEE--HHHH---GGGEEEE-TTBPTTPPPSEEEEE-TTSEEEEEEGGG--SS----EEEBPTT-EEEE-S-------S--TT---SS-EEEESSSEEEE-S-B---SEEEE-SSEEEESSTTTBTT-SEEEE-TT-EEE-TT--EEEEEEEESSEEESS-TTPPP--S-EEEEEEEEE-TT-EEES--STT-TT-EEEEES-EEEEEEEEEEEE--SSTT--B-EEEEEEEEEEEEEEEEEESS------SS-EEEEEEEEE-TTSEEE-S--EETTEEEEEEES-TTS--TTEEEEEEEE-

Solvent-accessible surface area: 27580 Å² total; per-residue (Å²): 129,48,104,92,32,122,40,107,10,108,25,81,78,2,58,100,126,62,40,120,51,51,53,29,81,107,77,145,85,63,50,29,0,77,45,20,38,25,80,16,35,21,21,41,126,83,25,74,46,4,13,47,47,63,78,35,137,127,11,62,1,38,5,5,2,4,2,44,2,106,97,17,58,1,12,3,47,2,23,0,79,120,147,9,96,0,19,0,27,16,89,0,42,52,23,110,32,80,105,24,149,43,106,33,89,4,96,14,0,29,0,12,15,101,1,24,0,19,0,31,55,106,4,43,0,26,5,99,0,39,0,57,23,3,52,0,43,0,30,24,63,45,0,0,58,129,3,46,2,0,44,0,45,45,62,1,24,0,5,0,15,19,60,49,0,22,0,54,49,0,70,0,36,1,37,0,15,0,14,55,106,117,18,114,90,32,111,103,65,0,63,0,49,8,65,2,25,0,46,110,21,0,31,0,30,0,32,2,21,79,96,2,26,27,2,30,0,15,0,118,18,70,0,74,3,108,14,0,10,0,15,0,0,0,55,0,16,62,50,134,11,132,5,0,76,1,82,4,56,15,68,0,22,28,59,0,53,2,26,23,57,47,49,74,12,96,14,56,110,0,147,46,7,0,45,0,0,22,4,106,47,19,61,172,79,1,5,53,15,69,56,170,7,72,2,58,65,32,25,2,140,26,71,49,0,6,79,78,41,105,74,77,48,57,7,13,0,24,6,120,125,132,142,94,152,52,112,10,107,26,85,77,2,52,96,135,57,43,146,59,62,59,25,81,105,78,148,85,59,94,23,0,62,89,18,40,26,68,12,40,13,22,40,124,84,23,65,43,5,11,49,45,64,94,30,151,128,7,63,3,27,5,5,2,3,3,39,2,92,108,17,53,2,11,4,47,3,23,0,82,124,142,14,91,0,24,1,29,22,91,0,43,36,21,140,40,80,104,24,143,53,117,33,83,1,86,12,0,27,0,12,13,119,2,22,0,17,0,29,60,101,3,53,0,29,5,98,0,38,0,66,25,7,62,0,41,2,30,22,67,48,0,2,62,142,1,38,1,2,50,0,57,149,73,0,21,2,9,1,12,19,63,53,0,28,1,52,48,0,68,0,31,5,35,0,17,1,12,58,99,119,12,113,92,32,106,101,66,0,61,0,49,10,60,2,25,0,36,139,86,1,54,0,26,0,38,3,17,77,96,4,27,32,2,28,0,13,0,85,16,67,1,72,3,111,10,0,48,0,13,1,0,0,54,0,15,63,41,129,11,144,6,1,84,1,50,2,32,4,69,0,23,26,59,0,64,1,29,17,61,48,55,76,11,92,14,58,58,16,145,48,6,0,38,1,0,15,1,16,46,20,61,172,81,1,4,59,48,106,50,95,4,84,2,65,67,37,19,0,88,29,74,46,0,9,78,79,42,96,45,76,6,46,8,16,1,8,17,112,124,139

GO terms:
  GO:0051286 cell tip (C, IDA)
  GO:0005576 extracellular region (C, EXP)
  GO:0009279 cell outer membrane (C, EXP)
  GO:0009986 cell surface (C, EXP)
  GO:0106259 symbiont-mediated cell-to-cell migration in host (P, EXP)

Foldseek 3Di:
DDQQAEAEDDDQEAADQKDWDDADQCVVPVDACVSYHYHYPFADPPDDDQKDWDQDPHRIIMIHGLLADQPQRHAQEDATEAPRHHEYNDARAQHPHDQHPVRHPSAEHAYHYAEEYEQQYQHERQEEYHFAEHEYEYNAANRYQRYPAYEAAAHYEYADQCHAYEGQYYEFQYEYENRAQPDDAHPDEHEYEHEYEAAANGEYEPPSDLVHFAYEYEHAAEYEYHHEEYEKEWQAEEQPTGIYAYEYAEEQYYEYEYHYHHRNHQYYFYPWFHWHYAHPAYDPNSYAYDDWDDHHQKTWGKDQGTPVRPRSRTIGIGIDGD/DEEAEDEDQEAADQKDWDDADQCVVPVDAPVPYDYDYVFADPPDDDQKDWDQDPRRIIMIGGLLADQPQRHAAEDATEPPRHHEYNDARAQDPHDHHPVNHRSAEHAYHYQEEYEQQAQHARQEEYHFAEHEYEYNAANSYQNYPAYEAAAHYEYADQCHAYEGAEYEFLYEYENRAQVDDADPDEHEYEHEYEQAQNGEYEPPSDLPHQAYEYEHAAEYEYHNEEYEWEWQAEEQPTGIYAYEYAAEQYYAYEYEYHHRNHQYYFYPWFHWHYAHPYYDPNSYAYDDWDDHHQKTWGKDQGTPVRPRSRTIGIGIDGD